Protein 7MCD (pdb70)

B-factor: mean 52.54, std 17.72, range [23.88, 144.92]

Nearest PDB structures (foldseek):
  7mcd-assembly2_B  TM=1.006E+00  e=4.956E-33  synthetic construct
  7mcc-assembly1_A  TM=9.204E-01  e=1.767E-21  synthetic construct
  7ot7-assembly1_A  TM=9.124E-01  e=1.207E-14  synthetic construct
  5bvl-assembly1_A  TM=9.319E-01  e=3.638E-13  synthetic construct
  6yqx-assembly1_A  TM=9.215E-01  e=3.638E-13  synthetic construct

Secondary structure (DSSP, 8-state):
-EEEE--SSHHHHHHHHHHHHHHT-SSEEEEES-HHHHHHHHHHT-SEEEE--SSHHHHHHHHHHHHHHT-SEEEEEES-HHHHHHHHHTT-SEEEE--SSHHHHHHHHHHHHHHT-SEEEEEES-HHHHHHHHHHT-SEEEE--SSHHHHHHHHHHHHHH--SEEEEEES-HHHHHHHHHH-/-EEEEE--SSHHHHHHHHHHHHTSTT-EEEEEES-HHHHHHHHHHT-SEEEE--SSHHHHHHHHHHHHHHT-SEEEEEES-HHHHHHHHHHT-SEEEE------HHHHHHHHHHT-SEEEEEES-HHHHHHHHHHT-SEEEE--SSHHHHHHHHHHHHHHT-SEEEEEES-HHHHHHHHT-/-EEEEE-PPTTS-HHHHHHHHHHSS--EEEEEES-HHHHHHHHHTT-SEEEE--SSHHHHHHHHHHHHHHT-SSEEEEES-HHHHHHHHHHT-SEEEE--SSHHHHHHHHHHHHHHT-SEEEEEES-HHHHHHHHHHT-SEEEE--SSHHHHHHHHHHHHHHT-SEEEEEES-HHHHHHHHH-/-EEEE--SSHHHHHHHHHHHHHSS--EEEEEES-HHHHHHHHHTT-SEEEE--SSHHHHHHHHHHHHHHT-SEEEEEES-HHHHHHHHHHT-SEEEE--SSHHHHHHHHHHHHHHT-SEEEEEES-HHHHHHHHHHT-SEEEE--SSHHHHHHHHHHHHHHT-SEEEEEES-HHHHHHHHHT-

Sequence (730 aa):
DILIVNPDDFEKGVEEVKELKRHGAKIIAYISKSAEELKKAEKAGADILIVNPDDFEKGVEEVKELKRHGAKIIAYISKSAEELKKAEKAGADILIVNPDDFEKGVEEVKELKRHGAKIIAYISKSAEELKKAEKAGADILIVNPDDFEKGVEEVKELKRHGAKIIAYISKSAEELKKAEKAGMDILIVNPDDFEKGVEEVKELKRHGAKIIAYISKSAEELKKAEKAGADILIVNPDDFEKGVEEVKELKRHGAKIIAYISKSAEELKKAEKAGADILIVNPDDFGVEEVKELKRHGAKIIAYISKSAEELKKAEKAGADILIVNPDDFEKGVEEVKELKRHGAKIIAYISKSAEELKKAEKAMDILIVNPDDFEKGVEEVKELKRHGAKIIAYISKSAEELKKAEKAGADILIVNPDDFEKGVEEVKELKRHGAKIIAYISKSAEELKKAEKAGADILIVNPDDFEKGVEEVKELKRHGAKIIAYISKSAEELKKAEKAGADILIVNPDDFEKGVEEVKELKRHGAKIIAYISKSAEELKKAEKADILIVNPDDFEKGVEEVKELKRHGAKIIAYISKSAEELKKAEKAGADILIVNPDDFEKGVEEVKELKRHGAKIIAYISKSAEELKKAEKAGADILIVNPDDFEKGVEEVKELKRHGAKIIAYISKSAEELKKAEKAGADILIVNPDDFEKGVEEVKELKRHGAKIIAYISKSAEELKKAEKAG

Foldseek 3Di:
DEEEAEAPDLVLSLVLLLVCVVVVPDAYEYEDCALVSQVSSVVSPHLEYEHEHPDLVSSLVSLLVCVVVVRNAYEYEDCALVSQVSSVVSPHQEYEHEHPDLVSSLVSLLVCVVVVRRAYEYEDCALVSQLSSVVSPHQEYEHEHPDQVSSLVSLLSNVVVDGNHYYYYDNHSVSSVSSVVSD/DEEEEAEAPDLVLSLVQLLVLPVDDQHAYEYEDCALVSLVSSVVSPHLEYEHEHPDLVSRLVSLLSVVVVVRNAYEYEDCALVSQVSSVVSPHQEYEHEHDVVGLVSLLVCVVVPRNAYEYEDCALVVQVSSVVSPHLEYEHEHPDQVSSLVSVVVCVVVVRDYYYYYDNHSVSSVVSVVD/DEEEEAEADPPDPLLVLLLVLPPDDDHAYEYEDCALVVQVSNVVSPHLEYEHEHPDLVSRLVSLLVCVVVPRRAYEYEDCALVSQVSSVVSPHLEYEHEHPDLVSSLVSLLVCVVVVRRAYEYEDCALVSQVSSVVSPHLEYEHEHPDLVSSLVSVVVCVVVVRRYYYYYDNHSVSSVVSVVD/DEEEAEAPDLVLRLVLLLVLPVDDQHAYEYEDLALVSQVSSVVSPHLEYEHEHPDLVSSLVSLLVCVVVPRNAYEYEDCALVSQVSSVVSPHQEYEHEHPDLVSSLVSLLVCVVVVHRAYEYEDCALVSQVSSVVSPHLEYEHDHPDLVSRLVSLLVCVVVVRRHYYYYDNHSVSSVSSVVSD

Solvent-accessible surface area: 33957 Å² total; per-residue (Å²): 36,12,2,4,0,16,4,32,30,73,128,88,0,35,83,10,0,103,9,0,129,52,35,56,14,114,48,2,0,1,2,3,112,32,0,118,19,0,34,100,0,46,148,20,19,5,35,8,0,3,0,22,26,78,82,56,134,127,0,24,93,30,0,89,48,0,123,164,86,58,15,128,44,2,0,0,7,8,115,31,1,92,56,0,40,107,0,41,184,12,16,3,29,11,0,4,0,25,33,96,76,55,132,105,1,18,91,31,0,86,50,0,123,161,91,57,11,125,55,3,0,0,6,9,93,24,2,98,56,0,36,116,0,37,194,16,12,4,30,6,0,2,0,39,27,53,41,55,131,80,0,5,84,29,1,99,45,0,116,154,87,51,19,151,55,2,1,4,8,8,64,27,1,85,50,0,46,100,1,47,169,10,15,45,42,6,4,3,0,65,31,120,75,46,127,111,0,20,79,21,0,90,33,0,117,69,18,24,26,42,12,1,0,0,11,9,120,28,2,103,48,0,34,114,0,30,171,12,13,4,13,8,0,2,0,62,30,118,63,58,117,146,0,8,93,37,0,83,42,0,119,172,73,37,12,35,31,1,0,1,12,12,128,29,2,115,52,0,33,117,0,40,184,13,12,4,21,9,0,3,0,53,39,95,114,228,39,27,110,52,0,90,54,0,113,171,91,53,9,45,31,0,0,5,8,20,123,27,0,105,70,0,32,111,0,47,170,14,13,6,20,9,3,3,0,66,32,116,83,49,133,122,1,19,90,22,15,83,48,0,110,166,74,54,13,39,15,7,1,10,12,9,124,28,0,106,58,0,35,122,4,63,138,37,140,50,10,3,3,0,53,34,83,74,19,49,48,4,24,50,39,0,80,39,0,118,151,113,77,108,38,60,0,0,9,8,17,91,30,2,106,40,0,29,73,0,46,174,13,15,4,29,9,0,2,0,59,29,101,64,44,123,109,0,17,92,41,0,86,50,0,97,168,82,59,9,134,58,0,0,0,11,10,117,27,3,112,52,0,54,92,0,45,189,17,11,4,23,10,0,4,0,58,26,119,74,50,119,138,0,20,96,32,0,113,56,0,120,194,89,59,15,130,54,4,0,0,10,11,110,30,1,116,53,0,41,101,0,50,172,14,23,6,39,10,2,4,0,60,28,106,82,48,134,94,0,22,96,32,21,139,58,0,117,185,80,56,12,131,30,12,1,6,12,10,78,26,1,103,64,0,23,117,6,65,156,75,43,14,2,4,0,62,30,87,60,50,120,121,0,20,83,47,0,84,40,0,112,146,91,70,30,26,31,1,0,0,19,12,120,30,1,96,53,0,38,114,0,22,133,13,10,3,11,7,0,3,0,70,28,110,74,43,120,129,1,18,89,36,0,78,47,0,122,145,23,28,15,32,24,2,0,0,15,6,125,28,0,96,46,0,40,105,0,38,185,13,11,2,14,12,0,4,0,64,29,115,69,51,117,137,0,20,98,44,0,101,56,0,119,204,91,56,9,34,15,0,0,0,11,10,121,30,2,122,62,0,40,116,0,50,163,19,13,6,25,9,1,3,0,66,30,94,65,57,121,132,0,6,96,51,0,118,48,0,121,177,80,56,10,56,22,3,1,4,10,11,113,26,0,110,60,0,48,96,1,62,174,19,14

Radius of gyration: 30.71 Å; Cα contacts (8 Å, |Δi|>4): 1596; chains: 4; bounding box: 64×56×83 Å

Structure (mmCIF, N/CA/C/O backbone):
data_7MCD
#
_entry.id   7MCD
#
_cell.length_a   44.230
_cell.length_b   103.570
_cell.length_c   80.940
_cell.angle_alpha   90.000
_cell.angle_beta   90.390
_cell.angle_gamma   90.000
#
_symmetry.space_group_name_H-M   'P 1 21 1'
#
loop_
_entity.id
_entity.type
_entity.pdbx_description
1 polymer 'AI-designed TIM-barrel F15C'
2 water water
#
loop_
_atom_site.group_PDB
_atom_site.id
_atom_site.type_symbol
_atom_site.label_atom_id
_atom_site.label_alt_id
_atom_site.label_comp_id
_atom_site.label_asym_id
_atom_site.label_entity_id
_atom_site.label_seq_id
_atom_site.pdbx_PDB_ins_code
_atom_site.Cartn_x
_atom_site.Cartn_y
_atom_site.Cartn_z
_atom_site.occupancy
_atom_site.B_iso_or_equiv
_atom_site.auth_seq_id
_atom_site.auth_comp_id
_atom_site.auth_asym_id
_atom_site.auth_atom_id
_atom_site.pdbx_PDB_model_num
ATOM 1 N N . ASP A 1 2 ? 23.020 -0.230 29.910 1.00 41.53 1 ASP A N 1
ATOM 2 C CA . ASP A 1 2 ? 21.855 -1.169 30.230 1.00 38.57 1 ASP A CA 1
ATOM 3 C C . ASP A 1 2 ? 20.692 -0.408 30.893 1.00 37.84 1 ASP A C 1
ATOM 4 O O . ASP A 1 2 ? 19.550 -0.714 30.557 1.00 40.07 1 ASP A O 1
ATOM 9 N N . ILE A 1 3 ? 20.964 0.462 31.870 1.00 35.79 2 ILE A N 1
ATOM 10 C CA . ILE A 1 3 ? 19.936 1.255 32.612 1.00 30.77 2 ILE A CA 1
ATOM 11 C C . ILE A 1 3 ? 20.188 2.731 32.334 1.00 32.62 2 ILE A C 1
ATOM 12 O O . ILE A 1 3 ? 21.295 3.247 32.672 1.00 29.36 2 ILE A O 1
ATOM 17 N N . LEU A 1 4 ? 19.189 3.396 31.765 1.00 31.55 3 LEU A N 1
ATOM 18 C CA . LEU A 1 4 ? 19.288 4.819 31.373 1.00 30.38 3 LEU A CA 1
ATOM 19 C C . LEU A 1 4 ? 18.599 5.674 32.440 1.00 30.62 3 LEU A C 1
ATOM 20 O O . LEU A 1 4 ? 17.385 5.534 32.605 1.00 28.74 3 LEU A O 1
ATOM 25 N N . ILE A 1 5 ? 19.353 6.506 33.178 1.00 25.82 4 ILE A N 1
ATOM 26 C CA . ILE A 1 5 ? 18.800 7.216 34.368 1.00 27.90 4 ILE A CA 1
ATOM 27 C C . ILE A 1 5 ? 18.574 8.686 34.021 1.00 29.90 4 ILE A C 1
ATOM 28 O O . ILE A 1 5 ? 19.552 9.388 33.749 1.00 27.45 4 ILE A O 1
ATOM 33 N N . VAL A 1 6 ? 17.303 9.117 33.995 1.00 28.46 5 VAL A N 1
ATOM 34 C CA . VAL A 1 6 ? 16.934 10.533 33.732 1.00 28.26 5 VAL A CA 1
ATOM 35 C C . VAL A 1 6 ? 17.114 11.328 35.024 1.00 30.00 5 VAL A C 1
ATOM 36 O O . VAL A 1 6 ? 16.526 10.945 36.061 1.00 30.26 5 VAL A O 1
ATOM 40 N N . ASN A 1 7 ? 17.973 12.350 34.963 1.00 32.50 6 ASN A N 1
ATOM 41 C CA . ASN A 1 7 ? 18.168 13.370 36.023 1.00 31.51 6 ASN A CA 1
ATOM 42 C C . ASN A 1 7 ? 17.420 14.624 35.585 1.00 35.90 6 A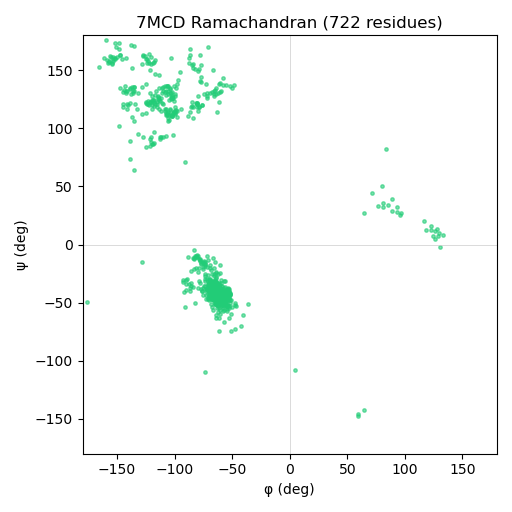SN A C 1
ATOM 43 O O . ASN A 1 7 ? 17.959 15.432 34.831 1.00 33.05 6 ASN A O 1
ATOM 48 N N . PRO A 1 8 ? 16.149 14.809 36.017 1.00 33.96 7 PRO A N 1
ATOM 49 C CA . PRO A 1 8 ? 15.281 15.842 35.444 1.00 34.90 7 PRO A CA 1
ATOM 50 C C . PRO A 1 8 ? 15.563 17.269 35.939 1.00 34.54 7 PRO A C 1
ATOM 51 O O . PRO A 1 8 ? 15.832 17.447 37.113 1.00 42.80 7 PRO A O 1
ATOM 55 N N . ASP A 1 9 ? 15.484 18.248 35.032 1.00 42.09 8 ASP A N 1
ATOM 56 C CA . ASP A 1 9 ? 15.473 19.704 35.359 1.00 47.58 8 ASP A CA 1
ATOM 57 C C . ASP A 1 9 ? 14.169 20.067 36.082 1.00 45.20 8 ASP A C 1
ATOM 58 O O . ASP A 1 9 ? 14.208 20.799 37.098 1.00 47.60 8 ASP A O 1
ATOM 63 N N . ASP A 1 10 ? 13.044 19.602 35.551 1.00 44.01 9 ASP A N 1
ATOM 64 C CA . ASP A 1 10 ? 11.719 19.762 36.199 1.00 44.74 9 ASP A CA 1
ATOM 65 C C . ASP A 1 10 ? 10.837 18.592 35.780 1.00 42.79 9 ASP A C 1
ATOM 66 O O . ASP A 1 10 ? 11.229 17.853 34.873 1.00 42.48 9 ASP A O 1
ATOM 71 N N . PHE A 1 11 ? 9.683 18.460 36.432 1.00 52.08 10 PHE A N 1
ATOM 72 C CA . PHE A 1 11 ? 8.610 17.488 36.101 1.00 46.42 10 PHE A CA 1
ATOM 73 C C . PHE A 1 11 ? 8.446 17.396 34.579 1.00 44.47 10 PHE A C 1
ATOM 74 O O . PHE A 1 11 ? 8.651 16.302 34.023 1.00 49.73 10 PHE A O 1
ATOM 82 N N . GLU A 1 12 ? 8.097 18.516 33.933 1.00 47.70 11 GLU A N 1
ATOM 83 C CA . GLU A 1 12 ? 7.668 18.572 32.502 1.00 49.39 11 GLU A CA 1
ATOM 84 C C . GLU A 1 12 ? 8.810 18.067 31.606 1.00 46.56 11 GLU A C 1
ATOM 85 O O . GLU A 1 12 ? 8.573 17.171 30.769 1.00 44.55 11 GLU A O 1
ATOM 91 N N . LYS A 1 13 ? 10.011 18.614 31.788 1.00 44.82 12 LYS A N 1
ATOM 92 C CA . LYS A 1 13 ? 11.212 18.252 30.988 1.00 45.58 12 LYS A CA 1
ATOM 93 C C . LYS A 1 13 ? 11.609 16.794 31.249 1.00 40.57 12 LYS A C 1
ATOM 94 O O . LYS A 1 13 ? 11.935 16.100 30.263 1.00 45.75 12 LYS A O 1
ATOM 100 N N . GLY A 1 14 ? 11.592 16.340 32.507 1.00 36.56 13 GLY A N 1
ATOM 101 C CA . GLY A 1 14 ? 11.891 14.934 32.859 1.00 38.15 13 GLY A CA 1
ATOM 102 C C . GLY A 1 14 ? 11.008 13.968 32.085 1.00 39.12 13 GLY A C 1
ATOM 103 O O . GLY A 1 14 ? 11.525 13.032 31.436 1.00 37.44 13 GLY A O 1
ATOM 104 N N . VAL A 1 15 ? 9.703 14.205 32.146 1.00 44.87 14 VAL A N 1
ATOM 105 C CA . VAL A 1 15 ? 8.661 13.383 31.462 1.00 45.58 14 VAL A CA 1
ATOM 106 C C . VAL A 1 15 ? 8.927 13.388 29.953 1.00 38.33 14 VAL A C 1
ATOM 107 O O . VAL A 1 15 ? 8.768 12.321 29.333 1.00 39.21 14 VAL A O 1
ATOM 111 N N . GLU A 1 16 ? 9.351 14.523 29.385 1.00 40.95 15 GLU A N 1
ATOM 112 C CA . GLU A 1 16 ? 9.629 14.600 27.927 1.00 38.80 15 GLU A CA 1
ATOM 113 C C . GLU A 1 16 ? 10.816 13.683 27.607 1.00 35.38 15 GLU A C 1
ATOM 114 O O . GLU A 1 16 ? 10.726 12.971 26.590 1.00 40.02 15 GLU A O 1
ATOM 120 N N . GLU A 1 17 ? 11.855 13.640 28.447 1.00 37.15 16 GLU A N 1
ATOM 121 C CA . GLU A 1 17 ? 13.020 12.737 28.209 1.00 38.37 16 GLU A CA 1
ATOM 122 C C . GLU A 1 17 ? 12.578 11.265 28.324 1.00 36.17 16 GLU A C 1
ATOM 123 O O . GLU A 1 17 ? 12.953 10.452 27.439 1.00 33.34 16 GLU A O 1
ATOM 129 N N . VAL A 1 18 ? 11.816 10.920 29.367 1.00 35.63 17 VAL A N 1
ATOM 130 C CA . VAL A 1 18 ? 11.326 9.527 29.594 1.00 38.98 17 VAL A CA 1
ATOM 131 C C . VAL A 1 18 ? 10.534 9.087 28.352 1.00 37.61 17 VAL A C 1
ATOM 132 O O . VAL A 1 18 ? 10.846 7.996 27.796 1.00 40.84 17 VAL A O 1
ATOM 136 N N . LYS A 1 19 ? 9.570 9.908 27.914 1.00 40.31 18 LYS A N 1
ATOM 137 C CA . LYS A 1 19 ? 8.720 9.634 26.725 1.00 40.06 18 LYS A CA 1
ATOM 138 C C . LYS A 1 19 ? 9.605 9.392 25.498 1.00 40.42 18 LYS A C 1
ATOM 139 O O . LYS A 1 19 ? 9.305 8.454 24.751 1.00 41.68 18 LYS A O 1
ATOM 145 N N . GLU A 1 20 ? 10.643 10.207 25.288 1.00 40.21 19 GLU A N 1
ATOM 146 C CA . GLU A 1 20 ? 11.550 10.080 24.113 1.00 38.23 19 GLU A CA 1
ATOM 147 C C . GLU A 1 20 ? 12.346 8.773 24.192 1.00 34.97 19 GLU A C 1
ATOM 148 O O . GLU A 1 20 ? 12.583 8.185 23.117 1.00 40.31 19 GLU A O 1
ATOM 154 N N . LEU A 1 21 ? 12.762 8.344 25.389 1.00 34.58 20 LEU A N 1
ATOM 155 C CA . LEU A 1 21 ? 13.474 7.045 25.577 1.00 36.79 20 LEU A CA 1
ATOM 156 C C . LEU A 1 21 ? 12.504 5.881 25.323 1.00 39.48 20 LEU A C 1
ATOM 157 O O . LEU A 1 21 ? 12.887 4.895 24.644 1.00 39.49 20 LEU A O 1
ATOM 162 N N . LYS A 1 22 ? 11.277 5.994 25.821 1.00 38.64 21 LYS A N 1
ATOM 163 C CA . LYS A 1 22 ? 10.204 4.999 25.541 1.00 47.60 21 LYS A CA 1
ATOM 164 C C . LYS A 1 22 ? 9.994 4.896 24.021 1.00 44.15 21 LYS A C 1
ATOM 165 O O . LYS A 1 22 ? 9.893 3.767 23.515 1.00 44.59 21 LYS A O 1
ATOM 171 N N . ARG A 1 23 ? 9.937 6.040 23.326 1.00 41.59 22 ARG A N 1
ATOM 172 C CA . ARG A 1 23 ? 9.756 6.140 21.848 1.00 47.28 22 ARG A CA 1
ATOM 173 C C . ARG A 1 23 ? 10.935 5.456 21.141 1.00 46.41 22 ARG A C 1
ATOM 174 O O . ARG A 1 23 ? 10.710 4.697 20.180 1.00 44.29 22 ARG A O 1
ATOM 182 N N . HIS A 1 24 ? 12.155 5.708 21.623 1.00 47.10 23 HIS A N 1
ATOM 183 C CA . HIS A 1 24 ? 13.426 5.169 21.064 1.00 45.30 23 HIS A CA 1
ATOM 184 C C . HIS A 1 24 ? 13.464 3.639 21.206 1.00 44.51 23 HIS A C 1
ATOM 185 O O . HIS A 1 24 ? 14.166 2.997 20.425 1.00 46.18 23 HIS A O 1
ATOM 192 N N . GLY A 1 25 ? 12.719 3.087 22.167 1.00 47.32 24 GLY A N 1
ATOM 193 C CA . GLY A 1 25 ? 12.655 1.644 22.459 1.00 46.78 24 GLY A CA 1
ATOM 194 C C . GLY A 1 25 ? 13.611 1.277 23.574 1.00 48.99 24 GLY A C 1
ATOM 195 O O . GLY A 1 25 ? 14.029 0.107 23.623 1.00 52.11 24 GLY A O 1
ATOM 196 N N . ALA A 1 26 ? 13.942 2.241 24.439 1.00 46.51 25 ALA A N 1
ATOM 197 C CA . ALA A 1 26 ? 14.869 2.054 25.579 1.00 53.31 25 ALA A CA 1
ATOM 198 C C . ALA A 1 26 ? 14.328 0.931 26.464 1.00 55.96 25 ALA A C 1
ATOM 199 O O . ALA A 1 26 ? 13.108 0.886 26.720 1.00 64.96 25 ALA A O 1
ATOM 201 N N . LYS A 1 27 ? 15.234 0.063 26.902 1.00 64.99 26 LYS A N 1
ATOM 202 C CA . LYS A 1 27 ? 14.925 -1.249 27.515 1.00 69.37 26 LYS A CA 1
ATOM 203 C C . LYS A 1 27 ? 14.598 -1.026 29.005 1.00 59.15 26 LYS A C 1
ATOM 204 O O . LYS A 1 27 ? 13.519 -1.490 29.449 1.00 61.06 26 LYS A O 1
ATOM 210 N N . ILE A 1 28 ? 15.449 -0.300 29.739 1.00 43.36 27 ILE A N 1
ATOM 211 C CA . ILE A 1 28 ? 15.297 -0.074 31.209 1.00 37.05 27 ILE A CA 1
ATOM 212 C C . ILE A 1 28 ? 15.546 1.405 31.498 1.00 36.92 27 ILE A C 1
ATOM 213 O O . ILE A 1 28 ? 16.711 1.826 31.449 1.00 35.65 27 ILE A O 1
ATOM 218 N N . ILE A 1 29 ? 14.474 2.149 31.796 1.00 33.22 28 ILE A N 1
ATOM 219 C CA . ILE A 1 29 ? 14.517 3.612 32.060 1.00 32.59 28 ILE A CA 1
ATOM 220 C C . ILE A 1 29 ? 14.335 3.815 33.562 1.00 32.09 28 ILE A C 1
ATOM 221 O O . ILE A 1 29 ? 13.451 3.158 34.148 1.00 36.09 28 ILE A O 1
ATOM 226 N N . ALA A 1 30 ? 15.140 4.701 34.144 1.00 30.87 29 ALA A N 1
ATOM 227 C CA . ALA A 1 30 ? 15.073 5.100 35.560 1.00 30.11 29 ALA A CA 1
ATOM 228 C C . ALA A 1 30 ? 14.917 6.617 35.621 1.00 30.21 29 ALA A C 1
ATOM 229 O O . ALA A 1 30 ? 15.273 7.319 34.630 1.00 29.26 29 ALA A O 1
ATOM 231 N N . TYR A 1 31 ? 14.423 7.090 36.763 1.00 33.09 30 TYR A N 1
ATOM 232 C CA . TYR A 1 31 ? 14.050 8.501 37.022 1.00 33.74 30 TYR A CA 1
ATOM 233 C C . TYR A 1 31 ? 14.383 8.810 38.480 1.00 30.35 30 TYR A C 1
ATOM 234 O O . TYR A 1 31 ? 14.007 8.012 39.360 1.00 31.41 30 TYR A O 1
ATOM 243 N N . ILE A 1 32 ? 15.081 9.930 38.709 1.00 33.30 31 ILE A N 1
ATOM 244 C CA . ILE A 1 32 ? 15.493 10.404 40.060 1.00 32.68 31 ILE A CA 1
ATOM 245 C C . ILE A 1 32 ? 14.581 11.557 40.487 1.00 30.08 31 ILE A C 1
ATOM 246 O O . ILE A 1 32 ? 14.452 12.546 39.738 1.00 33.36 31 ILE A O 1
ATOM 251 N N . SER A 1 33 ? 14.051 11.460 41.699 1.00 33.99 32 SER A N 1
ATOM 252 C CA . SER A 1 33 ? 13.253 12.529 42.333 1.00 33.66 32 SER A CA 1
ATOM 253 C C . SER A 1 33 ? 13.292 12.340 43.844 1.00 32.85 32 SER A C 1
ATOM 254 O O . SER A 1 33 ? 13.542 11.210 44.290 1.00 36.39 32 SER A O 1
ATOM 257 N N . LYS A 1 34 ? 13.045 13.414 44.588 1.00 34.26 33 LYS A N 1
ATOM 258 C CA . LYS A 1 34 ? 12.901 13.386 46.068 1.00 38.59 33 LYS A CA 1
ATOM 259 C C . LYS A 1 34 ? 11.489 12.928 46.476 1.00 38.82 33 LYS A C 1
ATOM 260 O O . LYS A 1 34 ? 11.316 12.618 47.661 1.00 46.14 33 LYS A O 1
ATOM 266 N N . SER A 1 35 ? 10.550 12.847 45.523 1.00 43.55 34 SER A N 1
ATOM 267 C CA . SER A 1 35 ? 9.066 12.805 45.729 1.00 44.95 34 SER A CA 1
ATOM 268 C C . SER A 1 35 ? 8.462 11.528 45.136 1.00 45.36 34 SER A C 1
ATOM 269 O O . SER A 1 35 ? 8.630 11.318 43.933 1.00 41.12 34 SER A O 1
ATOM 272 N N . ALA A 1 36 ? 7.762 10.725 45.945 1.00 45.34 35 ALA A N 1
ATOM 273 C CA . ALA A 1 36 ? 6.911 9.595 45.486 1.00 45.93 35 ALA A CA 1
ATOM 274 C C . ALA A 1 36 ? 5.874 10.082 44.459 1.00 45.85 35 ALA A C 1
ATOM 275 O O . ALA A 1 36 ? 5.647 9.368 43.439 1.00 51.73 35 ALA A O 1
ATOM 277 N N . GLU A 1 37 ? 5.244 11.235 44.702 1.00 47.22 36 GLU A N 1
ATOM 278 C CA . GLU A 1 37 ? 4.137 11.702 43.822 1.00 54.53 36 GLU A CA 1
ATOM 279 C C . GLU A 1 37 ? 4.722 11.908 42.419 1.00 54.87 36 GLU A C 1
ATOM 280 O O . GLU A 1 37 ? 4.093 11.416 41.451 1.00 50.69 36 GLU A O 1
ATOM 286 N N . GLU A 1 38 ? 5.903 12.539 42.318 1.00 49.77 37 GLU A N 1
ATOM 287 C CA . GLU A 1 38 ? 6.550 12.830 41.010 1.00 45.86 37 GLU A CA 1
ATOM 288 C C . GLU A 1 38 ? 6.937 11.509 40.341 1.00 46.40 37 GLU A C 1
ATOM 289 O O . GLU A 1 38 ? 6.752 11.389 39.114 1.00 50.83 37 GLU A O 1
ATOM 295 N N . LEU A 1 39 ? 7.473 10.563 41.119 1.00 40.10 38 LEU A N 1
ATOM 296 C CA . LEU A 1 39 ? 7.954 9.259 40.591 1.00 39.22 38 LEU A CA 1
ATOM 297 C C . LEU A 1 39 ? 6.788 8.487 39.950 1.00 43.70 38 LEU A C 1
ATOM 298 O O . LEU A 1 39 ? 6.980 7.818 38.905 1.00 44.45 38 LEU A O 1
ATOM 303 N N . LYS A 1 40 ? 5.603 8.610 40.525 1.00 46.94 39 LYS A N 1
ATOM 304 C CA . LYS A 1 40 ? 4.381 7.926 40.007 1.00 48.66 39 LYS A CA 1
ATOM 305 C C . LYS A 1 40 ? 4.060 8.407 38.578 1.00 57.16 39 LYS A C 1
ATOM 306 O O . LYS A 1 40 ? 3.668 7.552 37.728 1.00 59.05 39 LYS A O 1
ATOM 312 N N . LYS A 1 41 ? 4.275 9.695 38.289 1.00 63.21 40 LYS A N 1
ATOM 313 C CA . LYS A 1 41 ? 4.090 10.277 36.930 1.00 68.97 40 LYS A CA 1
ATOM 314 C C . LYS A 1 41 ? 5.252 9.883 35.996 1.00 64.53 40 LYS A C 1
ATOM 315 O O . LYS A 1 41 ? 5.075 9.932 34.760 1.00 56.25 40 LYS A O 1
ATOM 321 N N . ALA A 1 42 ? 6.405 9.497 36.533 1.00 60.24 41 ALA A N 1
ATOM 322 C CA . ALA A 1 42 ? 7.527 8.955 35.724 1.00 60.71 41 ALA A CA 1
ATOM 323 C C . ALA A 1 42 ? 7.204 7.517 35.295 1.00 55.64 41 ALA A C 1
ATOM 324 O O . ALA A 1 42 ? 7.466 7.187 34.119 1.00 52.09 41 ALA A O 1
ATOM 326 N N . GLU A 1 43 ? 6.668 6.698 36.212 1.00 54.68 42 GLU A N 1
ATOM 327 C CA . GLU A 1 43 ? 6.365 5.262 35.961 1.00 58.49 42 GLU A CA 1
ATOM 328 C C . GLU A 1 43 ? 5.358 5.188 34.805 1.00 57.94 42 GLU A C 1
ATOM 329 O O . GLU A 1 43 ? 5.514 4.294 33.945 1.00 55.88 42 GLU A O 1
ATOM 335 N N . LYS A 1 44 ? 4.402 6.127 34.777 1.00 62.74 43 LYS A N 1
ATOM 336 C CA . LYS A 1 44 ? 3.341 6.250 33.738 1.00 63.10 43 LYS A CA 1
ATOM 337 C C . LYS A 1 44 ? 3.979 6.496 32.365 1.00 59.19 43 LYS A C 1
ATOM 338 O O . LYS A 1 44 ? 3.537 5.862 31.388 1.00 62.56 43 LYS A O 1
ATOM 344 N N . ALA A 1 45 ? 4.978 7.381 32.293 1.00 66.65 44 ALA A N 1
ATOM 345 C CA . ALA A 1 45 ? 5.625 7.805 31.027 1.00 59.74 44 ALA A CA 1
ATOM 346 C C . ALA A 1 45 ? 6.563 6.706 30.495 1.00 58.04 44 ALA A C 1
ATOM 347 O O . ALA A 1 45 ? 6.961 6.816 29.316 1.00 68.03 44 ALA A O 1
ATOM 349 N N . GLY A 1 46 ? 6.924 5.704 31.315 1.00 54.25 45 GLY A N 1
ATOM 350 C CA . GLY A 1 46 ? 7.673 4.510 30.862 1.00 56.66 45 GLY A CA 1
ATOM 351 C C . GLY A 1 46 ? 8.929 4.210 31.676 1.00 57.73 45 GLY A C 1
ATOM 352 O O . GLY A 1 46 ? 9.743 3.377 31.202 1.00 63.48 45 GLY A O 1
ATOM 353 N N . ALA A 1 47 ? 9.108 4.831 32.849 1.00 51.48 46 ALA A N 1
ATOM 354 C CA . ALA A 1 47 ? 10.218 4.515 33.780 1.00 47.76 46 ALA A CA 1
ATOM 355 C C . ALA A 1 47 ? 9.960 3.144 34.427 1.00 54.68 46 ALA A C 1
ATOM 356 O O . ALA A 1 47 ? 8.833 2.907 34.893 1.00 58.94 46 ALA A O 1
ATOM 358 N N . ASP A 1 48 ? 10.963 2.258 34.417 1.00 51.14 47 ASP A N 1
ATOM 359 C CA . ASP A 1 48 ? 10.904 0.918 35.060 1.00 44.31 47 ASP A CA 1
ATOM 360 C C . ASP A 1 48 ? 11.454 1.035 36.487 1.00 39.01 47 ASP A C 1
ATOM 361 O O . ASP A 1 48 ? 11.006 0.293 37.357 1.00 39.05 47 ASP A O 1
ATOM 366 N N . ILE A 1 49 ? 12.415 1.925 36.729 1.00 31.72 48 ILE A N 1
ATOM 367 C CA . ILE A 1 49 ? 13.060 2.048 38.066 1.00 29.92 48 ILE A CA 1
ATOM 368 C C . ILE A 1 49 ? 12.772 3.440 38.621 1.00 27.56 48 ILE A C 1
ATOM 369 O O . ILE A 1 49 ? 13.031 4.412 37.926 1.00 32.72 48 ILE A O 1
ATOM 374 N N . LEU A 1 50 ? 12.268 3.510 39.844 1.00 27.53 49 LEU A N 1
ATOM 375 C CA . LEU A 1 50 ? 11.941 4.784 40.525 1.00 30.87 49 LEU A CA 1
ATOM 376 C C . LEU A 1 50 ? 12.990 5.015 41.609 1.00 31.77 49 LEU A C 1
ATOM 377 O O . LEU A 1 50 ? 13.022 4.250 42.592 1.00 31.98 49 LEU A O 1
ATOM 382 N N . ILE A 1 51 ? 13.826 6.030 41.409 1.00 30.87 50 ILE A N 1
ATOM 383 C CA . ILE A 1 51 ? 14.949 6.341 42.329 1.00 31.38 50 ILE A CA 1
ATOM 384 C C . ILE A 1 51 ? 14.563 7.509 43.233 1.00 30.93 50 ILE A C 1
ATOM 385 O O . ILE A 1 51 ? 14.469 8.632 42.735 1.00 31.54 50 ILE A O 1
ATOM 390 N N . VAL A 1 52 ? 14.433 7.227 44.526 1.00 30.65 51 VAL A N 1
ATOM 391 C CA . VAL A 1 52 ? 14.268 8.235 45.610 1.00 33.20 51 VAL A CA 1
ATOM 392 C C . VAL A 1 52 ? 15.644 8.833 45.926 1.00 33.78 51 VAL A C 1
ATOM 393 O O . VAL A 1 52 ? 16.547 8.074 46.319 1.00 36.36 51 VAL A O 1
ATOM 397 N N . ASN A 1 53 ? 15.771 10.139 45.721 1.00 36.23 52 ASN A N 1
ATOM 398 C CA . ASN A 1 53 ? 16.926 10.964 46.156 1.00 39.65 52 ASN A CA 1
ATOM 399 C C . ASN A 1 53 ? 16.452 11.903 47.261 1.00 40.30 52 ASN A C 1
ATOM 400 O O . ASN A 1 53 ? 15.992 13.007 46.991 1.00 45.95 52 ASN A O 1
ATOM 405 N N . PRO A 1 54 ? 16.580 11.503 48.542 1.00 42.22 53 PRO A N 1
ATOM 406 C CA . PRO A 1 54 ? 15.896 12.188 49.638 1.00 45.55 53 PRO A CA 1
ATOM 407 C C . PRO A 1 54 ? 16.564 13.484 50.113 1.00 53.16 53 PRO A C 1
ATOM 408 O O . PRO A 1 54 ? 17.759 13.556 50.034 1.00 55.69 53 PRO A O 1
ATOM 412 N N . ASP A 1 55 ? 15.776 14.450 50.600 1.00 60.15 54 ASP A N 1
ATOM 413 C CA . ASP A 1 55 ? 16.266 15.667 51.306 1.00 63.97 54 ASP A CA 1
ATOM 414 C C . ASP A 1 55 ? 16.991 15.225 52.580 1.00 67.17 54 ASP A C 1
ATOM 415 O O . ASP A 1 55 ? 18.178 15.564 52.729 1.00 76.30 54 ASP A O 1
ATOM 420 N N . ASP A 1 56 ? 16.287 14.493 53.452 1.00 70.03 55 ASP A N 1
ATOM 421 C CA . ASP A 1 56 ? 16.838 13.837 54.671 1.00 72.04 55 ASP A CA 1
ATOM 422 C C . ASP A 1 56 ? 16.283 12.410 54.752 1.00 65.95 55 ASP A C 1
ATOM 423 O O . ASP A 1 56 ? 15.354 12.084 53.978 1.00 65.04 55 ASP A O 1
ATOM 428 N N . PHE A 1 57 ? 16.820 11.605 55.671 1.00 53.71 56 PHE A N 1
ATOM 429 C CA . PHE A 1 57 ? 16.590 10.136 55.752 1.00 62.39 56 PHE A CA 1
ATOM 430 C C . PHE A 1 57 ? 15.163 9.839 56.249 1.00 59.64 56 PHE A C 1
ATOM 431 O O . PHE A 1 57 ? 14.526 8.883 55.735 1.00 59.11 56 PHE A O 1
ATOM 439 N N . GLU A 1 58 ? 14.658 10.626 57.205 1.00 64.66 57 GLU A N 1
ATOM 440 C CA . GLU A 1 58 ? 13.269 10.496 57.737 1.00 71.55 57 GLU A CA 1
ATOM 441 C C . GLU A 1 58 ? 12.275 10.644 56.581 1.00 71.87 57 GLU A C 1
ATOM 442 O O . GLU A 1 58 ? 11.376 9.775 56.437 1.00 69.93 57 GLU A O 1
ATOM 448 N N . LYS A 1 59 ? 12.453 11.711 55.797 1.00 66.12 58 LYS A N 1
ATOM 449 C CA . LYS A 1 59 ? 11.593 12.080 54.643 1.00 65.32 58 LYS A CA 1
ATOM 450 C C . LYS A 1 59 ? 11.749 11.022 53.543 1.00 60.78 58 LYS A C 1
ATOM 451 O O . LYS A 1 59 ? 10.715 10.595 52.988 1.00 65.73 58 LYS A O 1
ATOM 457 N N . GLY A 1 60 ? 12.988 10.604 53.259 1.00 52.92 59 GLY A N 1
ATOM 458 C CA . GLY A 1 60 ? 13.305 9.596 52.227 1.00 51.92 59 GLY A CA 1
ATOM 459 C C . GLY A 1 60 ? 12.560 8.288 52.434 1.00 49.76 59 GLY A C 1
ATOM 460 O O . GLY A 1 60 ? 12.007 7.767 51.444 1.00 51.89 59 GLY A O 1
ATOM 461 N N . VAL A 1 61 ? 12.549 7.758 53.662 1.00 55.40 60 VAL A N 1
ATOM 462 C CA . VAL A 1 61 ? 11.945 6.426 53.988 1.00 63.64 60 VAL A CA 1
ATOM 463 C C . VAL A 1 61 ? 10.421 6.483 53.801 1.00 57.40 60 VAL A C 1
ATOM 464 O O . VAL A 1 61 ? 9.854 5.440 53.416 1.00 58.67 60 VAL A O 1
ATOM 468 N N . GLU A 1 62 ? 9.779 7.636 54.035 1.00 60.38 61 GLU A N 1
ATOM 469 C CA . GLU A 1 62 ? 8.305 7.793 53.846 1.00 61.42 61 GLU A CA 1
ATOM 470 C C . GLU A 1 62 ? 7.956 7.703 52.353 1.00 55.62 61 GLU A C 1
ATOM 471 O O . GLU A 1 62 ? 6.899 7.112 52.031 1.00 54.17 61 GLU A O 1
ATOM 477 N N . GLU A 1 63 ? 8.800 8.268 51.484 1.00 51.11 62 GLU A N 1
ATOM 478 C CA . GLU A 1 63 ? 8.631 8.230 50.004 1.00 48.70 62 GLU A CA 1
ATOM 479 C C . GLU A 1 63 ? 8.741 6.774 49.525 1.00 47.97 62 GLU A C 1
ATOM 480 O O . GLU A 1 63 ? 8.002 6.403 48.601 1.00 45.87 62 GLU A O 1
ATOM 486 N N . VAL A 1 64 ? 9.616 5.973 50.136 1.00 44.85 63 VAL A N 1
ATOM 487 C CA . VAL A 1 64 ? 9.804 4.534 49.778 1.00 46.19 63 VAL A CA 1
ATOM 488 C C . 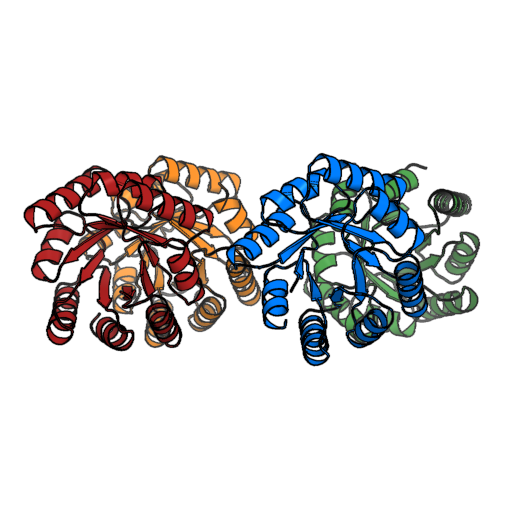VAL A 1 64 ? 8.558 3.745 50.206 1.00 42.20 63 VAL A C 1
ATOM 489 O O . VAL A 1 64 ? 8.133 2.876 49.423 1.00 47.46 63 VAL A O 1
ATOM 493 N N . LYS A 1 65 ? 8.006 4.016 51.395 1.00 47.59 64 LYS A N 1
ATOM 494 C CA . LYS A 1 65 ? 6.789 3.321 51.914 1.00 54.20 64 LYS A CA 1
ATOM 495 C C . LYS A 1 65 ? 5.572 3.712 51.064 1.00 52.56 64 LYS A C 1
ATOM 496 O O . LYS A 1 65 ? 4.696 2.845 50.850 1.00 50.17 64 LYS A O 1
ATOM 502 N N . GLU A 1 66 ? 5.528 4.955 50.580 1.00 46.44 65 GLU A N 1
ATOM 503 C CA . GLU A 1 66 ? 4.446 5.455 49.691 1.00 51.32 65 GLU A CA 1
ATOM 504 C C . GLU A 1 66 ? 4.546 4.755 48.328 1.00 49.29 65 GLU A C 1
ATOM 505 O O . GLU A 1 66 ? 3.492 4.427 47.764 1.00 45.17 65 GLU A O 1
ATOM 511 N N . LEU A 1 67 ? 5.753 4.537 47.799 1.00 45.19 66 LEU A N 1
ATOM 512 C CA . LEU A 1 67 ? 5.908 3.837 46.499 1.00 39.83 66 LEU A CA 1
ATOM 513 C C . LEU A 1 67 ? 5.627 2.346 46.700 1.00 40.72 66 LEU A C 1
ATOM 514 O O . LEU A 1 67 ? 5.124 1.717 45.753 1.00 46.90 66 LEU A O 1
ATOM 519 N N . LYS A 1 68 ? 5.928 1.809 47.886 1.00 40.56 67 LYS A N 1
ATOM 520 C CA . LYS A 1 68 ? 5.676 0.383 48.228 1.00 47.48 67 LYS A CA 1
ATOM 521 C C . LYS A 1 68 ? 4.159 0.138 48.258 1.00 51.04 67 LYS A C 1
ATOM 522 O O . LYS A 1 68 ? 3.696 -0.893 47.702 1.00 56.89 67 LYS A O 1
ATOM 528 N N . ARG A 1 69 ? 3.410 1.049 48.886 1.00 51.16 68 ARG A N 1
ATOM 529 C CA . ARG A 1 69 ? 1.923 0.986 48.953 1.00 50.81 68 ARG A CA 1
ATOM 530 C C . ARG A 1 69 ? 1.354 1.097 47.537 1.00 53.16 68 ARG A C 1
ATOM 531 O O . ARG A 1 69 ? 0.386 0.355 47.232 1.00 59.09 68 ARG A O 1
ATOM 539 N N . HIS A 1 70 ? 1.939 1.972 46.712 1.00 48.85 69 HIS A N 1
ATOM 540 C CA . HIS A 1 70 ? 1.500 2.253 45.317 1.00 48.52 69 HIS A CA 1
ATOM 541 C C . HIS A 1 70 ? 1.702 1.010 44.443 1.00 46.99 69 HIS A C 1
ATOM 542 O O . HIS A 1 70 ? 0.974 0.877 43.438 1.00 49.61 69 HIS A O 1
ATOM 549 N N . GLY A 1 71 ? 2.664 0.149 44.798 1.00 44.88 70 GLY A N 1
ATOM 550 C CA . GLY A 1 71 ? 2.967 -1.086 44.049 1.00 48.81 70 GLY A CA 1
ATOM 551 C C . GLY A 1 71 ? 3.984 -0.845 42.944 1.00 47.11 70 GLY A C 1
ATOM 552 O O . GLY A 1 71 ? 3.947 -1.571 41.933 1.00 46.46 70 GLY A O 1
ATOM 553 N N . ALA A 1 72 ? 4.871 0.140 43.122 1.00 43.89 71 ALA A N 1
ATOM 554 C CA . ALA A 1 72 ? 6.015 0.399 42.218 1.00 51.50 71 ALA A CA 1
ATOM 555 C C . ALA A 1 72 ? 6.790 -0.909 41.975 1.00 47.80 71 ALA A C 1
ATOM 556 O O . ALA A 1 72 ? 7.043 -1.678 42.938 1.00 45.43 71 ALA A O 1
ATOM 558 N N . LYS A 1 73 ? 7.123 -1.148 40.706 1.00 46.95 72 LYS A N 1
ATOM 559 C CA . LYS A 1 73 ? 7.810 -2.360 40.182 1.00 46.62 72 LYS A CA 1
ATOM 560 C C . LYS A 1 73 ? 9.184 -2.467 40.866 1.00 42.49 72 LYS A C 1
ATOM 561 O O . LYS A 1 73 ? 9.468 -3.496 41.532 1.00 42.39 72 LYS A O 1
ATOM 567 N N . ILE A 1 74 ? 9.997 -1.420 40.743 1.00 40.90 73 ILE A N 1
ATOM 568 C CA . ILE A 1 74 ? 11.414 -1.438 41.226 1.00 35.18 73 ILE 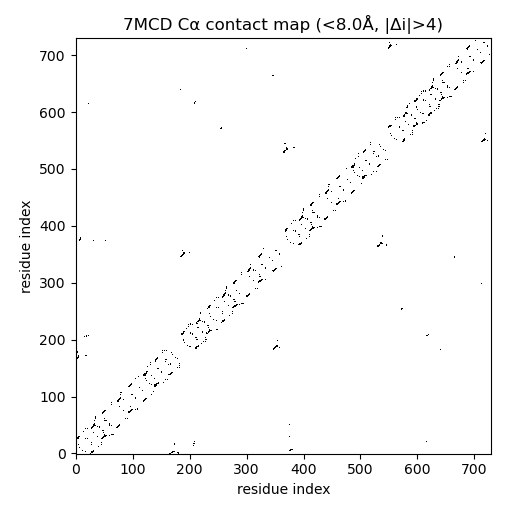A CA 1
ATOM 569 C C . ILE A 1 74 ? 11.720 -0.070 41.819 1.00 30.10 73 ILE A C 1
ATOM 570 O O . ILE A 1 74 ? 11.649 0.914 41.068 1.00 36.62 73 ILE A O 1
ATOM 575 N N . ILE A 1 75 ? 12.006 -0.034 43.120 1.00 31.20 74 ILE A N 1
ATOM 576 C CA . ILE A 1 75 ? 12.339 1.200 43.891 1.00 35.53 74 ILE A CA 1
ATOM 577 C C . ILE A 1 75 ? 13.839 1.175 44.216 1.00 33.86 74 ILE A C 1
ATOM 578 O O . ILE A 1 75 ? 14.321 0.146 44.704 1.00 32.92 74 ILE A O 1
ATOM 583 N N . ALA A 1 76 ? 14.520 2.285 43.965 1.00 33.34 75 ALA A N 1
ATOM 584 C CA . ALA A 1 76 ? 15.932 2.503 44.351 1.00 34.46 75 ALA A CA 1
ATOM 585 C C . ALA A 1 76 ? 16.012 3.698 45.304 1.00 37.07 75 ALA A C 1
ATOM 586 O O . ALA A 1 76 ? 15.078 4.546 45.271 1.00 34.48 75 ALA A O 1
ATOM 588 N N . TYR A 1 77 ? 17.073 3.753 46.122 1.00 31.95 76 TYR A N 1
ATOM 589 C CA . TYR A 1 77 ? 17.312 4.795 47.153 1.00 33.55 76 TYR A CA 1
ATOM 590 C C . TYR A 1 77 ? 18.780 5.219 47.061 1.00 35.28 76 TYR A C 1
ATOM 591 O O . TYR A 1 77 ? 19.649 4.323 46.985 1.00 38.30 76 TYR A O 1
ATOM 600 N N . ILE A 1 78 ? 19.040 6.526 47.004 1.00 35.76 77 ILE A N 1
ATOM 601 C CA . ILE A 1 78 ? 20.429 7.083 46.935 1.00 37.58 77 ILE A CA 1
ATOM 602 C C . ILE A 1 78 ? 20.833 7.542 48.336 1.00 38.68 77 ILE A C 1
ATOM 603 O O . ILE A 1 78 ? 20.082 8.309 48.947 1.00 42.01 77 ILE A O 1
ATOM 608 N N . SER A 1 79 ? 22.000 7.128 48.826 1.00 40.25 78 SER A N 1
ATOM 609 C CA . SER A 1 79 ? 22.541 7.625 50.117 1.00 43.36 78 SER A CA 1
ATOM 610 C C . SER A 1 79 ? 24.071 7.542 50.128 1.00 42.47 78 SER A C 1
ATOM 611 O O . SER A 1 79 ? 24.628 6.768 49.332 1.00 41.15 78 SER A O 1
ATOM 614 N N . LYS A 1 80 ? 24.701 8.348 50.987 1.00 52.45 79 LYS A N 1
ATOM 615 C CA . LYS A 1 80 ? 26.159 8.325 51.284 1.00 56.74 79 LYS A CA 1
ATOM 616 C C . LYS A 1 80 ? 26.463 7.220 52.297 1.00 51.95 79 LYS A C 1
ATOM 617 O O . LYS A 1 80 ? 27.636 6.858 52.426 1.00 54.14 79 LYS A O 1
ATOM 623 N N . SER A 1 81 ? 25.452 6.764 53.037 1.00 51.42 80 SER A N 1
ATOM 624 C CA . SER A 1 81 ? 25.610 5.915 54.248 1.00 59.80 80 SER A CA 1
ATOM 625 C C . SER A 1 81 ? 25.028 4.516 54.008 1.00 57.55 80 SER A C 1
ATOM 626 O O . SER A 1 81 ? 23.907 4.419 53.451 1.00 59.10 80 SER A O 1
ATOM 629 N N . ALA A 1 82 ? 25.777 3.480 54.412 1.00 56.78 81 ALA A N 1
ATOM 630 C CA . ALA A 1 82 ? 25.334 2.067 54.425 1.00 56.30 81 ALA A CA 1
ATOM 631 C C . ALA A 1 82 ? 24.140 1.944 55.373 1.00 56.66 81 ALA A C 1
ATOM 632 O O . ALA A 1 82 ? 23.161 1.260 54.997 1.00 62.24 81 ALA A O 1
ATOM 634 N N . GLU A 1 83 ? 24.217 2.610 56.532 1.00 56.13 82 GLU A N 1
ATOM 635 C CA . GLU A 1 83 ? 23.222 2.493 57.639 1.00 65.73 82 GLU A CA 1
ATOM 636 C C . GLU A 1 83 ? 21.834 2.951 57.158 1.00 62.99 82 GLU A C 1
ATOM 637 O O . GLU A 1 83 ? 20.846 2.238 57.449 1.00 62.89 82 GLU A O 1
ATOM 643 N N . GLU A 1 84 ? 21.764 4.091 56.459 1.00 57.77 83 GLU A N 1
ATOM 644 C CA . GLU A 1 84 ? 20.520 4.635 55.842 1.00 60.65 83 GLU A CA 1
ATOM 645 C C . GLU A 1 84 ? 19.972 3.641 54.810 1.00 54.06 83 GLU A C 1
ATOM 646 O O . GLU A 1 84 ? 18.739 3.452 54.766 1.00 57.99 83 GLU A O 1
ATOM 652 N N . LEU A 1 85 ? 20.851 3.039 54.005 1.00 55.79 84 LEU A N 1
ATOM 653 C CA . LEU A 1 85 ? 20.462 2.140 52.883 1.00 53.58 84 LEU A CA 1
ATOM 654 C C . LEU A 1 85 ? 19.905 0.821 53.439 1.00 55.45 84 LEU A C 1
ATOM 655 O O . LEU A 1 85 ? 18.980 0.264 52.805 1.00 58.17 84 LEU A O 1
ATOM 660 N N . LYS A 1 86 ? 20.443 0.335 54.563 1.00 57.76 85 LYS A N 1
ATOM 661 C CA . LYS A 1 86 ? 19.920 -0.868 55.271 1.00 65.72 85 LYS A CA 1
ATOM 662 C C . LYS A 1 86 ? 18.441 -0.649 55.621 1.00 68.50 85 LYS A C 1
ATOM 663 O O . LYS A 1 86 ? 17.637 -1.584 55.399 1.00 68.42 85 LYS A O 1
ATOM 669 N N . LYS A 1 87 ? 18.108 0.543 56.131 1.00 70.74 86 LYS A N 1
ATOM 670 C CA . LYS A 1 87 ? 16.743 0.932 56.587 1.00 75.17 86 LYS A CA 1
ATOM 671 C C . LYS A 1 87 ? 15.861 1.263 55.372 1.00 67.20 86 LYS A C 1
ATOM 672 O O . LYS A 1 87 ? 14.648 1.004 55.435 1.00 62.90 86 LYS A O 1
ATOM 678 N N . ALA A 1 88 ? 16.449 1.809 54.306 1.00 63.99 87 ALA A N 1
ATOM 679 C CA . ALA A 1 88 ? 15.782 2.023 52.999 1.00 68.03 87 ALA A CA 1
ATOM 680 C C . ALA A 1 88 ? 15.307 0.672 52.445 1.00 69.67 87 ALA A C 1
ATOM 681 O O . ALA A 1 88 ? 14.155 0.605 51.959 1.00 65.13 87 ALA A O 1
ATOM 683 N N . GLU A 1 89 ? 16.160 -0.360 52.525 1.00 62.22 88 GLU A N 1
ATOM 684 C CA . GLU A 1 89 ? 15.852 -1.745 52.067 1.00 67.20 88 GLU A CA 1
ATOM 685 C C . GLU A 1 89 ? 14.626 -2.253 52.831 1.00 68.94 88 GLU A C 1
ATOM 686 O O . GLU A 1 89 ? 13.702 -2.774 52.179 1.00 71.29 88 GLU A O 1
ATOM 692 N N . LYS A 1 90 ? 14.626 -2.083 54.157 1.00 72.48 89 LYS A N 1
ATOM 693 C CA . LYS A 1 90 ? 13.525 -2.503 55.066 1.00 77.09 89 LYS A CA 1
ATOM 694 C C . LYS A 1 90 ? 12.175 -2.057 54.491 1.00 80.56 89 LYS A C 1
ATOM 695 O O . LYS A 1 90 ? 11.291 -2.934 54.336 1.00 80.37 89 LYS A O 1
ATOM 701 N N . ALA A 1 91 ? 12.034 -0.762 54.168 1.00 76.70 90 ALA A N 1
ATOM 702 C CA . ALA A 1 91 ? 10.775 -0.137 53.683 1.00 73.97 90 ALA A CA 1
ATOM 703 C C . ALA A 1 91 ? 10.469 -0.599 52.250 1.00 68.37 90 ALA A C 1
ATOM 704 O O . ALA A 1 91 ? 9.361 -0.301 51.760 1.00 69.65 90 ALA A O 1
ATOM 706 N N . GLY A 1 92 ? 11.414 -1.285 51.597 1.00 63.58 91 GLY A N 1
ATOM 707 C CA . GLY A 1 92 ? 11.174 -2.051 50.355 1.00 66.02 91 GLY A CA 1
ATOM 708 C C . GLY A 1 92 ? 11.949 -1.532 49.152 1.00 51.77 91 GLY A C 1
ATOM 709 O O . GLY A 1 92 ? 11.529 -1.841 48.021 1.00 65.62 91 GLY A O 1
ATOM 710 N N . ALA A 1 93 ? 13.031 -0.771 49.359 1.00 50.18 92 ALA A N 1
ATOM 711 C CA . ALA A 1 93 ? 13.987 -0.399 48.286 1.00 46.71 92 ALA A CA 1
ATOM 712 C C . ALA A 1 93 ? 14.614 -1.681 47.722 1.00 46.78 92 ALA A C 1
ATOM 713 O O . ALA A 1 93 ? 15.219 -2.435 48.503 1.00 56.48 92 ALA A O 1
ATOM 715 N N . ASP A 1 94 ? 14.481 -1.913 46.417 1.00 39.49 93 ASP A N 1
ATOM 716 C CA . ASP A 1 94 ? 15.057 -3.097 45.731 1.00 41.33 93 ASP A CA 1
ATOM 717 C C . ASP A 1 94 ? 16.553 -2.835 45.482 1.00 37.95 93 ASP A C 1
ATOM 718 O O . ASP A 1 94 ? 17.317 -3.773 45.604 1.00 42.24 93 ASP A O 1
ATOM 723 N N . ILE A 1 95 ? 16.938 -1.604 45.146 1.00 37.56 94 ILE A N 1
ATOM 724 C CA . ILE A 1 95 ? 18.329 -1.240 44.751 1.00 34.03 94 ILE A CA 1
ATOM 725 C C . ILE A 1 95 ? 18.845 -0.193 45.743 1.00 37.43 94 ILE A C 1
ATOM 726 O O . ILE A 1 95 ? 18.177 0.848 45.914 1.00 34.02 94 ILE A O 1
ATOM 731 N N . LEU A 1 96 ? 19.972 -0.490 46.400 1.00 34.14 95 LEU A N 1
ATOM 732 C CA . LEU A 1 96 ? 20.658 0.432 47.348 1.00 35.12 95 LEU A CA 1
ATOM 733 C C . LEU A 1 96 ? 21.848 1.098 46.635 1.00 34.68 95 LEU A C 1
ATOM 734 O O . LEU A 1 96 ? 22.789 0.363 46.242 1.00 34.74 95 LEU A O 1
ATOM 739 N N . ILE A 1 97 ? 21.784 2.425 46.455 1.00 33.18 96 ILE A N 1
ATOM 740 C CA . ILE A 1 97 ? 22.747 3.219 45.633 1.00 33.19 96 ILE A CA 1
ATOM 741 C C . ILE A 1 97 ? 23.652 4.039 46.560 1.00 38.35 96 ILE A C 1
ATOM 742 O O . ILE A 1 97 ? 23.171 4.963 47.267 1.00 35.33 96 ILE A O 1
ATOM 747 N N . VAL A 1 98 ? 24.947 3.729 46.518 1.00 37.22 97 VAL A N 1
ATOM 748 C CA . VAL A 1 98 ? 25.987 4.474 47.273 1.00 37.29 97 VAL A CA 1
ATOM 749 C C . VAL A 1 98 ? 26.403 5.666 46.404 1.00 34.84 97 VAL A C 1
ATOM 750 O O . VAL A 1 98 ? 26.822 5.465 45.253 1.00 35.33 97 VAL A O 1
ATOM 754 N N . ASN A 1 99 ? 26.184 6.871 46.918 1.00 36.68 98 ASN A N 1
ATOM 755 C CA . ASN A 1 99 ? 26.622 8.138 46.287 1.00 39.21 98 ASN A CA 1
ATOM 756 C C . ASN A 1 99 ? 27.602 8.783 47.256 1.00 40.96 98 ASN A C 1
ATOM 757 O O . ASN A 1 99 ? 27.213 9.576 48.110 1.00 44.91 98 ASN A O 1
ATOM 762 N N . PRO A 1 100 ? 28.900 8.423 47.161 1.00 46.21 99 PRO A N 1
ATOM 763 C CA . PRO A 1 100 ? 29.882 8.777 48.189 1.00 45.89 99 PRO A CA 1
ATOM 764 C C . PRO A 1 100 ? 30.455 10.194 48.069 1.00 53.61 99 PRO A C 1
ATOM 765 O O . PRO A 1 100 ? 30.540 10.690 46.959 1.00 50.17 99 PRO A O 1
ATOM 769 N N . ASP A 1 101 ? 30.841 10.776 49.210 1.00 60.06 100 ASP A N 1
ATOM 770 C CA . ASP A 1 101 ? 31.603 12.053 49.308 1.00 65.83 100 ASP A CA 1
ATOM 771 C C . ASP A 1 101 ? 33.039 11.806 48.836 1.00 68.30 100 ASP A C 1
ATOM 772 O O . ASP A 1 101 ? 33.593 12.688 48.164 1.00 60.08 100 ASP A O 1
ATOM 777 N N . ASP A 1 102 ? 33.573 10.620 49.154 1.00 70.36 101 ASP A N 1
ATOM 778 C CA . ASP A 1 102 ? 35.009 10.234 49.087 1.00 72.88 101 ASP A CA 1
ATOM 779 C C . ASP A 1 102 ? 35.084 8.810 48.523 1.00 65.76 101 ASP A C 1
ATOM 780 O O . ASP A 1 102 ? 34.296 7.967 48.992 1.00 55.86 101 ASP A O 1
ATOM 785 N N . PHE A 1 103 ? 35.989 8.538 47.575 1.00 57.64 102 PHE A N 1
ATOM 786 C CA . PHE A 1 103 ? 36.189 7.187 46.985 1.00 56.40 102 PHE A CA 1
ATOM 787 C C . PHE A 1 103 ? 36.458 6.160 48.093 1.00 63.29 102 PHE A C 1
ATOM 788 O O . PHE A 1 103 ? 35.758 5.133 48.156 1.00 58.31 102 PHE A O 1
ATOM 796 N N . GLU A 1 104 ? 37.454 6.436 48.935 1.00 66.78 103 GLU A N 1
ATOM 797 C CA . GLU A 1 104 ? 37.926 5.518 50.011 1.00 72.87 103 GLU A CA 1
ATOM 798 C C . GLU A 1 104 ? 36.730 5.153 50.899 1.00 61.90 103 GLU A C 1
ATOM 799 O O . GLU A 1 104 ? 36.544 3.955 51.185 1.00 67.01 103 GLU A O 1
ATOM 805 N N . LYS A 1 105 ? 35.933 6.156 51.275 1.00 66.19 104 LYS A N 1
ATOM 806 C CA . LYS A 1 105 ? 34.724 6.016 52.134 1.00 66.63 104 LYS A CA 1
ATOM 807 C C . LYS A 1 105 ? 33.643 5.227 51.377 1.00 59.33 104 LYS A C 1
ATOM 808 O O . LYS A 1 105 ? 33.061 4.285 51.963 1.00 52.06 104 LYS A O 1
ATOM 814 N N . GLY A 1 106 ? 33.394 5.588 50.116 1.00 50.66 105 GLY A N 1
ATOM 815 C CA . GLY A 1 106 ? 32.413 4.907 49.250 1.00 54.20 105 GLY A CA 1
ATOM 816 C C . GLY A 1 106 ? 32.620 3.403 49.261 1.00 57.90 105 GLY A C 1
ATOM 817 O O . GLY A 1 106 ? 31.672 2.678 49.579 1.00 54.73 105 GLY A O 1
ATOM 818 N N . VAL A 1 107 ? 33.837 2.949 48.966 1.00 58.74 106 VAL A N 1
ATOM 819 C CA . VAL A 1 107 ? 34.177 1.500 48.844 1.00 51.67 106 VAL A CA 1
ATOM 820 C C . VAL A 1 107 ? 33.894 0.791 50.177 1.00 52.07 106 VAL A C 1
ATOM 821 O O . VAL A 1 107 ? 33.442 -0.375 50.135 1.00 64.67 106 VAL A O 1
ATOM 825 N N . GLU A 1 108 ? 34.129 1.458 51.313 1.00 60.69 107 GLU A N 1
ATOM 826 C CA . GLU A 1 108 ? 33.870 0.885 52.666 1.00 64.40 107 GLU A CA 1
ATOM 827 C C . GLU A 1 108 ? 32.359 0.759 52.895 1.00 59.18 107 GLU A C 1
ATOM 828 O O . GLU A 1 108 ? 31.934 -0.218 53.540 1.00 55.37 107 GLU A O 1
ATOM 834 N N . GLU A 1 109 ? 31.583 1.719 52.394 1.00 57.08 108 GLU A N 1
ATOM 835 C CA . GLU A 1 109 ? 30.100 1.662 52.421 1.00 56.80 108 GLU A CA 1
ATOM 836 C C . GLU A 1 109 ? 29.655 0.403 51.664 1.00 52.98 108 GLU A C 1
ATOM 837 O O . GLU A 1 109 ? 28.809 -0.342 52.205 1.00 52.02 108 GLU A O 1
ATOM 843 N N . VAL A 1 110 ? 30.243 0.161 50.486 1.00 50.96 109 VAL A N 1
ATOM 844 C CA . VAL A 1 110 ? 29.965 -1.024 49.616 1.00 46.56 109 VAL A CA 1
ATOM 845 C C . VAL A 1 110 ? 30.298 -2.309 50.384 1.00 51.54 109 VAL A C 1
ATOM 846 O O . VAL A 1 110 ? 29.467 -3.216 50.384 1.00 56.88 109 VAL A O 1
ATOM 850 N N . LYS A 1 111 ? 31.486 -2.404 50.975 1.00 58.02 110 LYS A N 1
ATOM 851 C CA . LYS A 1 111 ? 31.919 -3.601 51.755 1.00 58.88 110 LYS A CA 1
ATOM 852 C C . LYS A 1 111 ? 30.920 -3.862 52.896 1.00 58.63 110 LYS A C 1
ATOM 853 O O . LYS A 1 111 ? 30.547 -5.039 53.121 1.00 56.07 110 LYS A O 1
ATOM 859 N N . GLU A 1 112 ? 30.471 -2.803 53.573 1.00 56.93 111 GLU A N 1
ATOM 860 C CA . GLU A 1 112 ? 29.570 -2.889 54.754 1.00 63.73 111 GLU A CA 1
ATOM 861 C C . GLU A 1 112 ? 28.217 -3.475 54.318 1.00 59.79 111 GLU A C 1
ATOM 862 O O . GLU A 1 112 ? 27.723 -4.383 55.013 1.00 68.50 111 GLU A O 1
ATOM 868 N N . LEU A 1 113 ? 27.646 -2.965 53.218 1.00 52.70 112 LEU A N 1
ATOM 869 C CA . LEU A 1 113 ? 26.394 -3.476 52.592 1.00 53.18 112 LEU A CA 1
ATOM 870 C C . LEU A 1 113 ? 26.573 -4.940 52.168 1.00 59.73 112 LEU A C 1
ATOM 871 O O . LEU A 1 113 ? 25.625 -5.726 52.371 1.00 66.94 112 LEU A O 1
ATOM 876 N N . LYS A 1 114 ? 27.741 -5.288 51.615 1.00 57.09 113 LYS A N 1
ATOM 877 C CA . LYS A 1 114 ? 28.068 -6.659 51.135 1.00 64.18 113 LYS A CA 1
ATOM 878 C C . LYS A 1 114 ? 28.075 -7.637 52.320 1.00 68.19 113 LYS A C 1
ATOM 879 O O . LYS A 1 114 ? 27.554 -8.762 52.154 1.00 72.18 113 LYS A O 1
ATOM 885 N N . ARG A 1 115 ? 28.647 -7.228 53.462 1.00 73.92 114 ARG A N 1
ATOM 886 C CA . ARG A 1 115 ? 28.631 -7.997 54.742 1.00 78.70 114 ARG A CA 1
ATOM 887 C C . ARG A 1 115 ? 27.181 -8.268 55.162 1.00 75.65 114 ARG A C 1
ATOM 888 O O . ARG A 1 115 ? 26.848 -9.437 55.407 1.00 75.52 114 ARG A O 1
ATOM 896 N N . HIS A 1 116 ? 26.362 -7.213 55.235 1.00 78.68 115 HIS A N 1
ATOM 897 C CA . HIS A 1 116 ? 24.936 -7.238 55.672 1.00 88.31 115 HIS A CA 1
ATOM 898 C C . HIS A 1 116 ? 24.077 -8.058 54.692 1.00 83.51 115 HIS A C 1
ATOM 899 O O . HIS A 1 116 ? 22.949 -8.427 55.077 1.00 87.22 115 HIS A O 1
ATOM 906 N N . GLY A 1 117 ? 24.581 -8.352 53.488 1.00 76.39 116 GLY A N 1
ATOM 907 C CA . GLY A 1 117 ? 23.865 -9.136 52.461 1.00 77.68 116 GLY A CA 1
ATOM 908 C C . GLY A 1 117 ? 22.715 -8.349 51.852 1.00 79.82 116 GLY A C 1
ATOM 909 O O . GLY A 1 117 ? 21.616 -8.930 51.690 1.00 82.72 116 GLY A O 1
ATOM 910 N N . ALA A 1 118 ? 22.956 -7.073 51.529 1.00 75.04 117 ALA A N 1
ATOM 911 C CA . ALA A 1 118 ? 21.986 -6.153 50.887 1.00 68.18 117 ALA A CA 1
ATOM 912 C C . ALA A 1 118 ? 21.581 -6.699 49.511 1.00 69.85 117 ALA A C 1
ATOM 913 O O . ALA A 1 118 ? 22.472 -7.181 48.773 1.00 72.06 117 ALA A O 1
ATOM 915 N N . LYS A 1 119 ? 20.285 -6.602 49.188 1.00 72.42 118 LYS A N 1
ATOM 916 C CA . LYS A 1 119 ? 19.646 -7.171 47.965 1.00 72.07 118 LYS A CA 1
ATOM 917 C C . LYS A 1 119 ? 20.477 -6.816 46.724 1.00 59.81 118 LYS A C 1
ATOM 918 O O . LYS A 1 119 ? 21.111 -7.721 46.166 1.00 70.21 118 LYS A O 1
ATOM 924 N N . ILE A 1 120 ? 20.454 -5.553 46.291 1.00 49.30 119 ILE A N 1
ATOM 925 C CA . ILE A 1 120 ? 21.155 -5.107 45.052 1.00 39.75 119 ILE A CA 1
ATOM 926 C C . ILE A 1 120 ? 21.904 -3.813 45.380 1.00 39.00 119 ILE A C 1
ATOM 927 O O . ILE A 1 120 ? 21.271 -2.845 45.841 1.00 39.53 119 ILE A O 1
ATOM 932 N N . ILE A 1 121 ? 23.220 -3.828 45.192 1.00 35.05 120 ILE A N 1
ATOM 933 C CA . ILE A 1 121 ? 24.114 -2.683 45.525 1.00 35.03 120 ILE A CA 1
ATOM 934 C C . ILE A 1 121 ? 24.504 -1.966 44.234 1.00 30.19 120 ILE A C 1
ATOM 935 O O . ILE A 1 121 ? 24.909 -2.637 43.261 1.00 31.39 120 ILE A O 1
ATOM 940 N N . ALA A 1 122 ? 24.431 -0.643 44.242 1.00 28.34 121 ALA A N 1
ATOM 941 C CA . ALA A 1 122 ? 24.840 0.194 43.099 1.00 28.89 121 ALA A CA 1
ATOM 942 C C . ALA A 1 122 ? 25.808 1.250 43.619 1.00 30.14 121 ALA A C 1
ATOM 943 O O . ALA A 1 122 ? 25.754 1.574 44.819 1.00 30.38 121 ALA A O 1
ATOM 945 N N . TYR A 1 123 ? 26.661 1.748 42.735 1.00 29.91 122 TYR A N 1
ATOM 946 C CA . TYR A 1 123 ? 27.722 2.738 43.064 1.00 31.21 122 TYR A CA 1
ATOM 947 C C . TYR A 1 123 ? 27.759 3.776 41.941 1.00 28.05 122 TYR A C 1
ATOM 948 O O . TYR A 1 123 ? 27.773 3.403 40.759 1.00 30.16 122 TYR A O 1
ATOM 957 N N . ILE A 1 124 ? 27.725 5.052 42.310 1.00 29.90 123 ILE A N 1
ATOM 958 C CA . ILE A 1 124 ? 27.800 6.203 41.371 1.00 29.82 123 ILE A CA 1
ATOM 959 C C . ILE A 1 124 ? 29.232 6.727 41.383 1.00 30.50 123 ILE A C 1
ATOM 960 O O . ILE A 1 124 ? 29.716 7.012 42.488 1.00 37.55 123 ILE A O 1
ATOM 965 N N . SER A 1 125 ? 29.849 6.872 40.209 1.00 32.56 124 SER A N 1
ATOM 966 C CA . SER A 1 125 ? 31.151 7.572 40.033 1.00 34.40 124 SER A CA 1
ATOM 967 C C . SER A 1 125 ? 31.282 8.121 38.613 1.00 31.93 124 SER A C 1
ATOM 968 O O . SER A 1 125 ? 30.684 7.544 37.699 1.00 34.19 124 SER A O 1
ATOM 971 N N . LYS A 1 126 ? 32.122 9.148 38.437 1.00 35.80 125 LYS A N 1
ATOM 972 C CA . LYS A 1 126 ? 32.518 9.671 37.103 1.00 35.11 125 LYS A CA 1
ATOM 973 C C . LYS A 1 126 ? 33.535 8.704 36.459 1.00 36.68 125 LYS A C 1
ATOM 974 O O . LYS A 1 126 ? 33.671 8.735 35.210 1.00 39.26 125 LYS A O 1
ATOM 980 N N . SER A 1 127 ? 34.195 7.849 37.249 1.00 39.93 126 SER A N 1
ATOM 981 C CA . SER A 1 127 ? 35.415 7.096 36.822 1.00 39.11 126 SER A CA 1
ATOM 982 C C . SER A 1 127 ? 35.157 5.590 36.670 1.00 33.68 126 SER A C 1
ATOM 983 O O . SER A 1 127 ? 34.807 4.937 37.672 1.00 38.65 126 SER A O 1
ATOM 986 N N . ALA A 1 128 ? 35.401 5.043 35.475 1.00 37.41 127 ALA A N 1
ATOM 987 C CA . ALA A 1 128 ? 35.403 3.584 35.211 1.00 38.23 127 ALA A CA 1
ATOM 988 C C . ALA A 1 128 ? 36.352 2.883 36.193 1.00 39.92 127 ALA A C 1
ATOM 989 O O . ALA A 1 128 ? 36.005 1.781 36.643 1.00 40.37 127 ALA A O 1
ATOM 991 N N . GLU A 1 129 ? 37.493 3.501 36.532 1.00 38.04 128 GLU A N 1
ATOM 992 C CA . GLU A 1 129 ? 38.526 2.868 37.406 1.00 42.02 128 GLU A CA 1
ATOM 993 C C . GLU A 1 129 ? 37.975 2.711 38.829 1.00 39.26 128 GLU A C 1
ATOM 994 O O . GLU A 1 129 ? 38.154 1.626 39.432 1.00 46.19 128 GLU A O 1
ATOM 1000 N N . GLU A 1 130 ? 37.328 3.759 39.346 1.00 37.88 129 GLU A N 1
ATOM 1001 C CA . GLU A 1 130 ? 36.649 3.727 40.668 1.00 42.94 129 GLU A CA 1
ATOM 1002 C C . GLU A 1 130 ? 35.539 2.671 40.646 1.00 38.93 129 GLU A C 1
ATOM 1003 O O . GLU A 1 130 ? 35.395 1.937 41.647 1.00 35.23 129 GLU A O 1
ATOM 1009 N N . LEU A 1 131 ? 34.788 2.580 39.549 1.00 35.53 130 LEU A N 1
ATOM 1010 C CA . LEU A 1 131 ? 33.626 1.654 39.469 1.00 38.91 130 LEU A CA 1
ATOM 1011 C C . LEU A 1 131 ? 34.141 0.208 39.420 1.00 38.68 130 LEU A C 1
ATOM 1012 O O . LEU A 1 131 ? 33.509 -0.649 40.052 1.00 38.10 130 LEU A O 1
ATOM 1017 N N . LYS A 1 132 ? 35.302 -0.040 38.793 1.00 42.11 131 LYS A N 1
ATOM 1018 C CA . LYS A 1 132 ? 35.942 -1.389 38.776 1.00 37.98 131 LYS A CA 1
ATOM 1019 C C . LYS A 1 132 ? 36.183 -1.853 40.216 1.00 40.21 131 LYS A C 1
ATOM 1020 O O . LYS A 1 132 ? 35.864 -3.031 40.520 1.00 43.38 131 LYS A O 1
ATOM 1026 N N . LYS A 1 133 ? 36.691 -0.951 41.065 1.00 40.34 132 LYS A N 1
ATOM 1027 C CA . LYS A 1 133 ? 37.033 -1.221 42.488 1.00 45.99 132 LYS A CA 1
ATOM 1028 C C . LYS A 1 133 ? 35.741 -1.372 43.313 1.00 42.67 132 LYS A C 1
ATOM 1029 O O . LYS A 1 133 ? 35.707 -2.262 44.175 1.00 40.80 132 LYS A O 1
ATOM 1035 N N . ALA A 1 134 ? 34.702 -0.565 43.061 1.00 44.65 133 ALA A N 1
ATOM 1036 C CA . ALA A 1 134 ? 33.378 -0.715 43.717 1.00 46.75 133 ALA A CA 1
ATOM 1037 C C . ALA A 1 134 ? 32.837 -2.121 43.413 1.00 41.55 133 ALA A C 1
ATOM 1038 O O . ALA A 1 134 ? 32.325 -2.793 44.347 1.00 40.93 133 ALA A O 1
ATOM 1040 N N . GLU A 1 135 ? 32.965 -2.553 42.154 1.00 40.24 134 GLU A N 1
ATOM 1041 C CA . GLU A 1 135 ? 32.493 -3.878 41.674 1.00 42.01 134 GLU A CA 1
ATOM 1042 C C . GLU A 1 135 ? 33.233 -4.969 42.455 1.00 45.32 134 GLU A C 1
ATOM 1043 O O . GLU A 1 135 ? 32.574 -5.863 43.024 1.00 40.54 134 GLU A O 1
ATOM 1049 N N . LYS A 1 136 ? 34.553 -4.868 42.542 1.00 48.24 135 LYS A N 1
ATOM 1050 C CA . LYS A 1 136 ? 35.377 -5.835 43.307 1.00 50.87 135 LYS A CA 1
ATOM 1051 C C . LYS A 1 136 ? 34.797 -5.963 44.725 1.00 48.60 135 LYS A C 1
ATOM 1052 O O . LYS A 1 136 ? 34.669 -7.105 45.212 1.00 46.43 135 LYS A O 1
ATOM 1058 N N . ALA A 1 137 ? 34.412 -4.842 45.343 1.00 47.09 136 ALA A N 1
ATOM 1059 C CA . ALA A 1 137 ? 33.975 -4.770 46.758 1.00 50.92 136 ALA A CA 1
ATOM 1060 C C . ALA A 1 137 ? 32.529 -5.267 46.907 1.00 47.05 136 ALA A C 1
ATOM 1061 O O . ALA A 1 137 ? 32.109 -5.473 48.065 1.00 52.06 136 ALA A O 1
ATOM 1063 N N . GLY A 1 138 ? 31.798 -5.437 45.795 1.00 39.30 137 GLY A N 1
ATOM 1064 C CA . GLY A 1 138 ? 30.495 -6.129 45.775 1.00 41.37 137 GLY A CA 1
ATOM 1065 C C . GLY A 1 138 ? 29.362 -5.318 45.158 1.00 38.34 137 GLY A C 1
ATOM 1066 O O . GLY A 1 138 ? 28.206 -5.771 45.295 1.00 41.60 137 GLY A O 1
ATOM 1067 N N . ALA A 1 139 ? 29.628 -4.196 44.482 1.00 36.22 138 ALA A N 1
ATOM 1068 C CA . ALA A 1 139 ? 28.577 -3.460 43.724 1.00 39.36 138 ALA A CA 1
ATOM 1069 C C . ALA A 1 139 ? 28.140 -4.292 42.503 1.00 40.50 138 ALA A C 1
ATOM 1070 O O . ALA A 1 139 ? 29.023 -4.756 41.765 1.00 42.40 138 ALA A O 1
ATOM 1072 N N . ASP A 1 140 ? 26.824 -4.482 42.296 1.00 37.95 139 ASP A N 1
ATOM 1073 C CA . ASP A 1 140 ? 26.259 -5.195 41.119 1.00 39.90 139 ASP A CA 1
ATOM 1074 C C . ASP A 1 140 ? 26.068 -4.208 39.958 1.00 33.31 139 ASP A C 1
ATOM 1075 O O . ASP A 1 140 ? 26.290 -4.591 38.790 1.00 31.34 139 ASP A O 1
ATOM 1080 N N . ILE A 1 141 ? 25.605 -2.994 40.260 1.00 31.15 140 ILE A N 1
ATOM 1081 C CA . ILE A 1 141 ? 25.248 -1.965 39.251 1.00 27.19 140 ILE A CA 1
ATOM 1082 C C . ILE A 1 141 ? 26.279 -0.833 39.312 1.00 25.65 140 ILE A C 1
ATOM 1083 O O . ILE A 1 141 ? 26.442 -0.198 40.377 1.00 28.17 140 ILE A O 1
ATOM 1088 N N . LEU A 1 142 ? 26.946 -0.593 38.192 1.00 27.76 141 LEU A N 1
ATOM 1089 C CA . LEU A 1 142 ? 27.971 0.472 38.075 1.00 28.32 141 LEU A CA 1
ATOM 1090 C C . LEU A 1 142 ? 27.354 1.660 37.347 1.00 23.88 141 LEU A C 1
ATOM 1091 O O . LEU A 1 142 ? 27.076 1.552 36.116 1.00 27.18 141 LEU A O 1
ATOM 1096 N N . ILE A 1 143 ? 27.149 2.746 38.080 1.00 25.55 142 ILE A N 1
ATOM 1097 C CA . ILE A 1 143 ? 26.468 3.953 37.534 1.00 26.91 142 ILE A CA 1
ATOM 1098 C C . ILE A 1 143 ? 27.505 5.022 37.172 1.00 25.75 142 ILE A C 1
ATOM 1099 O O . ILE A 1 143 ? 28.084 5.607 38.088 1.00 29.89 142 ILE A O 1
ATOM 1104 N N . VAL A 1 144 ? 27.643 5.304 35.881 1.00 25.95 143 VAL A N 1
ATOM 1105 C CA . VAL A 1 144 ? 28.491 6.390 35.319 1.00 31.50 143 VAL A CA 1
ATOM 1106 C C . VAL A 1 144 ? 27.745 7.713 35.476 1.00 32.82 143 VAL A C 1
ATOM 1107 O O . VAL A 1 144 ? 26.650 7.857 34.894 1.00 33.83 143 VAL A O 1
ATOM 1111 N N . ASN A 1 145 ? 28.328 8.639 36.236 1.00 35.36 144 ASN A N 1
ATOM 1112 C CA . ASN A 1 145 ? 27.801 10.013 36.411 1.00 36.28 144 ASN A CA 1
ATOM 1113 C C . ASN A 1 145 ? 28.872 10.986 35.934 1.00 40.68 144 ASN A C 1
ATOM 1114 O O . ASN A 1 145 ? 29.693 11.428 36.739 1.00 37.61 144 ASN A O 1
ATOM 1119 N N . PRO A 1 146 ? 28.894 11.343 34.626 1.00 39.04 145 PRO A N 1
ATOM 1120 C CA . PRO A 1 146 ? 30.026 12.053 34.036 1.00 45.39 145 PRO A CA 1
ATOM 1121 C C . PRO A 1 146 ? 30.087 13.552 34.351 1.00 53.25 145 PRO A C 1
ATOM 1122 O O . PRO A 1 146 ? 29.081 14.111 34.746 1.00 54.70 145 PRO A O 1
ATOM 1126 N N . ASP A 1 147 ? 31.263 14.154 34.139 1.00 64.05 146 ASP A N 1
ATOM 1127 C CA . ASP A 1 147 ? 31.461 15.628 34.133 1.00 71.29 146 ASP A CA 1
ATOM 1128 C C . ASP A 1 147 ? 31.156 16.187 32.734 1.00 65.64 146 ASP A C 1
ATOM 1129 O O . ASP A 1 147 ? 30.855 17.392 32.651 1.00 79.62 146 ASP A O 1
ATOM 1134 N N . ASP A 1 148 ? 31.239 15.353 31.684 1.00 62.96 147 ASP A N 1
ATOM 1135 C CA . ASP A 1 148 ? 30.896 15.736 30.282 1.00 78.63 147 ASP A CA 1
ATOM 1136 C C . ASP A 1 148 ? 30.596 14.474 29.455 1.00 73.41 147 ASP A C 1
ATOM 1137 O O . ASP A 1 148 ? 31.061 13.386 29.837 1.00 72.57 147 ASP A O 1
ATOM 1142 N N . PHE A 1 149 ? 29.872 14.644 28.345 1.00 73.31 148 PHE A N 1
ATOM 1143 C CA . PHE A 1 149 ? 29.243 13.581 27.509 1.00 64.13 148 PHE A CA 1
ATOM 1144 C C . PHE A 1 149 ? 30.316 12.673 26.874 1.00 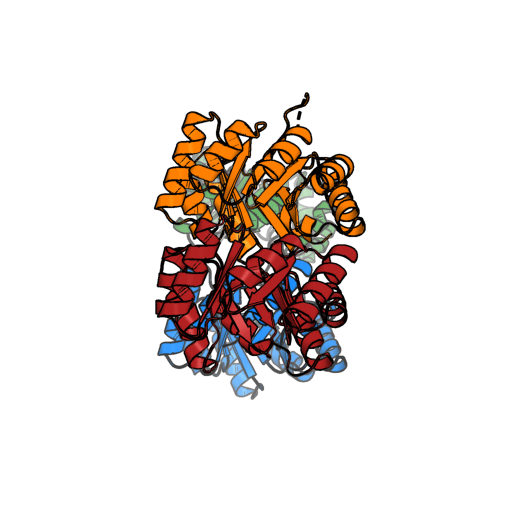63.19 148 PHE A C 1
ATOM 1145 O O . PHE A 1 149 ? 30.360 11.453 27.156 1.00 52.69 148 PHE A O 1
ATOM 1153 N N . GLU A 1 150 ? 31.166 13.239 26.015 1.00 66.48 149 GLU A N 1
ATOM 1154 C CA . GLU A 1 150 ? 32.189 12.460 25.259 1.00 68.71 149 GLU A CA 1
ATOM 1155 C C . GLU A 1 150 ? 33.001 11.621 26.262 1.00 75.22 149 GLU A C 1
ATOM 1156 O O . GLU A 1 150 ? 33.242 10.429 25.963 1.00 72.69 149 GLU A O 1
ATOM 1162 N N . LYS A 1 151 ? 33.343 12.191 27.428 1.00 66.17 150 LYS A N 1
ATOM 1163 C CA . LYS A 1 151 ? 34.101 11.513 28.519 1.00 61.40 150 LYS A CA 1
ATOM 1164 C C . LYS A 1 151 ? 33.229 10.426 29.171 1.00 56.24 150 LYS A C 1
ATOM 1165 O O . LYS A 1 151 ? 33.727 9.308 29.430 1.00 51.67 150 LYS A O 1
ATOM 1171 N N . GLY A 1 152 ? 31.967 10.738 29.462 1.00 44.71 151 GLY A N 1
ATOM 1172 C CA . GLY A 1 152 ? 31.039 9.754 30.046 1.00 41.00 151 GLY A CA 1
ATOM 1173 C C . GLY A 1 152 ? 30.977 8.496 29.201 1.00 40.80 151 GLY A C 1
ATOM 1174 O O . GLY A 1 152 ? 31.105 7.407 29.774 1.00 43.80 151 GLY A O 1
ATOM 1175 N N . VAL A 1 153 ? 30.827 8.634 27.879 1.00 42.86 152 VAL A N 1
ATOM 1176 C CA . VAL A 1 153 ? 30.538 7.484 26.972 1.00 46.07 152 VAL A CA 1
ATOM 1177 C C . VAL A 1 153 ? 31.769 6.576 26.881 1.00 47.98 152 VAL A C 1
ATOM 1178 O O . VAL A 1 153 ? 31.572 5.349 26.761 1.00 46.45 152 VAL A O 1
ATOM 1182 N N . GLU A 1 154 ? 32.986 7.127 26.972 1.00 52.99 153 GLU A N 1
ATOM 1183 C CA . GLU A 1 154 ? 34.234 6.312 26.956 1.00 52.21 153 GLU A CA 1
ATOM 1184 C C . GLU A 1 154 ? 34.282 5.453 28.231 1.00 46.71 153 GLU A C 1
ATOM 1185 O O . GLU A 1 154 ? 34.669 4.263 28.128 1.00 49.37 153 GLU A O 1
ATOM 1191 N N . GLU A 1 155 ? 33.884 6.012 29.384 1.00 43.55 154 GLU A N 1
ATOM 1192 C CA . GLU A 1 155 ? 33.864 5.286 30.687 1.00 43.31 154 GLU A CA 1
ATOM 1193 C C . GLU A 1 155 ? 32.921 4.086 30.583 1.00 42.18 154 GLU A C 1
ATOM 1194 O O . GLU A 1 155 ? 33.246 3.024 31.158 1.00 36.18 154 GLU A O 1
ATOM 1200 N N . VAL A 1 156 ? 31.801 4.245 29.873 1.00 40.00 155 VAL A N 1
ATOM 1201 C CA . VAL A 1 156 ? 30.831 3.136 29.617 1.00 41.51 155 VAL A CA 1
ATOM 1202 C C . VAL A 1 156 ? 31.514 2.047 28.777 1.00 43.82 155 VAL A C 1
ATOM 1203 O O . VAL A 1 156 ? 31.423 0.857 29.164 1.00 42.39 155 VAL A O 1
ATOM 1207 N N . LYS A 1 157 ? 32.160 2.440 27.674 1.00 47.21 156 LYS A N 1
ATOM 1208 C CA . LYS A 1 157 ? 32.894 1.527 26.751 1.00 52.51 156 LYS A CA 1
ATOM 1209 C C . LYS A 1 157 ? 33.969 0.753 27.522 1.00 47.97 156 LYS A C 1
ATOM 1210 O O . LYS A 1 157 ? 34.140 -0.460 27.235 1.00 55.27 156 LYS A O 1
ATOM 1216 N N . GLU A 1 158 ? 34.652 1.408 28.467 1.00 44.18 157 GLU A N 1
ATOM 1217 C CA . GLU A 1 158 ? 35.690 0.756 29.314 1.00 44.27 157 GLU A CA 1
ATOM 1218 C C . GLU A 1 158 ? 35.017 -0.246 30.264 1.00 41.66 157 GLU A C 1
ATOM 1219 O O . GLU A 1 158 ? 35.517 -1.360 30.365 1.00 44.24 157 GLU A O 1
ATOM 1225 N N . LEU A 1 159 ? 33.902 0.106 30.912 1.00 39.57 158 LEU A N 1
ATOM 1226 C CA . LEU A 1 159 ? 33.188 -0.852 31.807 1.00 38.46 158 LEU A CA 1
ATOM 1227 C C . LEU A 1 159 ? 32.650 -2.041 30.994 1.00 40.35 158 LEU A C 1
ATOM 1228 O O . LEU A 1 159 ? 32.666 -3.159 31.524 1.00 36.43 158 LEU A O 1
ATOM 1233 N N . LYS A 1 160 ? 32.239 -1.826 29.743 1.00 42.37 159 LYS A N 1
ATOM 1234 C CA . LYS A 1 160 ? 31.791 -2.915 28.829 1.00 51.38 159 LYS A CA 1
ATOM 1235 C C . LYS A 1 160 ? 32.973 -3.863 28.556 1.00 49.55 159 LYS A C 1
ATOM 1236 O O . LYS A 1 160 ? 32.812 -5.084 28.744 1.00 54.28 159 LYS A O 1
ATOM 1242 N N . ARG A 1 161 ? 34.125 -3.334 28.151 1.00 51.62 160 ARG A N 1
ATOM 1243 C CA . ARG A 1 161 ? 35.353 -4.151 27.893 1.00 49.21 160 ARG A CA 1
ATOM 1244 C C . ARG A 1 161 ? 35.682 -4.969 29.147 1.00 49.68 160 ARG A C 1
ATOM 1245 O O . ARG A 1 161 ? 35.888 -6.183 29.015 1.00 58.49 160 ARG A O 1
ATOM 1253 N N . HIS A 1 162 ? 35.697 -4.321 30.318 1.00 48.95 161 HIS A N 1
ATOM 1254 C CA . HIS A 1 162 ? 35.991 -4.915 31.654 1.00 44.88 161 HIS A CA 1
ATOM 1255 C C . HIS A 1 162 ? 35.044 -6.089 31.962 1.00 50.63 161 HIS A C 1
ATOM 1256 O O . HIS A 1 162 ? 35.457 -7.029 32.679 1.00 46.97 161 HIS A O 1
ATOM 1263 N N . GLY A 1 163 ? 33.813 -6.041 31.465 1.00 48.58 162 GLY A N 1
ATOM 1264 C CA . GLY A 1 163 ? 32.770 -7.025 31.814 1.00 53.54 162 GLY A CA 1
ATOM 1265 C C . GLY A 1 163 ? 32.086 -6.639 33.111 1.00 57.28 162 GLY A C 1
ATOM 1266 O O . GLY A 1 163 ? 32.496 -7.125 34.181 1.00 63.21 162 GLY A O 1
ATOM 1267 N N . ALA A 1 164 ? 31.127 -5.729 33.027 1.00 59.47 163 ALA A N 1
ATOM 1268 C CA . ALA A 1 164 ? 30.263 -5.343 34.166 1.00 59.56 163 ALA A CA 1
ATOM 1269 C C . ALA A 1 164 ? 28.949 -6.119 34.066 1.00 48.76 163 ALA A C 1
ATOM 1270 O O . ALA A 1 164 ? 28.474 -6.337 32.935 1.00 55.29 163 ALA A O 1
ATOM 1272 N N . LYS A 1 165 ? 28.419 -6.549 35.214 1.00 46.88 164 LYS A N 1
ATOM 1273 C CA . LYS A 1 165 ? 27.085 -7.187 35.344 1.00 48.95 164 LYS A CA 1
ATOM 1274 C C . LYS A 1 165 ? 26.040 -6.249 34.725 1.00 43.87 164 LYS A C 1
ATOM 1275 O O . LYS A 1 165 ? 25.332 -6.653 33.782 1.00 46.97 164 LYS A O 1
ATOM 1281 N N . ILE A 1 166 ? 25.967 -5.021 35.230 1.00 37.76 165 ILE A N 1
ATOM 1282 C CA . ILE A 1 166 ? 24.955 -4.005 34.821 1.00 33.34 165 ILE A CA 1
ATOM 1283 C C . ILE A 1 166 ? 25.608 -2.628 34.858 1.00 28.25 165 ILE A C 1
ATOM 1284 O O . ILE A 1 166 ? 26.046 -2.225 35.942 1.00 31.50 165 ILE A O 1
ATOM 1289 N N . ILE A 1 167 ? 25.622 -1.940 33.720 1.00 28.19 166 ILE A N 1
ATOM 1290 C CA . ILE A 1 167 ? 26.073 -0.526 33.590 1.00 33.28 166 ILE A CA 1
ATOM 1291 C C . ILE A 1 167 ? 24.832 0.380 33.498 1.00 31.97 166 ILE A C 1
ATOM 1292 O O . ILE A 1 167 ? 23.937 0.074 32.688 1.00 31.70 166 ILE A O 1
ATOM 1297 N N . ALA A 1 168 ? 24.806 1.452 34.295 1.00 27.49 167 ALA A N 1
ATOM 1298 C CA . ALA A 1 168 ? 23.838 2.568 34.229 1.00 28.37 167 ALA A CA 1
ATOM 1299 C C . ALA A 1 168 ? 24.570 3.873 33.899 1.00 30.56 167 ALA A C 1
ATOM 1300 O O . ALA A 1 168 ? 25.794 3.952 34.120 1.00 34.37 167 ALA A O 1
ATOM 1302 N N . TYR A 1 169 ? 23.833 4.856 33.378 1.00 30.09 168 TYR A N 1
ATOM 1303 C CA . TYR A 1 169 ? 24.325 6.210 33.030 1.00 27.93 168 TYR A CA 1
ATOM 1304 C C . TYR A 1 169 ? 23.280 7.239 33.460 1.00 29.48 168 TYR A C 1
ATOM 1305 O O . TYR A 1 169 ? 22.092 7.008 33.173 1.00 28.07 168 TYR A O 1
ATOM 1314 N N . ILE A 1 170 ? 23.714 8.319 34.109 1.00 32.80 169 ILE A N 1
ATOM 1315 C CA . ILE A 1 170 ? 22.853 9.465 34.522 1.00 31.59 169 ILE A CA 1
ATOM 1316 C C . ILE A 1 170 ? 23.046 10.611 33.527 1.00 32.00 169 ILE A C 1
ATOM 1317 O O . ILE A 1 170 ? 24.205 11.095 33.345 1.00 30.02 169 ILE A O 1
ATOM 1322 N N . SER A 1 171 ? 21.947 11.073 32.924 1.00 29.01 170 SER A N 1
ATOM 1323 C CA . SER A 1 171 ? 21.932 12.297 32.084 1.00 34.32 170 SER A CA 1
ATOM 1324 C C . SER A 1 171 ? 20.595 13.035 32.225 1.00 31.56 170 SER A C 1
ATOM 1325 O O . SER A 1 171 ? 19.610 12.425 32.671 1.00 29.94 170 SER A O 1
ATOM 1328 N N . LYS A 1 172 ? 20.608 14.316 31.879 1.00 31.87 171 LYS A N 1
ATOM 1329 C CA . LYS A 1 172 ? 19.420 15.197 31.770 1.00 34.44 171 LYS A CA 1
ATOM 1330 C C . LYS A 1 172 ? 18.773 14.997 30.405 1.00 34.65 171 LYS A C 1
ATOM 1331 O O . LYS A 1 172 ? 17.654 15.443 30.238 1.00 45.78 171 LYS A O 1
ATOM 1337 N N . SER A 1 173 ? 19.467 14.317 29.492 1.00 37.63 172 SER A N 1
ATOM 1338 C CA . SER A 1 173 ? 19.247 14.368 28.028 1.00 43.99 172 SER A CA 1
ATOM 1339 C C . SER A 1 173 ? 19.010 12.953 27.500 1.00 42.85 172 SER A C 1
ATOM 1340 O O . SER A 1 173 ? 19.889 12.102 27.699 1.00 41.44 172 SER A O 1
ATOM 1343 N N . ALA A 1 174 ? 17.867 12.698 26.861 1.00 39.84 173 ALA A N 1
ATOM 1344 C CA . ALA A 1 174 ? 17.580 11.400 26.203 1.00 39.97 173 ALA A CA 1
ATOM 1345 C C . ALA A 1 174 ? 18.617 11.167 25.095 1.00 34.79 173 ALA A C 1
ATOM 1346 O O . ALA A 1 174 ? 19.022 10.007 24.917 1.00 37.10 173 ALA A O 1
ATOM 1348 N N . GLU A 1 175 ? 19.029 12.228 24.387 1.00 40.33 174 GLU A N 1
ATOM 1349 C CA . GLU A 1 175 ? 20.044 12.169 23.296 1.00 42.50 174 GLU A CA 1
ATOM 1350 C C . GLU A 1 175 ? 21.324 11.529 23.846 1.00 39.70 174 GLU A C 1
ATOM 1351 O O . GLU A 1 175 ? 21.840 10.596 23.189 1.00 47.13 174 GLU A O 1
ATOM 1357 N N . GLU A 1 176 ? 21.803 11.996 25.005 1.00 38.29 175 GLU A N 1
ATOM 1358 C CA . GLU A 1 176 ? 23.042 11.463 25.651 1.00 39.60 175 GLU A CA 1
ATOM 1359 C C . GLU A 1 176 ? 22.801 10.000 26.046 1.00 37.34 175 GLU A C 1
ATOM 1360 O O . GLU A 1 176 ? 23.688 9.146 25.781 1.00 37.53 175 GLU A O 1
ATOM 1366 N N . LEU A 1 177 ? 21.649 9.713 26.652 1.00 31.61 176 LEU A N 1
ATOM 1367 C CA . LEU A 1 177 ? 21.316 8.351 27.137 1.00 35.27 176 LEU A CA 1
ATOM 1368 C C . LEU A 1 177 ? 21.230 7.369 25.963 1.00 33.79 176 LEU A C 1
ATOM 1369 O O . LEU A 1 177 ? 21.616 6.208 26.168 1.00 36.14 176 LEU A O 1
ATOM 1374 N N . LYS A 1 178 ? 20.772 7.801 24.784 1.00 34.42 177 LYS A N 1
ATOM 1375 C CA . LYS A 1 178 ? 20.682 6.917 23.590 1.00 40.11 177 LYS A CA 1
ATOM 1376 C C . LYS A 1 178 ? 22.083 6.433 23.210 1.00 44.93 177 LYS A C 1
ATOM 1377 O O . LYS A 1 178 ? 22.224 5.226 22.906 1.00 46.53 177 LYS A O 1
ATOM 1383 N N . LYS A 1 179 ? 23.072 7.333 23.228 1.00 42.49 178 LYS A N 1
ATOM 1384 C CA . LYS A 1 179 ? 24.480 7.009 22.859 1.00 47.50 178 LYS A CA 1
ATOM 1385 C C . LYS A 1 179 ? 25.105 6.117 23.941 1.00 43.26 178 LYS A C 1
ATOM 1386 O O . LYS A 1 179 ? 25.853 5.193 23.564 1.00 47.17 178 LYS A O 1
ATOM 1392 N N . ALA A 1 180 ? 24.813 6.364 25.224 1.00 41.17 179 ALA A N 1
ATOM 1393 C CA . ALA A 1 180 ? 25.296 5.539 26.361 1.00 38.36 179 ALA A CA 1
ATOM 1394 C C . ALA A 1 180 ? 24.779 4.099 26.212 1.00 42.90 179 ALA A C 1
ATOM 1395 O O . ALA A 1 180 ? 25.585 3.151 26.415 1.00 38.69 179 ALA A O 1
ATOM 1397 N N . GLU A 1 181 ? 23.500 3.927 25.843 1.00 39.80 180 GLU A N 1
ATOM 1398 C CA . GLU A 1 181 ? 22.920 2.591 25.533 1.00 40.45 180 GLU A CA 1
ATOM 1399 C C . GLU A 1 181 ? 23.707 1.948 24.383 1.00 45.69 180 GLU A C 1
ATOM 1400 O O . GLU A 1 181 ? 24.062 0.749 24.506 1.00 50.45 180 GLU A O 1
ATOM 1406 N N . LYS A 1 182 ? 23.949 2.696 23.298 1.00 44.60 181 LYS A N 1
ATOM 1407 C CA . LYS A 1 182 ? 24.770 2.234 22.147 1.00 48.32 181 LYS A CA 1
ATOM 1408 C C . LYS A 1 182 ? 26.116 1.729 22.674 1.00 44.21 181 LYS A C 1
ATOM 1409 O O . LYS A 1 182 ? 26.583 0.706 22.176 1.00 49.82 181 LYS A O 1
ATOM 1415 N N . ALA A 1 183 ? 26.706 2.416 23.655 1.00 46.54 182 ALA A N 1
ATOM 1416 C CA . ALA A 1 183 ? 28.048 2.103 24.210 1.00 49.13 182 ALA A CA 1
ATOM 1417 C C . ALA A 1 183 ? 28.001 0.898 25.160 1.00 46.49 182 ALA A C 1
ATOM 1418 O O . ALA A 1 183 ? 29.062 0.352 25.445 1.00 47.54 182 ALA A O 1
ATOM 1420 N N . GLY A 1 184 ? 26.829 0.499 25.657 1.00 45.93 183 GLY A N 1
ATOM 1421 C CA . GLY A 1 184 ? 26.682 -0.658 26.566 1.00 43.78 183 GLY A CA 1
ATOM 1422 C C . GLY A 1 184 ? 25.930 -0.321 27.848 1.00 46.01 183 GLY A C 1
ATOM 1423 O O . GLY A 1 184 ? 25.948 -1.220 28.706 1.00 38.87 183 GLY A O 1
ATOM 1425 N N . MET B 1 1 ? -1.616 17.772 9.843 1.00 54.81 0 MET B N 1
ATOM 1426 C CA . MET B 1 1 ? -0.137 17.921 9.667 1.00 59.23 0 MET B CA 1
ATOM 1427 C C . MET B 1 1 ? 0.292 19.297 10.181 1.00 54.63 0 MET B C 1
ATOM 1428 O O . MET B 1 1 ? -0.404 20.293 9.844 1.00 60.51 0 MET B O 1
ATOM 1433 N N . ASP B 1 2 ? 1.382 19.338 10.960 1.00 45.81 1 ASP B N 1
ATOM 1434 C CA . ASP B 1 2 ? 1.959 20.588 11.523 1.00 42.74 1 ASP B CA 1
ATOM 1435 C C . ASP B 1 2 ? 3.405 20.728 11.039 1.00 38.52 1 ASP B C 1
ATOM 1436 O O . ASP B 1 2 ? 4.179 19.764 11.184 1.00 38.81 1 ASP B O 1
ATOM 1441 N N . ILE B 1 3 ? 3.751 21.897 10.509 1.00 36.10 2 ILE B N 1
ATOM 1442 C CA . ILE B 1 3 ? 5.135 22.247 10.074 1.00 33.19 2 ILE B CA 1
ATOM 1443 C C . ILE B 1 3 ? 5.660 23.347 11.002 1.00 36.71 2 ILE B C 1
ATOM 1444 O O . ILE B 1 3 ? 4.991 24.387 11.129 1.00 32.17 2 ILE B O 1
ATOM 1449 N N . LEU B 1 4 ? 6.799 23.096 11.657 1.00 37.92 3 LEU B N 1
ATOM 1450 C CA . LEU B 1 4 ? 7.476 24.055 12.569 1.00 35.43 3 LEU B CA 1
ATOM 1451 C C . LEU B 1 4 ? 8.608 24.741 11.792 1.00 32.93 3 LEU B C 1
ATOM 1452 O O . LEU B 1 4 ? 9.515 24.045 11.321 1.00 32.84 3 LEU B O 1
ATOM 1457 N N . ILE B 1 5 ? 8.497 26.051 11.591 1.00 30.59 4 ILE B N 1
ATOM 1458 C CA . ILE B 1 5 ? 9.394 26.847 10.705 1.00 33.38 4 ILE B CA 1
ATOM 1459 C C . ILE B 1 5 ? 10.304 27.710 11.583 1.00 33.61 4 ILE B C 1
ATOM 1460 O O . ILE B 1 5 ? 9.806 28.618 12.280 1.00 34.51 4 ILE B O 1
ATOM 1465 N N . VAL B 1 6 ? 11.599 27.410 11.553 1.00 35.56 5 VAL B N 1
ATOM 1466 C CA . VAL B 1 6 ? 12.641 28.220 12.244 1.00 37.99 5 VAL B CA 1
ATOM 1467 C C . VAL B 1 6 ? 12.955 29.425 11.356 1.00 34.59 5 VAL B C 1
ATOM 1468 O O . VAL B 1 6 ? 13.325 29.226 10.177 1.00 36.46 5 VAL B O 1
ATOM 1472 N N . ASN B 1 7 ? 12.761 30.622 11.905 1.00 37.63 6 ASN B N 1
ATOM 1473 C CA . ASN B 1 7 ? 13.071 31.925 11.262 1.00 36.40 6 ASN B CA 1
ATOM 1474 C C . ASN B 1 7 ? 14.065 32.643 12.171 1.00 39.68 6 ASN B C 1
ATOM 1475 O O . ASN B 1 7 ? 13.685 33.457 13.010 1.00 44.98 6 ASN B O 1
ATOM 1480 N N . PRO B 1 8 ? 15.374 32.343 12.025 1.00 42.69 7 PRO B N 1
ATOM 1481 C CA . PRO B 1 8 ? 16.386 32.742 13.005 1.00 49.81 7 PRO B CA 1
ATOM 1482 C C . PRO B 1 8 ? 16.932 34.166 12.843 1.00 51.83 7 PRO B C 1
ATOM 1483 O O . PRO B 1 8 ? 16.930 34.664 11.743 1.00 48.33 7 PRO B O 1
ATOM 1487 N N . ASP B 1 9 ? 17.432 34.758 13.929 1.00 64.93 8 ASP B N 1
ATOM 1488 C CA . ASP B 1 9 ? 18.066 36.105 13.909 1.00 71.27 8 ASP B CA 1
ATOM 1489 C C . ASP B 1 9 ? 19.493 35.982 13.364 1.00 68.59 8 ASP B C 1
ATOM 1490 O O . ASP B 1 9 ? 19.961 36.943 12.727 1.00 74.97 8 ASP B O 1
ATOM 1495 N N . ASP B 1 10 ? 20.156 34.850 13.601 1.00 60.43 9 ASP B N 1
ATOM 1496 C CA . ASP B 1 10 ? 21.509 34.568 13.047 1.00 67.20 9 ASP B CA 1
ATOM 1497 C C . ASP B 1 10 ? 21.639 33.065 12.785 1.00 61.15 9 ASP B C 1
ATOM 1498 O O . ASP B 1 10 ? 20.847 32.290 13.352 1.00 56.81 9 ASP B O 1
ATOM 1503 N N . PHE B 1 11 ? 22.629 32.691 11.973 1.00 62.92 10 PHE B N 1
ATOM 1504 C CA . PHE B 1 11 ? 22.823 31.332 11.408 1.00 57.10 10 PHE B CA 1
ATOM 1505 C C . PHE B 1 11 ? 23.158 30.328 12.520 1.00 55.46 10 PHE B C 1
ATOM 1506 O O . PHE B 1 11 ? 22.437 29.306 12.617 1.00 58.53 10 PHE B O 1
ATOM 1514 N N . GLU B 1 12 ? 24.215 30.593 13.304 1.00 67.33 11 GLU B N 1
ATOM 1515 C CA . GLU B 1 12 ? 24.719 29.674 14.365 1.00 70.25 11 GLU B CA 1
ATOM 1516 C C . GLU B 1 12 ? 23.564 29.350 15.322 1.00 70.14 11 GLU B C 1
ATOM 1517 O O . GLU B 1 12 ? 23.383 28.151 15.642 1.00 72.87 11 GLU B O 1
ATOM 1523 N N . LYS B 1 13 ? 22.797 30.369 15.737 1.00 62.23 12 LYS B N 1
ATOM 1524 C CA . LYS B 1 13 ? 21.677 30.198 16.699 1.00 64.29 12 LYS B CA 1
ATOM 1525 C C . LYS B 1 13 ? 20.597 29.338 16.034 1.00 59.24 12 LYS B C 1
ATOM 1526 O O . LYS B 1 13 ? 20.068 28.438 16.706 1.00 62.36 12 LYS B O 1
ATOM 1532 N N . GLY 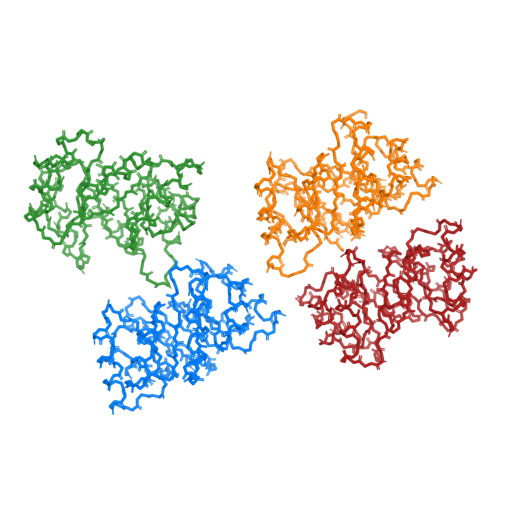B 1 14 ? 20.308 29.599 14.755 1.00 48.45 13 GLY B N 1
ATOM 1533 C CA . GLY B 1 14 ? 19.231 28.938 13.985 1.00 50.22 13 GLY B CA 1
ATOM 1534 C C . GLY B 1 14 ? 19.430 27.432 13.895 1.00 54.10 13 GLY B C 1
ATOM 1535 O O . GLY B 1 14 ? 18.452 26.690 14.130 1.00 54.65 13 GLY B O 1
ATOM 1536 N N . VAL B 1 15 ? 20.657 26.992 13.587 1.00 51.80 14 VAL B N 1
ATOM 1537 C CA . VAL B 1 15 ? 21.025 25.553 13.435 1.00 48.75 14 VAL B CA 1
ATOM 1538 C C . VAL B 1 15 ? 20.857 24.833 14.779 1.00 51.64 14 VAL B C 1
ATOM 1539 O O . VAL B 1 15 ? 20.519 23.638 14.743 1.00 57.71 14 VAL B O 1
ATOM 1543 N N . GLU B 1 16 ? 21.066 25.516 15.913 1.00 53.86 15 GLU B N 1
ATOM 1544 C CA . GLU B 1 16 ? 20.847 24.940 17.275 1.00 60.82 15 GLU B CA 1
ATOM 1545 C C . GLU B 1 16 ? 19.344 24.740 17.528 1.00 52.53 15 GLU B C 1
ATOM 1546 O O . GLU B 1 16 ? 18.966 23.757 18.203 1.00 54.24 15 GLU B O 1
ATOM 1552 N N . GLU B 1 17 ? 18.509 25.630 17.009 1.00 47.12 16 GLU B N 1
ATOM 1553 C CA . GLU B 1 17 ? 17.036 25.511 17.150 1.00 46.75 16 GLU B CA 1
ATOM 1554 C C . GLU B 1 17 ? 16.573 24.276 16.365 1.00 42.65 16 GLU B C 1
ATOM 1555 O O . GLU B 1 17 ? 15.760 23.506 16.902 1.00 45.74 16 GLU B O 1
ATOM 1561 N N . VAL B 1 18 ? 17.106 24.064 15.162 1.00 40.91 17 VAL B N 1
ATOM 1562 C CA . VAL B 1 18 ? 16.810 22.858 14.334 1.00 41.44 17 VAL B CA 1
ATOM 1563 C C . VAL B 1 18 ? 17.228 21.604 15.112 1.00 44.15 17 VAL B C 1
ATOM 1564 O O . VAL B 1 18 ? 16.394 20.685 15.239 1.00 48.59 17 VAL B O 1
ATOM 1568 N N . LYS B 1 19 ? 18.462 21.572 15.631 1.00 44.42 18 LYS B N 1
ATOM 1569 C CA . LYS B 1 19 ? 18.988 20.426 16.419 1.00 42.68 18 LYS B CA 1
ATOM 1570 C C . LYS B 1 19 ? 18.065 20.186 17.620 1.00 45.54 18 LYS B C 1
ATOM 1571 O O . LYS B 1 19 ? 17.745 19.007 17.884 1.00 45.52 18 LYS B O 1
ATOM 1577 N N . GLU B 1 20 ? 17.619 21.251 18.297 1.00 43.51 19 GLU B N 1
ATOM 1578 C CA . GLU B 1 20 ? 16.742 21.126 19.496 1.00 47.14 19 GLU B CA 1
ATOM 1579 C C . GLU B 1 20 ? 15.431 20.439 19.085 1.00 45.22 19 GLU B C 1
ATOM 1580 O O . GLU B 1 20 ? 15.036 19.475 19.770 1.00 48.02 19 GLU B O 1
ATOM 1586 N N . LEU B 1 21 ? 14.787 20.896 18.004 1.00 47.89 20 LEU B N 1
ATOM 1587 C CA . LEU B 1 21 ? 13.500 20.318 17.513 1.00 41.91 20 LEU B CA 1
ATOM 1588 C C . LEU B 1 21 ? 13.698 18.838 17.152 1.00 39.43 20 LEU B C 1
ATOM 1589 O O . LEU B 1 21 ? 12.803 18.033 17.441 1.00 39.96 20 LEU B O 1
ATOM 1594 N N . LYS B 1 22 ? 14.845 18.493 16.566 1.00 39.94 21 LYS B N 1
ATOM 1595 C CA . LYS B 1 22 ? 15.167 17.129 16.058 1.00 43.28 21 LYS B CA 1
ATOM 1596 C C . LYS B 1 22 ? 15.253 16.107 17.212 1.00 42.64 21 LYS B C 1
ATOM 1597 O O . LYS B 1 22 ? 15.006 14.910 16.953 1.00 43.68 21 LYS B O 1
ATOM 1603 N N . ARG B 1 23 ? 15.549 16.541 18.442 1.00 41.53 22 ARG B N 1
ATOM 1604 C CA . ARG B 1 23 ? 15.827 15.637 19.599 1.00 48.25 22 ARG B CA 1
ATOM 1605 C C . ARG B 1 23 ? 14.563 14.918 20.091 1.00 49.58 22 ARG B C 1
ATOM 1606 O O . ARG B 1 23 ? 14.692 13.857 20.724 1.00 45.77 22 ARG B O 1
ATOM 1614 N N . HIS B 1 24 ? 13.387 15.496 19.878 1.00 47.42 23 HIS B N 1
ATOM 1615 C CA . HIS B 1 24 ? 12.125 14.983 20.461 1.00 43.06 23 HIS B CA 1
ATOM 1616 C C . HIS B 1 24 ? 11.166 14.615 19.331 1.00 42.94 23 HIS B C 1
ATOM 1617 O O . HIS B 1 24 ? 10.963 15.455 18.441 1.00 50.34 23 HIS B O 1
ATOM 1624 N N . GLY B 1 25 ? 10.641 13.387 19.361 1.00 41.61 24 GLY B N 1
ATOM 1625 C CA . GLY B 1 25 ? 9.625 12.903 18.408 1.00 39.88 24 GLY B CA 1
ATOM 1626 C C . GLY B 1 25 ? 10.127 12.964 16.975 1.00 39.81 24 GLY B C 1
ATOM 1627 O O . GLY B 1 25 ? 11.349 12.767 16.758 1.00 41.26 24 GLY B O 1
ATOM 1628 N N . ALA B 1 26 ? 9.214 13.209 16.033 1.00 36.53 25 ALA B N 1
ATOM 1629 C CA . ALA B 1 26 ? 9.479 13.287 14.580 1.00 36.33 25 ALA B CA 1
ATOM 1630 C C . ALA B 1 26 ? 8.683 14.451 13.977 1.00 42.32 25 ALA B C 1
ATOM 1631 O O . ALA B 1 26 ? 7.687 14.211 13.298 1.00 46.13 25 ALA B O 1
ATOM 1633 N N . LYS B 1 27 ? 9.122 15.680 14.247 1.00 41.05 26 LYS B N 1
ATOM 1634 C CA . LYS B 1 27 ? 8.491 16.938 13.777 1.00 44.10 26 LYS B CA 1
ATOM 1635 C C . LYS B 1 27 ? 8.892 17.165 12.316 1.00 37.70 26 LYS B C 1
ATOM 1636 O O . LYS B 1 27 ? 9.952 16.667 11.907 1.00 38.11 26 LYS B O 1
ATOM 1642 N N . ILE B 1 28 ? 8.033 17.832 11.550 1.00 36.73 27 ILE B N 1
ATOM 1643 C CA . ILE B 1 28 ? 8.354 18.348 10.193 1.00 33.82 27 ILE B CA 1
ATOM 1644 C C . ILE B 1 28 ? 8.938 19.738 10.415 1.00 33.83 27 ILE B C 1
ATOM 1645 O O . ILE B 1 28 ? 8.202 20.651 10.872 1.00 34.64 27 ILE B O 1
ATOM 1650 N N . ILE B 1 29 ? 10.236 19.866 10.166 1.00 30.12 28 ILE B N 1
ATOM 1651 C CA . ILE B 1 29 ? 11.010 21.088 10.509 1.00 34.10 28 ILE B CA 1
ATOM 1652 C C . ILE B 1 29 ? 11.379 21.779 9.208 1.00 29.20 28 ILE B C 1
ATOM 1653 O O . ILE B 1 29 ? 11.881 21.106 8.287 1.00 30.46 28 ILE B O 1
ATOM 1658 N N . ALA B 1 30 ? 11.140 23.080 9.159 1.00 28.84 29 ALA B N 1
ATOM 1659 C CA . ALA B 1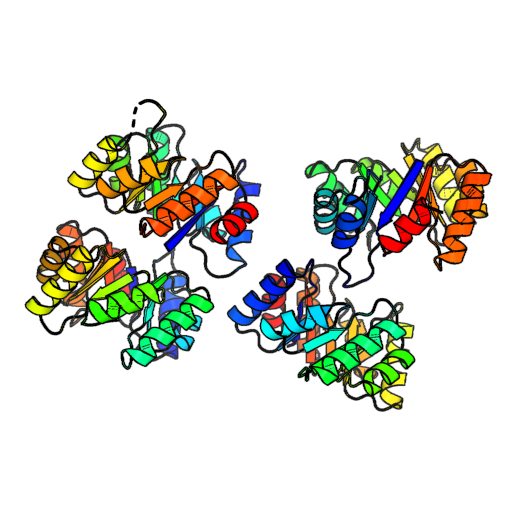 30 ? 11.549 23.925 8.030 1.00 30.65 29 ALA B CA 1
ATOM 1660 C C . ALA B 1 30 ? 12.484 24.995 8.583 1.00 28.43 29 ALA B C 1
ATOM 1661 O O . ALA B 1 30 ? 12.493 25.198 9.804 1.00 32.07 29 ALA B O 1
ATOM 1663 N N . TYR B 1 31 ? 13.254 25.610 7.692 1.00 33.07 30 TYR B N 1
ATOM 1664 C CA . TYR B 1 31 ? 14.299 26.619 8.003 1.00 34.29 30 TYR B CA 1
ATOM 1665 C C . TYR B 1 31 ? 14.264 27.679 6.899 1.00 32.29 30 TYR B C 1
ATOM 1666 O O . TYR B 1 31 ? 14.257 27.298 5.721 1.00 31.33 30 TYR B O 1
ATOM 1675 N N . ILE B 1 32 ? 14.227 28.955 7.279 1.00 32.29 31 ILE B N 1
ATOM 1676 C CA . ILE B 1 32 ? 14.196 30.110 6.344 1.00 31.21 31 ILE B CA 1
ATOM 1677 C C . ILE B 1 32 ? 15.577 30.757 6.326 1.00 30.72 31 ILE B C 1
ATOM 1678 O O . ILE B 1 32 ? 16.023 31.210 7.389 1.00 35.10 31 ILE B O 1
ATOM 1683 N N . SER B 1 33 ? 16.168 30.873 5.146 1.00 32.05 32 SER B N 1
ATOM 1684 C CA . SER B 1 33 ? 17.436 31.613 4.940 1.00 37.35 32 SER B CA 1
ATOM 1685 C C . SER B 1 33 ? 17.495 32.165 3.522 1.00 39.92 32 SER B C 1
ATOM 1686 O O . SER B 1 33 ? 16.816 31.630 2.631 1.00 34.89 32 SER B O 1
ATOM 1689 N N . LYS B 1 34 ? 18.342 33.171 3.324 1.00 41.82 33 LYS B N 1
ATOM 1690 C CA . LYS B 1 34 ? 18.653 33.709 1.979 1.00 40.94 33 LYS B CA 1
ATOM 1691 C C . LYS B 1 34 ? 19.728 32.829 1.321 1.00 41.38 33 LYS B C 1
ATOM 1692 O O . LYS B 1 34 ? 19.907 32.968 0.101 1.00 45.28 33 LYS B O 1
ATOM 1698 N N . SER B 1 35 ? 20.343 31.907 2.077 1.00 42.78 34 SER B N 1
ATOM 1699 C CA . SER B 1 35 ? 21.617 31.217 1.725 1.00 45.76 34 SER B CA 1
ATOM 1700 C C . SER B 1 35 ? 21.429 29.713 1.490 1.00 43.68 34 SER B C 1
ATOM 1701 O O . SER B 1 35 ? 20.997 29.018 2.418 1.00 43.45 34 SER B O 1
ATOM 1704 N N . ALA B 1 36 ? 21.853 29.221 0.322 1.00 42.39 35 ALA B N 1
ATOM 1705 C CA . ALA B 1 36 ? 21.892 27.782 -0.021 1.00 44.44 35 ALA B CA 1
ATOM 1706 C C . ALA B 1 36 ? 22.833 27.056 0.943 1.00 45.43 35 ALA B C 1
ATOM 1707 O O . ALA B 1 36 ? 22.439 25.987 1.420 1.00 46.00 35 ALA B O 1
ATOM 1709 N N . GLU B 1 37 ? 24.029 27.621 1.203 1.00 41.85 36 GLU B N 1
ATOM 1710 C CA . GLU B 1 37 ? 25.061 26.996 2.076 1.00 49.33 36 GLU B CA 1
ATOM 1711 C C . GLU B 1 37 ? 24.489 26.817 3.492 1.00 47.45 36 GLU B C 1
ATOM 1712 O O . GLU B 1 37 ? 24.695 25.703 4.083 1.00 61.34 36 GLU B O 1
ATOM 1718 N N . GLU B 1 38 ? 23.766 27.831 4.008 1.00 45.03 37 GLU B N 1
ATOM 1719 C CA . GLU B 1 38 ? 23.137 27.776 5.360 1.00 47.22 37 GLU B CA 1
ATOM 1720 C C . GLU B 1 38 ? 22.023 26.724 5.388 1.00 48.58 37 GLU B C 1
ATOM 1721 O O . GLU B 1 38 ? 21.874 26.029 6.407 1.00 53.75 37 GLU B O 1
ATOM 1727 N N . LEU B 1 39 ? 21.239 26.646 4.321 1.00 44.65 38 LEU B N 1
ATOM 1728 C CA . LEU B 1 39 ? 20.113 25.677 4.242 1.00 40.42 38 LEU B CA 1
ATOM 1729 C C . LEU B 1 39 ? 20.684 24.254 4.117 1.00 43.49 38 LEU B C 1
ATOM 1730 O O . LEU B 1 39 ? 20.080 23.330 4.710 1.00 39.16 38 LEU B O 1
ATOM 1735 N N . LYS B 1 40 ? 21.840 24.084 3.447 1.00 45.03 39 LYS B N 1
ATOM 1736 C CA . LYS B 1 40 ? 22.542 22.770 3.384 1.00 43.45 39 LYS B CA 1
ATOM 1737 C C . LYS B 1 40 ? 22.837 22.297 4.811 1.00 47.91 39 LYS B C 1
ATOM 1738 O O . LYS B 1 40 ? 22.633 21.086 5.094 1.00 46.69 39 LYS B O 1
ATOM 1744 N N . LYS B 1 41 ? 23.268 23.230 5.671 1.00 47.51 40 LYS B N 1
ATOM 1745 C CA . LYS B 1 41 ? 23.663 22.941 7.074 1.00 52.13 40 LYS B CA 1
ATOM 1746 C C . LYS B 1 41 ? 22.402 22.754 7.946 1.00 41.31 40 LYS B C 1
ATOM 1747 O O . LYS B 1 41 ? 22.402 21.867 8.823 1.00 47.70 40 LYS B O 1
ATOM 1753 N N . ALA B 1 42 ? 21.339 23.524 7.722 1.00 40.01 41 ALA B N 1
ATOM 1754 C CA . ALA B 1 42 ? 20.041 23.276 8.394 1.00 40.77 41 ALA B CA 1
ATOM 1755 C C . ALA B 1 42 ? 19.559 21.859 8.048 1.00 36.63 41 ALA B C 1
ATOM 1756 O O . ALA B 1 42 ? 19.076 21.159 8.970 1.00 41.44 41 ALA B O 1
ATOM 1758 N N . GLU B 1 43 ? 19.692 21.443 6.780 1.00 38.64 42 GLU B N 1
ATOM 1759 C CA . GLU B 1 43 ? 19.321 20.073 6.327 1.00 40.88 42 GLU B CA 1
ATOM 1760 C C . GLU B 1 43 ? 20.083 19.032 7.161 1.00 44.10 42 GLU B C 1
ATOM 1761 O O . GLU B 1 43 ? 19.435 18.119 7.709 1.00 40.80 42 GLU B O 1
ATOM 1767 N N . LYS B 1 44 ? 21.409 19.170 7.285 1.00 45.03 43 LYS B N 1
ATOM 1768 C CA . LYS B 1 44 ? 22.252 18.190 8.034 1.00 50.83 43 LYS B CA 1
ATOM 1769 C C . LYS B 1 44 ? 21.704 18.108 9.466 1.00 51.90 43 LYS B C 1
ATOM 1770 O O . LYS B 1 44 ? 21.689 16.967 10.015 1.00 66.57 43 LYS B O 1
ATOM 1776 N N . ALA B 1 45 ? 21.326 19.277 10.029 1.00 51.30 44 ALA B N 1
ATOM 1777 C CA . ALA B 1 45 ? 20.889 19.416 11.437 1.00 45.77 44 ALA B CA 1
ATOM 1778 C C . ALA B 1 45 ? 19.492 18.825 11.628 1.00 42.62 44 ALA B C 1
ATOM 1779 O O . ALA B 1 45 ? 19.104 18.664 12.801 1.00 43.64 44 ALA B O 1
ATOM 1781 N N . GLY B 1 46 ? 18.757 18.567 10.542 1.00 43.87 45 GLY B N 1
ATOM 1782 C CA . GLY B 1 46 ? 17.470 17.842 10.607 1.00 44.33 45 GLY B CA 1
ATOM 1783 C C . GLY B 1 46 ? 16.293 18.564 9.967 1.00 40.39 45 GLY B C 1
ATOM 1784 O O . GLY B 1 46 ? 15.176 18.017 10.083 1.00 36.20 45 GLY B O 1
ATOM 1785 N N . ALA B 1 47 ? 16.493 19.715 9.315 1.00 35.45 46 ALA B N 1
ATOM 1786 C CA . ALA B 1 47 ? 15.416 20.437 8.588 1.00 35.87 46 ALA B CA 1
ATOM 1787 C C . ALA B 1 47 ? 14.939 19.589 7.400 1.00 37.16 46 ALA B C 1
ATOM 1788 O O . ALA B 1 47 ? 15.788 19.162 6.610 1.00 37.91 46 ALA B O 1
ATOM 1790 N N . ASP B 1 48 ? 13.627 19.350 7.283 1.00 32.72 47 ASP B N 1
ATOM 1791 C CA . ASP B 1 48 ? 13.006 18.595 6.161 1.00 35.09 47 ASP B CA 1
ATOM 1792 C C . ASP B 1 48 ? 12.732 19.544 4.984 1.00 32.32 47 ASP B C 1
ATOM 1793 O O . ASP B 1 48 ? 12.803 19.117 3.815 1.00 31.91 47 ASP B O 1
ATOM 1798 N N . ILE B 1 49 ? 12.364 20.782 5.288 1.00 29.23 48 ILE B N 1
ATOM 1799 C CA . ILE B 1 49 ? 11.967 21.801 4.279 1.00 26.36 48 ILE B CA 1
ATOM 1800 C C . ILE B 1 49 ? 12.955 22.977 4.339 1.00 26.31 48 ILE B C 1
ATOM 1801 O O . ILE B 1 49 ? 13.136 23.578 5.420 1.00 27.55 48 ILE B O 1
ATOM 1806 N N . LEU B 1 50 ? 13.562 23.280 3.195 1.00 27.96 49 LEU B N 1
ATOM 1807 C CA . LEU B 1 50 ? 14.553 24.372 3.041 1.00 32.64 49 LEU B CA 1
ATOM 1808 C C . LEU B 1 50 ? 13.905 25.541 2.293 1.00 28.46 49 LEU B C 1
ATOM 1809 O O . LEU B 1 50 ? 13.706 25.439 1.069 1.00 30.08 49 LEU B O 1
ATOM 1814 N N . ILE B 1 51 ? 13.597 26.615 3.017 1.00 27.46 50 ILE B N 1
ATOM 1815 C CA . ILE B 1 51 ? 12.825 27.782 2.486 1.00 32.81 50 ILE B CA 1
ATOM 1816 C C . ILE B 1 51 ? 13.806 28.904 2.130 1.00 32.49 50 ILE B C 1
ATOM 1817 O O . ILE B 1 51 ? 14.401 29.484 3.053 1.00 34.95 50 ILE B O 1
ATOM 1822 N N . VAL B 1 52 ? 13.926 29.209 0.839 1.00 29.33 51 VAL B N 1
ATOM 1823 C CA . VAL B 1 52 ? 14.726 30.345 0.308 1.00 36.06 51 VAL B CA 1
ATOM 1824 C C . VAL B 1 52 ? 13.905 31.625 0.453 1.00 37.76 51 VAL B C 1
ATOM 1825 O O . VAL B 1 52 ? 12.822 31.705 -0.165 1.00 35.10 51 VAL B O 1
ATOM 1829 N N . ASN B 1 53 ? 14.417 32.576 1.240 1.00 34.73 52 ASN B N 1
ATOM 1830 C CA . ASN B 1 53 ? 13.826 33.924 1.420 1.00 40.32 52 ASN B CA 1
ATOM 1831 C C . ASN B 1 53 ? 14.867 34.942 0.978 1.00 40.15 52 ASN B C 1
ATOM 1832 O O . ASN B 1 53 ? 15.726 35.335 1.766 1.00 45.15 52 ASN B O 1
ATOM 1837 N N . PRO B 1 54 ? 14.843 35.377 -0.298 1.00 43.03 53 PRO B N 1
ATOM 1838 C CA . PRO B 1 54 ? 15.923 36.194 -0.845 1.00 48.00 53 PRO B CA 1
ATOM 1839 C C . PRO B 1 54 ? 15.740 37.702 -0.618 1.00 53.88 53 PRO B C 1
ATOM 1840 O O . PRO B 1 54 ? 14.618 38.137 -0.437 1.00 50.20 53 PRO B O 1
ATOM 1844 N N . ASP B 1 55 ? 16.849 38.450 -0.627 1.00 62.69 54 ASP B N 1
ATOM 1845 C CA . ASP B 1 55 ? 16.864 39.939 -0.678 1.00 56.66 54 ASP B CA 1
ATOM 1846 C C . ASP B 1 55 ? 16.484 40.390 -2.092 1.00 66.53 54 ASP B C 1
ATOM 1847 O O . ASP B 1 55 ? 15.936 41.505 -2.234 1.00 79.03 54 ASP B O 1
ATOM 1852 N N . ASP B 1 56 ? 16.765 39.545 -3.088 1.00 64.43 55 ASP B N 1
ATOM 1853 C CA . ASP B 1 56 ? 16.685 39.883 -4.532 1.00 71.79 55 ASP B CA 1
ATOM 1854 C C . ASP B 1 56 ? 16.265 38.633 -5.316 1.00 68.75 55 ASP B C 1
ATOM 1855 O O . ASP B 1 56 ? 16.832 37.554 -5.059 1.00 77.98 55 ASP B O 1
ATOM 1860 N N . PHE B 1 57 ? 15.317 38.792 -6.242 1.00 66.58 56 PHE B N 1
ATOM 1861 C CA . PHE B 1 57 ? 14.770 37.732 -7.131 1.00 68.82 56 PHE B CA 1
ATOM 1862 C C . PHE B 1 57 ? 15.919 36.939 -7.759 1.00 69.81 56 PHE B C 1
ATOM 1863 O O . PHE B 1 57 ? 15.929 35.694 -7.678 1.00 63.08 56 PHE B O 1
ATOM 1871 N N . GLU B 1 58 ? 16.878 37.663 -8.341 1.00 73.40 57 GLU B N 1
ATOM 1872 C CA . GLU B 1 58 ? 17.952 37.095 -9.201 1.00 71.66 57 GLU B CA 1
ATOM 1873 C C . GLU B 1 58 ? 18.857 36.223 -8.321 1.00 60.50 57 GLU B C 1
ATOM 1874 O O . GLU B 1 58 ? 19.130 35.071 -8.713 1.00 64.74 57 GLU B O 1
ATOM 1880 N N . LYS B 1 59 ? 19.259 36.749 -7.161 1.00 57.73 58 LYS B N 1
ATOM 1881 C CA . LYS B 1 59 ? 20.004 36.007 -6.109 1.00 60.11 58 LYS B CA 1
ATOM 1882 C C . LYS B 1 59 ? 19.210 34.757 -5.716 1.00 62.61 58 LYS B C 1
ATOM 1883 O O . LYS B 1 59 ? 19.806 33.663 -5.668 1.00 63.21 58 LYS B O 1
ATOM 1889 N N . GLY B 1 60 ? 17.908 34.930 -5.462 1.00 57.83 59 GLY B N 1
ATOM 1890 C CA . GLY B 1 60 ? 16.994 33.894 -4.941 1.00 51.51 59 GLY B CA 1
ATOM 1891 C C . GLY B 1 60 ? 16.951 32.646 -5.804 1.00 48.71 59 GLY B C 1
ATOM 1892 O O . GLY B 1 60 ? 17.116 31.550 -5.246 1.00 47.31 59 GLY B O 1
ATOM 1893 N N . VAL B 1 61 ? 16.717 32.799 -7.110 1.00 55.74 60 VAL B N 1
ATOM 1894 C CA . VAL B 1 61 ? 16.508 31.667 -8.063 1.00 61.93 60 VAL B CA 1
ATOM 1895 C C . VAL B 1 61 ? 17.802 30.855 -8.181 1.00 60.03 60 VAL B C 1
ATOM 1896 O O . VAL B 1 61 ? 17.705 29.636 -8.403 1.00 63.29 60 VAL B O 1
ATOM 1900 N N . GLU B 1 62 ? 18.965 31.496 -8.043 1.00 61.45 61 GLU B N 1
ATOM 1901 C CA . GLU B 1 62 ? 20.285 30.804 -8.070 1.00 65.47 61 GLU B CA 1
ATOM 1902 C C . GLU B 1 62 ? 20.431 29.916 -6.825 1.00 63.63 61 GLU B C 1
ATOM 1903 O O . GLU B 1 62 ? 21.035 28.825 -6.945 1.00 62.52 61 GLU B O 1
ATOM 1909 N N . GLU B 1 63 ? 19.905 30.358 -5.677 1.00 53.60 62 GLU B N 1
ATOM 1910 C CA . GLU B 1 63 ? 20.011 29.620 -4.389 1.00 51.28 62 GLU B CA 1
ATOM 1911 C C . GLU B 1 63 ? 19.156 28.354 -4.475 1.00 52.08 62 GLU B C 1
ATOM 1912 O O . GLU B 1 63 ? 19.561 27.320 -3.898 1.00 48.22 62 GLU B O 1
ATOM 1918 N N . VAL B 1 64 ? 18.026 28.449 -5.181 1.00 53.12 63 VAL B N 1
ATOM 1919 C CA . VAL B 1 64 ? 17.116 27.311 -5.496 1.00 49.62 63 VAL B CA 1
ATOM 1920 C C . VAL B 1 64 ? 17.853 26.321 -6.406 1.00 48.73 63 VAL B C 1
ATOM 1921 O O . VAL B 1 64 ? 17.848 25.111 -6.090 1.00 50.48 63 VAL B O 1
ATOM 1925 N N . LYS B 1 65 ? 18.441 26.819 -7.498 1.00 53.57 64 LYS B N 1
ATOM 1926 C CA . LYS B 1 65 ? 19.158 25.991 -8.506 1.00 56.17 64 LYS B CA 1
ATOM 1927 C C . LYS B 1 65 ? 20.241 25.183 -7.782 1.00 50.29 64 LYS B C 1
ATOM 1928 O O . LYS B 1 65 ? 20.388 23.985 -8.091 1.00 54.81 64 LYS B O 1
ATOM 1934 N N . GLU B 1 66 ? 20.924 25.808 -6.819 1.00 55.46 65 GLU B N 1
ATOM 1935 C CA . GLU B 1 66 ? 21.983 25.176 -5.986 1.00 54.17 65 GLU B CA 1
ATOM 1936 C C . GLU B 1 66 ? 21.373 24.024 -5.175 1.00 50.90 65 GLU B C 1
ATOM 1937 O O . GLU B 1 66 ? 21.884 22.898 -5.259 1.00 50.99 65 GLU B O 1
ATOM 1943 N N . LEU B 1 67 ? 20.296 24.282 -4.433 1.00 51.73 66 LEU B N 1
ATOM 1944 C CA . LEU B 1 67 ? 19.676 23.263 -3.546 1.00 48.22 66 LEU B CA 1
ATOM 1945 C C . LEU B 1 67 ? 19.141 22.102 -4.397 1.00 42.81 66 LEU B C 1
ATOM 1946 O O . LEU B 1 67 ? 19.112 20.965 -3.889 1.00 46.08 66 LEU B O 1
ATOM 1951 N N . LYS B 1 68 ? 18.767 22.364 -5.653 1.00 46.18 67 LYS B N 1
ATOM 1952 C CA . LYS B 1 68 ? 18.267 21.328 -6.598 1.00 55.77 67 LYS B CA 1
ATOM 1953 C C . LYS B 1 68 ? 19.430 20.422 -7.021 1.00 56.45 67 LYS B C 1
ATOM 1954 O O . LYS B 1 68 ? 19.251 19.191 -7.021 1.00 65.84 67 LYS B O 1
ATOM 1960 N N . ARG B 1 69 ? 20.573 21.014 -7.382 1.00 59.03 68 ARG B N 1
ATOM 1961 C CA . ARG B 1 69 ? 21.829 20.274 -7.681 1.00 53.27 68 ARG B CA 1
ATOM 1962 C C . ARG B 1 69 ? 22.192 19.417 -6.457 1.00 53.83 68 ARG B C 1
ATOM 1963 O O . ARG B 1 69 ? 22.525 18.220 -6.645 1.00 58.50 68 ARG B O 1
ATOM 1971 N N . HIS B 1 70 ? 22.076 19.994 -5.252 1.00 51.34 69 HIS B N 1
ATOM 1972 C CA . HIS B 1 70 ? 22.370 19.340 -3.943 1.00 52.50 69 HIS B CA 1
ATOM 1973 C C . HIS B 1 70 ? 21.406 18.170 -3.694 1.00 51.98 69 HIS B C 1
ATOM 1974 O O . HIS B 1 70 ? 21.757 17.264 -2.913 1.00 52.28 69 HIS B O 1
ATOM 1981 N N . GLY B 1 71 ? 20.235 18.189 -4.335 1.00 51.34 70 GLY B N 1
ATOM 1982 C CA . GLY B 1 71 ? 19.174 17.173 -4.182 1.00 50.92 70 GLY B CA 1
ATOM 1983 C C . GLY B 1 71 ? 18.391 17.336 -2.886 1.00 46.50 70 GLY B C 1
ATOM 1984 O O . GLY B 1 71 ? 17.983 16.309 -2.324 1.00 55.42 70 GLY B O 1
ATOM 1985 N N . ALA B 1 72 ? 18.213 18.573 -2.412 1.00 43.33 71 ALA B N 1
ATOM 1986 C CA . ALA B 1 72 ? 17.452 18.912 -1.182 1.00 46.66 71 ALA B CA 1
ATOM 1987 C C . ALA B 1 72 ? 16.105 18.181 -1.216 1.00 45.67 71 ALA B C 1
ATOM 1988 O O . ALA B 1 72 ? 15.502 18.133 -2.297 1.00 45.82 71 ALA B O 1
ATOM 1990 N N . LYS B 1 73 ? 15.698 17.607 -0.080 1.00 48.22 72 LYS B N 1
ATOM 1991 C CA . LYS B 1 73 ? 14.448 16.817 0.113 1.00 47.33 72 LYS B CA 1
ATOM 1992 C C . LYS B 1 73 ? 13.253 17.624 -0.428 1.00 40.13 72 LYS B C 1
ATOM 1993 O O . LYS B 1 73 ? 12.602 17.169 -1.388 1.00 43.55 72 LYS B O 1
ATOM 1999 N N . ILE B 1 74 ? 13.026 18.815 0.129 1.00 38.79 73 ILE B N 1
ATOM 2000 C CA . ILE B 1 74 ? 11.884 19.715 -0.214 1.00 35.25 73 ILE B CA 1
ATOM 2001 C C . ILE B 1 74 ? 12.381 21.159 -0.206 1.00 35.36 73 ILE B C 1
ATOM 2002 O O . ILE B 1 74 ? 12.843 21.619 0.865 1.00 37.51 73 ILE B O 1
ATOM 2007 N N . ILE B 1 75 ? 12.258 21.841 -1.346 1.00 34.48 74 ILE B N 1
ATOM 2008 C CA . ILE B 1 75 ? 12.683 23.261 -1.527 1.00 37.32 74 ILE B CA 1
ATOM 2009 C C . ILE B 1 75 ? 11.429 24.130 -1.571 1.00 36.20 74 ILE B C 1
ATOM 2010 O O . ILE B 1 75 ? 10.503 23.776 -2.316 1.00 35.45 74 ILE B O 1
ATOM 2015 N N . ALA B 1 76 ? 11.431 25.223 -0.808 1.00 32.95 75 ALA B N 1
ATOM 2016 C CA . ALA B 1 76 ? 10.371 26.254 -0.800 1.00 32.51 75 ALA B CA 1
ATOM 2017 C C . ALA B 1 76 ? 11.006 27.604 -1.145 1.00 35.84 75 ALA B C 1
ATOM 2018 O O . ALA B 1 76 ? 12.219 27.736 -0.997 1.00 35.55 75 ALA B O 1
ATOM 2020 N N . TYR B 1 77 ? 10.207 28.538 -1.658 1.00 35.72 76 TYR B N 1
ATOM 2021 C CA . TYR B 1 77 ? 10.586 29.917 -2.034 1.00 35.00 76 TYR B CA 1
ATOM 2022 C C . TYR B 1 77 ? 9.517 30.890 -1.521 1.00 36.79 76 TYR B C 1
ATOM 2023 O O . TYR B 1 77 ? 8.320 30.594 -1.670 1.00 34.83 76 TYR B O 1
ATOM 2032 N N . ILE B 1 78 ? 9.926 32.008 -0.920 1.00 35.66 77 ILE B N 1
ATOM 2033 C CA . ILE B 1 78 ? 8.990 33.063 -0.435 1.00 38.05 77 ILE B CA 1
ATOM 2034 C C . ILE B 1 78 ? 9.010 34.221 -1.424 1.00 40.20 77 ILE B C 1
ATOM 2035 O O . ILE B 1 78 ? 10.093 34.764 -1.669 1.00 37.80 77 ILE B O 1
ATOM 2040 N N . SER B 1 79 ? 7.843 34.638 -1.914 1.00 36.94 78 SER B N 1
ATOM 2041 C CA . SER B 1 79 ? 7.708 35.900 -2.677 1.00 38.59 78 SER B CA 1
ATOM 2042 C C . SER B 1 79 ? 6.281 36.449 -2.591 1.00 40.61 78 SER B C 1
ATOM 2043 O O . SER B 1 79 ? 5.369 35.695 -2.244 1.00 39.03 78 SER B O 1
ATOM 2046 N N . LYS B 1 80 ? 6.153 37.735 -2.908 1.00 38.87 79 LYS B N 1
ATOM 2047 C CA . LYS B 1 80 ? 4.898 38.505 -3.117 1.00 47.40 79 LYS B CA 1
ATOM 2048 C C . LYS B 1 80 ? 4.265 38.168 -4.475 1.00 46.80 79 LYS B C 1
ATOM 2049 O O . LYS B 1 80 ? 3.088 38.526 -4.673 1.00 51.58 79 LYS B O 1
ATOM 2055 N N . SER B 1 81 ? 5.022 37.543 -5.381 1.00 43.36 80 SER B N 1
ATOM 2056 C CA . SER B 1 81 ? 4.749 37.522 -6.842 1.00 49.74 80 SER B CA 1
ATOM 2057 C C . SER B 1 81 ? 4.577 36.090 -7.355 1.00 57.85 80 SER B C 1
ATOM 2058 O O . SER B 1 81 ? 5.526 35.291 -7.215 1.00 51.94 80 SER B O 1
ATOM 2061 N N . ALA B 1 82 ? 3.418 35.803 -7.962 1.00 54.15 81 ALA B N 1
ATOM 2062 C CA . ALA B 1 82 ? 3.162 34.586 -8.759 1.00 55.08 81 ALA B CA 1
ATOM 2063 C C . ALA B 1 82 ? 4.253 34.414 -9.826 1.00 57.66 81 ALA B C 1
ATOM 2064 O O . ALA B 1 82 ? 4.814 33.307 -9.901 1.00 66.24 81 ALA B O 1
ATOM 2066 N N . GLU B 1 83 ? 4.555 35.455 -10.615 1.00 62.78 82 GLU B N 1
ATOM 2067 C CA . GLU B 1 83 ? 5.491 35.356 -11.777 1.00 62.99 82 GLU B CA 1
ATOM 2068 C C . GLU B 1 83 ? 6.880 34.938 -11.274 1.00 60.11 82 GLU B C 1
ATOM 2069 O O . GLU B 1 83 ? 7.531 34.122 -11.957 1.00 71.25 82 GLU B O 1
ATOM 2075 N N . GLU B 1 84 ? 7.308 35.461 -10.122 1.00 55.64 83 GLU B N 1
ATOM 2076 C CA . GLU B 1 84 ? 8.573 35.052 -9.454 1.00 56.03 83 GLU B CA 1
ATOM 2077 C C . GLU B 1 84 ? 8.472 33.584 -9.021 1.00 51.40 83 GLU B C 1
ATOM 2078 O O . GLU B 1 84 ? 9.406 32.818 -9.304 1.00 51.37 83 GLU B O 1
ATOM 2084 N N . LEU B 1 85 ? 7.368 33.201 -8.379 1.00 47.73 84 LEU B N 1
ATOM 2085 C CA . LEU B 1 85 ? 7.191 31.841 -7.806 1.00 42.74 84 LEU B CA 1
ATOM 2086 C C . LEU B 1 85 ? 7.119 30.781 -8.918 1.00 51.88 84 LEU B C 1
ATOM 2087 O O . LEU B 1 85 ? 7.607 29.659 -8.664 1.00 57.46 84 LEU B O 1
ATOM 2092 N N . LYS B 1 86 ? 6.576 31.111 -10.097 1.00 52.05 85 LYS B N 1
ATOM 2093 C CA . LYS B 1 86 ? 6.572 30.220 -11.293 1.00 58.40 85 LYS B CA 1
ATOM 2094 C C . LYS B 1 86 ? 8.016 29.923 -11.716 1.00 62.01 85 LYS B C 1
ATOM 2095 O O . LYS B 1 86 ? 8.332 28.748 -11.979 1.00 65.28 85 LYS B O 1
ATOM 2101 N N . LYS B 1 87 ? 8.860 30.955 -11.785 1.00 60.99 86 LYS B N 1
ATOM 2102 C CA . LYS B 1 87 ? 10.277 30.815 -12.205 1.00 62.54 86 LYS B CA 1
ATOM 2103 C C . LYS B 1 87 ? 11.053 30.026 -11.135 1.00 50.99 86 LYS B C 1
ATOM 2104 O O . LYS B 1 87 ? 11.922 29.227 -11.527 1.00 57.94 86 LYS B O 1
ATOM 2110 N N . ALA B 1 88 ? 10.736 30.206 -9.848 1.00 52.58 87 ALA B N 1
ATOM 2111 C CA . ALA B 1 88 ? 11.323 29.435 -8.721 1.00 54.69 87 ALA B CA 1
ATOM 2112 C C . ALA B 1 88 ? 10.927 27.959 -8.839 1.00 58.73 87 ALA B C 1
ATOM 2113 O O . ALA B 1 88 ? 11.791 27.086 -8.576 1.00 53.16 87 ALA B O 1
ATOM 2115 N N . GLU B 1 89 ? 9.669 27.688 -9.207 1.00 56.60 88 GLU B N 1
ATOM 2116 C CA . GLU B 1 89 ? 9.170 26.310 -9.447 1.00 55.80 88 GLU B CA 1
ATOM 2117 C C . GLU B 1 89 ? 10.035 25.650 -10.532 1.00 57.55 88 GLU B C 1
ATOM 2118 O O . GLU B 1 89 ? 10.468 24.501 -10.316 1.00 49.74 88 GLU B O 1
ATOM 2124 N N . LYS B 1 90 ? 10.291 26.349 -11.642 1.00 58.59 89 LYS B N 1
ATOM 2125 C CA . LYS B 1 90 ? 11.062 25.800 -12.791 1.00 61.62 89 LYS B CA 1
ATOM 2126 C C . LYS B 1 90 ? 12.500 25.498 -12.341 1.00 63.58 89 LYS B C 1
ATOM 2127 O O . LYS B 1 90 ? 13.080 24.512 -12.846 1.00 68.15 89 LYS B O 1
ATOM 2133 N N . ALA B 1 91 ? 13.037 26.285 -11.403 1.00 58.31 90 ALA B N 1
ATOM 2134 C CA . ALA B 1 91 ? 14.408 26.122 -10.860 1.00 54.93 90 ALA B CA 1
ATOM 2135 C C . ALA B 1 91 ? 14.477 24.902 -9.930 1.00 59.09 90 ALA B C 1
ATOM 2136 O O . ALA B 1 91 ? 15.596 24.444 -9.654 1.00 60.51 90 ALA B O 1
ATOM 2138 N N . GLY B 1 92 ? 13.333 24.393 -9.463 1.00 54.85 91 GLY B N 1
ATOM 2139 C CA . GLY B 1 92 ? 13.250 23.153 -8.664 1.00 51.89 91 GLY B CA 1
ATOM 2140 C C . GLY B 1 92 ? 12.583 23.349 -7.311 1.00 49.03 91 GLY B C 1
ATOM 2141 O O . GLY B 1 92 ? 12.673 22.421 -6.480 1.00 47.62 91 GLY B O 1
ATOM 2142 N N . ALA B 1 93 ? 11.932 24.496 -7.077 1.00 46.49 92 ALA B N 1
ATOM 2143 C CA . ALA B 1 93 ? 11.128 24.743 -5.856 1.00 44.81 92 ALA B CA 1
ATOM 2144 C C . ALA B 1 93 ? 9.896 23.831 -5.880 1.00 43.13 92 ALA B C 1
ATOM 2145 O O . ALA B 1 93 ? 9.216 23.783 -6.919 1.00 47.71 92 ALA B O 1
ATOM 2147 N N . ASP B 1 94 ? 9.637 23.142 -4.768 1.00 43.08 93 ASP B N 1
ATOM 2148 C CA . ASP B 1 94 ? 8.504 22.196 -4.569 1.00 41.32 93 ASP B CA 1
ATOM 2149 C C . ASP B 1 94 ? 7.299 22.950 -3.977 1.00 41.37 93 ASP B C 1
ATOM 2150 O O . ASP B 1 94 ? 6.154 22.693 -4.434 1.00 38.94 93 ASP B O 1
ATOM 2155 N N . ILE B 1 95 ? 7.545 23.859 -3.022 1.00 36.29 94 ILE B N 1
ATOM 2156 C CA . ILE B 1 95 ? 6.504 24.661 -2.307 1.00 35.17 94 ILE B CA 1
ATOM 2157 C C . ILE B 1 95 ? 6.669 26.153 -2.631 1.00 36.79 94 ILE B C 1
ATOM 2158 O O . ILE B 1 95 ? 7.697 26.739 -2.278 1.00 34.70 94 ILE B O 1
ATOM 2163 N N . LEU B 1 96 ? 5.653 26.759 -3.250 1.00 38.54 95 LEU B N 1
ATOM 2164 C CA . LEU B 1 96 ? 5.654 28.184 -3.654 1.00 36.83 95 LEU B CA 1
ATOM 2165 C C . LEU B 1 96 ? 4.911 28.976 -2.580 1.00 40.52 95 LEU B C 1
ATOM 2166 O O . LEU B 1 96 ? 3.691 28.768 -2.462 1.00 39.39 95 LEU B O 1
ATOM 2171 N N . ILE B 1 97 ? 5.629 29.792 -1.794 1.00 37.37 96 ILE B N 1
ATOM 2172 C CA . ILE B 1 97 ? 5.063 30.473 -0.593 1.00 35.78 96 ILE B CA 1
ATOM 2173 C C . ILE B 1 97 ? 4.775 31.926 -0.946 1.00 39.76 96 ILE B C 1
ATOM 2174 O O . ILE B 1 97 ? 5.744 32.706 -1.142 1.00 35.37 96 ILE B O 1
ATOM 2179 N N . VAL B 1 98 ? 3.481 32.261 -1.020 1.00 38.50 97 VAL B N 1
ATOM 2180 C CA . VAL B 1 98 ? 3.024 33.658 -1.223 1.00 34.03 97 VAL B CA 1
ATOM 2181 C C . VAL B 1 98 ? 3.096 34.377 0.120 1.00 35.87 97 VAL B C 1
ATOM 2182 O O . VAL B 1 98 ? 2.511 33.872 1.103 1.00 36.42 97 VAL B O 1
ATOM 2186 N N . ASN B 1 99 ? 3.770 35.526 0.128 1.00 37.61 98 ASN B N 1
ATOM 2187 C CA . ASN B 1 99 ? 3.955 36.391 1.314 1.00 37.25 98 ASN B CA 1
ATOM 2188 C C . ASN B 1 99 ? 3.615 37.814 0.892 1.00 43.02 98 ASN B C 1
ATOM 2189 O O . ASN B 1 99 ? 4.438 38.509 0.303 1.00 47.33 98 ASN B O 1
ATOM 2194 N N . PRO B 1 100 ? 2.370 38.278 1.123 1.00 48.82 99 PRO B N 1
ATOM 2195 C CA . PRO B 1 100 ? 1.971 39.631 0.729 1.00 48.70 99 PRO B CA 1
ATOM 2196 C C . PRO B 1 100 ? 2.721 40.699 1.540 1.00 48.36 99 PRO B C 1
ATOM 2197 O O . PRO B 1 100 ? 3.093 40.421 2.662 1.00 48.55 99 PRO B O 1
ATOM 2201 N N . ASP B 1 101 ? 2.953 41.877 0.958 1.00 63.20 100 ASP B N 1
ATOM 2202 C CA . ASP B 1 101 ? 3.537 43.033 1.691 1.00 75.46 100 ASP B CA 1
ATOM 2203 C C . ASP B 1 101 ? 2.442 43.580 2.618 1.00 72.24 100 ASP B C 1
ATOM 2204 O O . ASP B 1 101 ? 2.101 42.880 3.590 1.00 78.39 100 ASP B O 1
ATOM 2209 N N . ASP B 1 102 ? 1.901 44.764 2.342 1.00 72.14 101 ASP B N 1
ATOM 2210 C CA . ASP B 1 102 ? 0.732 45.303 3.089 1.00 71.46 101 ASP B CA 1
ATOM 2211 C C . ASP B 1 102 ? -0.366 45.749 2.122 1.00 61.01 101 ASP B C 1
ATOM 2212 O O . ASP B 1 102 ? -1.485 45.976 2.606 1.00 61.65 101 ASP B O 1
ATOM 2217 N N . PHE B 1 103 ? -0.058 45.897 0.827 1.00 68.53 102 PHE B N 1
ATOM 2218 C CA . PHE B 1 103 ? -0.974 46.470 -0.196 1.00 66.60 102 PHE B CA 1
ATOM 2219 C C . PHE B 1 103 ? -0.933 45.611 -1.466 1.00 64.80 102 PHE B C 1
ATOM 2220 O O . PHE B 1 103 ? -0.937 44.372 -1.298 1.00 69.69 102 PHE B O 1
ATOM 2228 N N . GLY B 1 106 ? -2.652 39.614 -2.389 1.00 81.23 105 GLY B N 1
ATOM 2229 C CA . GLY B 1 106 ? -1.971 38.335 -2.091 1.00 54.71 105 GLY B CA 1
ATOM 2230 C C . GLY B 1 106 ? -2.751 37.128 -2.599 1.00 55.16 105 GLY B C 1
ATOM 2231 O O . GLY B 1 106 ? -2.136 36.271 -3.262 1.00 52.18 105 GLY B O 1
ATOM 2232 N N . VAL B 1 107 ? -4.051 37.056 -2.288 1.00 52.23 106 VAL B N 1
ATOM 2233 C CA . VAL B 1 107 ? -4.975 35.929 -2.642 1.00 53.01 106 VAL B CA 1
ATOM 2234 C C . VAL B 1 107 ? -5.087 35.787 -4.170 1.00 49.42 106 VAL B C 1
ATOM 2235 O O . VAL B 1 107 ? -5.245 34.634 -4.636 1.00 53.11 106 VAL B O 1
ATOM 2239 N N . GLU B 1 108 ? -5.018 36.894 -4.924 1.00 50.19 107 GLU B N 1
ATOM 2240 C CA . GLU B 1 108 ? -4.950 36.872 -6.417 1.00 51.53 107 GLU B CA 1
ATOM 2241 C C . GLU B 1 108 ? -3.706 36.087 -6.884 1.00 49.99 107 GLU B C 1
ATOM 2242 O O . GLU B 1 108 ? -3.816 35.341 -7.886 1.00 46.51 107 GLU B O 1
ATOM 2248 N N . GLU B 1 109 ? -2.559 36.241 -6.208 1.00 51.00 108 GLU B N 1
ATOM 2249 C CA . GLU B 1 109 ? -1.294 35.536 -6.579 1.00 47.36 108 GLU B CA 1
ATOM 2250 C C . GLU B 1 109 ? -1.501 34.014 -6.479 1.00 44.62 108 GLU B C 1
ATOM 2251 O O . GLU B 1 109 ? -1.017 33.287 -7.375 1.00 47.92 108 GLU B O 1
ATOM 2257 N N . VAL B 1 110 ? -2.198 33.555 -5.432 1.00 41.58 109 VAL B N 1
ATOM 2258 C CA . VAL B 1 110 ? -2.600 32.129 -5.219 1.00 47.76 109 VAL B CA 1
ATOM 2259 C C . VAL B 1 110 ? -3.510 31.670 -6.368 1.00 44.48 109 VAL B C 1
ATOM 2260 O O . VAL B 1 110 ? -3.339 30.545 -6.856 1.00 48.23 109 VAL B O 1
ATOM 2264 N N . LYS B 1 111 ? -4.478 32.486 -6.773 1.00 47.46 110 LYS B N 1
ATOM 2265 C CA . LYS B 1 111 ? -5.408 32.107 -7.872 1.00 50.19 110 LYS B CA 1
ATOM 2266 C C . LYS B 1 111 ? -4.591 31.918 -9.158 1.00 55.41 110 LYS B C 1
ATOM 2267 O O . LYS B 1 111 ? -4.878 30.967 -9.895 1.00 64.23 110 LYS B O 1
ATOM 2273 N N . GLU B 1 112 ? -3.597 32.778 -9.403 1.00 50.05 111 GLU B N 1
ATOM 2274 C CA . GLU B 1 112 ? -2.708 32.699 -10.595 1.00 53.21 111 GLU B CA 1
ATOM 2275 C C . GLU B 1 112 ? -1.909 31.389 -10.543 1.00 55.04 111 GLU B C 1
ATOM 2276 O O . GLU B 1 112 ? -1.798 30.727 -11.600 1.00 56.99 111 GLU B O 1
ATOM 2282 N N . LEU B 1 113 ? -1.370 31.033 -9.371 1.00 52.81 112 LEU B N 1
ATOM 2283 C CA . LEU B 1 113 ? -0.544 29.806 -9.191 1.00 56.71 112 LEU B CA 1
ATOM 2284 C C . LEU B 1 113 ? -1.420 28.567 -9.398 1.00 58.69 112 LEU B C 1
ATOM 2285 O O . LEU B 1 113 ? -0.913 27.576 -9.964 1.00 59.29 112 LEU B O 1
ATOM 2290 N N . LYS B 1 114 ? -2.685 28.622 -8.982 1.00 56.84 113 LYS B N 1
ATOM 2291 C CA . LYS B 1 114 ? -3.601 27.454 -9.084 1.00 54.25 113 LYS B CA 1
ATOM 2292 C C . LYS B 1 114 ? -3.855 27.134 -10.561 1.00 54.72 113 LYS B C 1
ATOM 2293 O O . LYS B 1 114 ? -3.766 25.952 -10.922 1.00 64.29 113 LYS B O 1
ATOM 2299 N N . ARG B 1 115 ? -4.127 28.151 -11.381 1.00 66.05 114 ARG B N 1
ATOM 2300 C CA . ARG B 1 115 ? -4.359 27.978 -12.839 1.00 70.15 114 ARG B CA 1
ATOM 2301 C C . ARG B 1 115 ? -3.106 27.391 -13.490 1.00 77.10 114 ARG B C 1
ATOM 2302 O O . ARG B 1 115 ? -3.246 26.479 -14.314 1.00 79.32 114 ARG B O 1
ATOM 2310 N N . HIS B 1 116 ? -1.934 27.929 -13.142 1.00 78.88 115 HIS B N 1
ATOM 2311 C CA . HIS B 1 116 ? -0.623 27.537 -13.725 1.00 77.45 115 HIS B CA 1
ATOM 2312 C C . HIS B 1 116 ? -0.336 26.064 -13.414 1.00 70.99 115 HIS B C 1
ATOM 2313 O O . HIS B 1 116 ? 0.419 25.443 -14.182 1.00 78.68 115 HIS B O 1
ATOM 2320 N N . GLY B 1 117 ? -0.921 25.527 -12.341 1.00 61.58 116 GLY B N 1
ATOM 2321 C CA . GLY B 1 117 ? -0.732 24.123 -11.937 1.00 59.94 116 GLY B CA 1
ATOM 2322 C C . GLY B 1 117 ? 0.465 23.976 -11.017 1.00 60.76 116 GLY B C 1
ATOM 2323 O O . GLY B 1 117 ? 1.204 22.989 -11.169 1.00 69.36 116 GLY B O 1
ATOM 2324 N N . ALA B 1 118 ? 0.657 24.929 -10.101 1.00 54.52 117 ALA B N 1
ATOM 2325 C CA . ALA B 1 118 ? 1.778 24.909 -9.136 1.00 54.96 117 ALA B CA 1
ATOM 2326 C C . ALA B 1 118 ? 1.667 23.649 -8.281 1.00 56.53 117 ALA B C 1
ATOM 2327 O O . ALA B 1 118 ? 0.560 23.385 -7.776 1.00 64.08 117 ALA B O 1
ATOM 2329 N N . LYS B 1 119 ? 2.769 22.910 -8.137 1.00 60.37 118 LYS B N 1
ATOM 2330 C CA . LYS B 1 119 ? 2.826 21.680 -7.306 1.00 64.21 118 LYS B CA 1
ATOM 2331 C C . LYS B 1 119 ? 2.069 21.939 -5.989 1.00 61.03 118 LYS B C 1
ATOM 2332 O O . LYS B 1 119 ? 0.954 21.390 -5.841 1.00 61.29 118 LYS B O 1
ATOM 2338 N N . ILE B 1 120 ? 2.631 22.778 -5.102 1.00 53.61 119 ILE B N 1
ATOM 2339 C CA . ILE B 1 120 ? 2.181 22.981 -3.687 1.00 44.38 119 ILE B CA 1
ATOM 2340 C C . ILE B 1 120 ? 2.282 24.472 -3.362 1.00 45.16 119 ILE B C 1
ATOM 2341 O O . ILE B 1 120 ? 3.406 25.008 -3.429 1.00 43.34 119 ILE B O 1
ATOM 2346 N N . ILE B 1 121 ? 1.153 25.098 -3.008 1.00 43.85 120 ILE B N 1
ATOM 2347 C CA . ILE B 1 121 ? 1.038 26.568 -2.756 1.00 39.11 120 ILE B CA 1
ATOM 2348 C C . ILE B 1 121 ? 0.907 26.778 -1.249 1.00 34.43 120 ILE B C 1
ATOM 2349 O O . ILE B 1 121 ? 0.200 26.008 -0.605 1.00 36.33 120 ILE B O 1
ATOM 2354 N N . ALA B 1 122 ? 1.617 27.767 -0.708 1.00 34.80 121 ALA B N 1
ATOM 2355 C CA . ALA B 1 122 ? 1.551 28.148 0.716 1.00 32.30 121 ALA B CA 1
ATOM 2356 C C . ALA B 1 122 ? 1.285 29.645 0.787 1.00 31.17 121 ALA B C 1
ATOM 2357 O O . ALA B 1 122 ? 1.478 30.336 -0.227 1.00 35.45 121 ALA B O 1
ATOM 2359 N N . TYR B 1 123 ? 0.840 30.105 1.948 1.00 33.11 122 TYR B N 1
ATOM 2360 C CA . TYR B 1 123 ? 0.450 31.509 2.205 1.00 35.64 122 TYR B CA 1
ATOM 2361 C C . TYR B 1 123 ? 0.893 31.845 3.620 1.00 33.13 122 TYR B C 1
ATOM 2362 O O . TYR B 1 123 ? 0.685 30.996 4.493 1.00 30.86 122 TYR B O 1
ATOM 2371 N N . ILE B 1 124 ? 1.478 33.027 3.802 1.00 33.97 123 ILE B N 1
ATOM 2372 C CA . ILE B 1 124 ? 1.920 33.568 5.119 1.00 36.22 123 ILE B CA 1
ATOM 2373 C C . ILE B 1 124 ? 1.009 34.745 5.481 1.00 34.25 123 ILE B C 1
ATOM 2374 O O . ILE B 1 124 ? 0.844 35.633 4.634 1.00 42.61 123 ILE B O 1
ATOM 2379 N N . SER B 1 125 ? 0.468 34.754 6.700 1.00 34.94 124 SER B N 1
ATOM 2380 C CA . SER B 1 125 ? -0.324 35.873 7.280 1.00 41.26 124 SER B CA 1
ATOM 2381 C C . SER B 1 125 ? -0.372 35.724 8.807 1.00 38.68 124 SER B C 1
ATOM 2382 O O . SER B 1 125 ? -0.102 34.611 9.313 1.00 43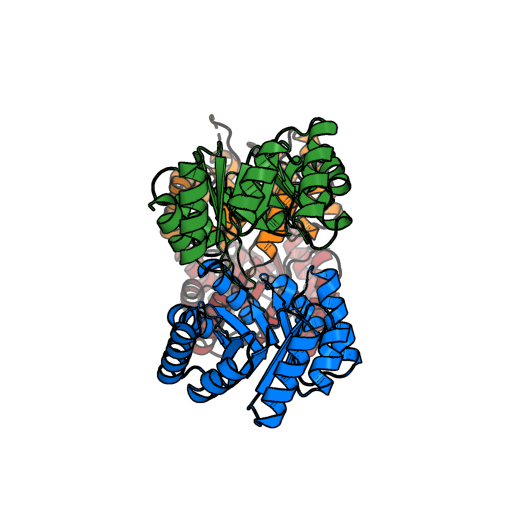.68 124 SER B O 1
ATOM 2385 N N . LYS B 1 126 ? -0.680 36.818 9.508 1.00 39.12 125 LYS B N 1
ATOM 2386 C CA . LYS B 1 126 ? -0.911 36.834 10.979 1.00 45.14 125 LYS B CA 1
ATOM 2387 C C . LYS B 1 126 ? -2.362 36.420 11.281 1.00 46.04 125 LYS B C 1
ATOM 2388 O O . LYS B 1 126 ? -2.643 36.108 12.452 1.00 49.22 125 LYS B O 1
ATOM 2394 N N . SER B 1 127 ? -3.225 36.350 10.260 1.00 47.97 126 SER B N 1
ATOM 2395 C CA . SER B 1 127 ? -4.707 36.253 10.398 1.00 50.19 126 SER B CA 1
ATOM 2396 C C . SER B 1 127 ? -5.235 34.901 9.897 1.00 48.11 126 SER B C 1
ATOM 2397 O O . SER B 1 127 ? -5.009 34.567 8.723 1.00 45.79 126 SER B O 1
ATOM 2400 N N . ALA B 1 128 ? -5.963 34.170 10.748 1.00 52.45 127 ALA B N 1
ATOM 2401 C CA . ALA B 1 128 ? -6.758 32.983 10.355 1.00 50.68 127 ALA B CA 1
ATOM 2402 C C . ALA B 1 128 ? -7.708 33.374 9.211 1.00 46.79 127 ALA B C 1
ATOM 2403 O O . ALA B 1 128 ? -7.847 32.575 8.254 1.00 47.45 127 ALA B O 1
ATOM 2405 N N . GLU B 1 129 ? -8.296 34.575 9.269 1.00 49.08 128 GLU B N 1
ATOM 2406 C CA . GLU B 1 129 ? -9.325 35.021 8.287 1.00 49.85 128 GLU B CA 1
ATOM 2407 C C . GLU B 1 129 ? -8.717 35.022 6.883 1.00 51.93 128 GLU B C 1
ATOM 2408 O O . GLU B 1 129 ? -9.360 34.454 5.971 1.00 53.74 128 GLU B O 1
ATOM 2414 N N . GLU B 1 130 ? -7.532 35.621 6.727 1.00 58.79 129 GLU B N 1
ATOM 2415 C CA . GLU B 1 130 ? -6.844 35.765 5.414 1.00 51.93 129 GLU B CA 1
ATOM 2416 C C . GLU B 1 130 ? -6.414 34.375 4.927 1.00 43.47 129 GLU B C 1
ATOM 2417 O O . GLU B 1 130 ? -6.525 34.108 3.708 1.00 47.37 129 GLU B O 1
ATOM 2423 N N . LEU B 1 131 ? -5.982 33.509 5.846 1.00 42.80 130 LEU B N 1
ATOM 2424 C CA . LEU B 1 131 ? -5.485 32.140 5.515 1.00 47.79 130 LEU B CA 1
ATOM 2425 C C . LEU B 1 131 ? -6.642 31.262 4.992 1.00 47.15 130 LEU B C 1
ATOM 2426 O O . LEU B 1 131 ? -6.419 30.464 4.060 1.00 44.36 130 LEU B O 1
ATOM 2431 N N . LYS B 1 132 ? -7.849 31.423 5.529 1.00 53.06 131 LYS B N 1
ATOM 2432 C CA . LYS B 1 132 ? -9.059 30.706 5.035 1.00 50.91 131 LYS B CA 1
ATOM 2433 C C . LYS B 1 132 ? -9.358 31.121 3.586 1.00 52.78 131 LYS B C 1
ATOM 2434 O O . LYS B 1 132 ? -9.766 30.231 2.792 1.00 54.04 131 LYS B O 1
ATOM 2440 N N . LYS B 1 133 ? -9.162 32.403 3.252 1.00 54.18 132 LYS B N 1
ATOM 2441 C CA . LYS B 1 133 ? -9.394 32.932 1.877 1.00 50.18 132 LYS B CA 1
ATOM 2442 C C . LYS B 1 133 ? -8.321 32.358 0.935 1.00 50.19 132 LYS B C 1
ATOM 2443 O O . LYS B 1 133 ? -8.658 31.957 -0.204 1.00 72.62 132 LYS B O 1
ATOM 2449 N N . ALA B 1 134 ? -7.069 32.269 1.399 1.00 45.00 133 ALA B N 1
ATOM 2450 C CA . ALA B 1 134 ? -5.948 31.679 0.633 1.00 43.63 133 ALA B CA 1
ATOM 2451 C C . ALA B 1 134 ? -6.264 30.206 0.341 1.00 40.52 133 ALA B C 1
ATOM 2452 O O . ALA B 1 134 ? -6.068 29.769 -0.817 1.00 39.83 133 ALA B O 1
ATOM 2454 N N . GLU B 1 135 ? -6.756 29.477 1.346 1.00 44.06 134 GLU B N 1
ATOM 2455 C CA . GLU B 1 135 ? -7.141 28.042 1.226 1.00 48.34 134 GLU B CA 1
ATOM 2456 C C . GLU B 1 135 ? -8.210 27.893 0.132 1.00 51.65 134 GLU B C 1
ATOM 2457 O O . GLU B 1 135 ? -7.984 27.116 -0.822 1.00 49.33 134 GLU B O 1
ATOM 2463 N N . LYS B 1 136 ? -9.311 28.640 0.235 1.00 55.20 135 LYS B N 1
ATOM 2464 C CA . LYS B 1 136 ? -10.407 28.611 -0.777 1.00 51.67 135 LYS B CA 1
ATOM 2465 C C . LYS B 1 136 ? -9.815 28.850 -2.172 1.00 53.26 135 LYS B C 1
ATOM 2466 O O . LYS B 1 136 ? -10.266 28.184 -3.107 1.00 55.33 135 LYS B O 1
ATOM 2472 N N . ALA B 1 137 ? -8.816 29.733 -2.297 1.00 53.79 136 ALA B N 1
ATOM 2473 C CA . ALA B 1 137 ? -8.210 30.144 -3.588 1.00 51.94 136 ALA B CA 1
ATOM 2474 C C . ALA B 1 137 ? -7.233 29.072 -4.098 1.00 53.49 136 ALA B C 1
ATOM 2475 O O . ALA B 1 137 ? -6.822 29.168 -5.281 1.00 51.39 136 ALA B O 1
ATOM 2477 N N . GLY B 1 138 ? -6.859 28.107 -3.247 1.00 49.28 137 GLY B N 1
ATOM 2478 C CA . GLY B 1 138 ? -6.097 26.908 -3.645 1.00 46.69 137 GLY B CA 1
ATOM 2479 C C . GLY B 1 138 ? -4.790 26.733 -2.888 1.00 47.56 137 GLY B C 1
ATOM 2480 O O . GLY B 1 138 ? -3.965 25.915 -3.349 1.00 53.23 137 GLY B O 1
ATOM 2481 N N . ALA B 1 139 ? -4.589 27.430 -1.766 1.00 46.75 138 ALA B N 1
ATOM 2482 C CA . ALA B 1 139 ? -3.391 27.254 -0.903 1.00 45.24 138 ALA B CA 1
ATOM 2483 C C . ALA B 1 139 ? -3.529 25.943 -0.131 1.00 47.78 138 ALA B C 1
ATOM 2484 O O . ALA B 1 139 ? -4.598 25.745 0.486 1.00 44.19 138 ALA B O 1
ATOM 2486 N N . ASP B 1 140 ? -2.482 25.105 -0.177 1.00 41.78 139 ASP B N 1
ATOM 2487 C CA . ASP B 1 140 ? -2.416 23.769 0.466 1.00 40.23 139 ASP B CA 1
ATOM 2488 C C . ASP B 1 140 ? -1.854 23.911 1.887 1.00 39.20 139 ASP B C 1
ATOM 2489 O O . ASP B 1 140 ? -2.259 23.129 2.758 1.00 39.59 139 ASP B O 1
ATOM 2494 N N . ILE B 1 141 ? -0.936 24.860 2.097 1.00 37.63 140 ILE B N 1
ATOM 2495 C CA . ILE B 1 141 ? -0.262 25.105 3.405 1.00 38.65 140 ILE B CA 1
ATOM 2496 C C . ILE B 1 141 ? -0.570 26.524 3.890 1.00 30.53 140 ILE B C 1
ATOM 2497 O O . ILE B 1 141 ? -0.295 27.502 3.154 1.00 34.37 140 ILE B O 1
ATOM 2502 N N . LEU B 1 142 ? -1.107 26.611 5.109 1.00 34.34 141 LEU B N 1
ATOM 2503 C CA . LEU B 1 142 ? -1.478 27.878 5.772 1.00 33.19 141 LEU B CA 1
ATOM 2504 C C . LEU B 1 142 ? -0.448 28.145 6.861 1.00 34.69 141 LEU B C 1
ATOM 2505 O O . LEU B 1 142 ? -0.422 27.376 7.846 1.00 32.76 141 LEU B O 1
ATOM 2510 N N . ILE B 1 143 ? 0.359 29.191 6.665 1.00 34.99 142 ILE B N 1
ATOM 2511 C CA . ILE B 1 143 ? 1.499 29.552 7.561 1.00 35.25 142 ILE B CA 1
ATOM 2512 C C . ILE B 1 143 ? 1.106 30.756 8.419 1.00 32.10 142 ILE B C 1
ATOM 2513 O O . ILE B 1 143 ? 0.912 31.839 7.863 1.00 38.11 142 ILE B O 1
ATOM 2518 N N . VAL B 1 144 ? 1.037 30.553 9.731 1.00 32.83 143 VAL B N 1
ATOM 2519 C CA . VAL B 1 144 ? 0.777 31.611 10.745 1.00 41.58 143 VAL B CA 1
ATOM 2520 C C . VAL B 1 144 ? 2.102 32.302 11.065 1.00 40.26 143 VAL B C 1
ATOM 2521 O O . VAL B 1 144 ? 3.037 31.634 11.548 1.00 40.05 143 VAL B O 1
ATOM 2525 N N . ASN B 1 145 ? 2.163 33.596 10.790 1.00 44.91 144 ASN B N 1
ATOM 2526 C CA . ASN B 1 145 ? 3.291 34.476 11.164 1.00 44.46 144 ASN B CA 1
ATOM 2527 C C . ASN B 1 145 ? 2.797 35.460 12.215 1.00 45.04 144 ASN B C 1
ATOM 2528 O O . ASN B 1 145 ? 2.320 36.544 11.890 1.00 50.53 144 ASN B O 1
ATOM 2533 N N . PRO B 1 146 ? 2.910 35.113 13.513 1.00 52.08 145 PRO B N 1
ATOM 2534 C CA . PRO B 1 146 ? 2.253 35.874 14.573 1.00 58.93 145 PRO B CA 1
ATOM 2535 C C . PRO B 1 146 ? 3.060 37.093 15.038 1.00 63.92 145 PRO B C 1
ATOM 2536 O O . PRO B 1 146 ? 4.265 37.056 14.952 1.00 64.04 145 PRO B O 1
ATOM 2540 N N . ASP B 1 147 ? 2.374 38.129 15.524 1.00 72.44 146 ASP B N 1
ATOM 2541 C CA . ASP B 1 147 ? 3.006 39.319 16.156 1.00 76.41 146 ASP B CA 1
ATOM 2542 C C . ASP B 1 147 ? 3.308 39.004 17.627 1.00 75.86 146 ASP B C 1
ATOM 2543 O O . ASP B 1 147 ? 4.164 39.697 18.206 1.00 93.66 146 ASP B O 1
ATOM 2548 N N . ASP B 1 148 ? 2.635 38.005 18.211 1.00 64.43 147 ASP B N 1
ATOM 2549 C CA . ASP B 1 148 ? 2.971 37.459 19.556 1.00 69.78 147 ASP B CA 1
ATOM 2550 C C . ASP B 1 148 ? 2.371 36.058 19.711 1.00 73.67 147 ASP B C 1
ATOM 2551 O O . ASP B 1 148 ? 1.631 35.621 18.812 1.00 76.79 147 ASP B O 1
ATOM 2556 N N . PHE B 1 149 ? 2.669 35.418 20.845 1.00 72.59 148 PHE B N 1
ATOM 2557 C CA . PHE B 1 149 ? 2.319 34.016 21.198 1.00 66.27 148 PHE B CA 1
ATOM 2558 C C . PHE B 1 149 ? 0.799 33.815 21.244 1.00 63.46 148 PHE B C 1
ATOM 2559 O O . PHE B 1 149 ? 0.273 32.992 20.464 1.00 60.04 148 PHE B O 1
ATOM 2567 N N . GLU B 1 150 ? 0.120 34.513 22.160 1.00 68.01 149 GLU B N 1
ATOM 2568 C CA . GLU B 1 150 ? -1.310 34.260 22.498 1.00 71.84 149 GLU B CA 1
ATOM 2569 C C . GLU B 1 150 ? -2.159 34.424 21.234 1.00 63.86 149 GLU B C 1
ATOM 2570 O O . GLU B 1 150 ? -2.983 33.538 20.962 1.00 69.07 149 GLU B O 1
ATOM 2576 N N . LYS B 1 151 ? -1.924 35.500 20.481 1.00 65.05 150 LYS B N 1
ATOM 2577 C CA . LYS B 1 151 ? -2.632 35.819 19.211 1.00 63.94 150 LYS B CA 1
ATOM 2578 C C . LYS B 1 151 ? -2.364 34.694 18.205 1.00 60.70 150 LYS B C 1
ATOM 2579 O O . LYS B 1 151 ? -3.329 34.216 17.580 1.00 70.99 150 LYS B O 1
ATOM 2585 N N . GLY B 1 152 ? -1.101 34.272 18.086 1.00 52.62 151 GLY B N 1
ATOM 2586 C CA . GLY B 1 152 ? -0.655 33.220 17.152 1.00 59.09 151 GLY B CA 1
ATOM 2587 C C . GLY B 1 152 ? -1.345 31.895 17.423 1.00 52.78 151 GLY B C 1
ATOM 2588 O O . GLY B 1 152 ? -1.831 31.273 16.465 1.00 54.21 151 GLY B O 1
ATOM 2589 N N . VAL B 1 153 ? -1.388 31.483 18.691 1.00 57.03 152 VAL B N 1
ATOM 2590 C CA . VAL B 1 153 ? -1.962 30.180 19.139 1.00 60.78 152 VAL B CA 1
ATOM 2591 C C . VAL B 1 153 ? -3.465 30.175 18.817 1.00 60.09 152 VAL B C 1
ATOM 2592 O O . VAL B 1 153 ? -3.960 29.136 18.330 1.00 58.26 152 VAL B O 1
ATOM 2596 N N . GLU B 1 154 ? -4.148 31.305 19.035 1.00 64.65 153 GLU B N 1
ATOM 2597 C CA . GLU B 1 154 ? -5.601 31.464 18.753 1.00 63.29 153 GLU B CA 1
ATOM 2598 C C . GLU B 1 154 ? -5.866 31.242 17.258 1.00 62.73 153 GLU B C 1
ATOM 2599 O O . GLU B 1 154 ? -6.880 30.569 16.931 1.00 60.54 153 GLU B O 1
ATOM 2605 N N . GLU B 1 155 ? -4.988 31.763 16.392 1.00 48.48 154 GLU B N 1
ATOM 2606 C CA . GLU B 1 155 ? -5.175 31.733 14.916 1.00 53.65 154 GLU B CA 1
ATOM 2607 C C . GLU B 1 155 ? -5.037 30.284 14.446 1.00 50.64 154 GLU B C 1
ATOM 2608 O O . GLU B 1 155 ? -5.793 29.861 13.551 1.00 51.66 154 GLU B O 1
ATOM 2614 N N . VAL B 1 156 ? -4.117 29.549 15.062 1.00 46.59 155 VAL B N 1
ATOM 2615 C CA . VAL B 1 156 ? -3.900 28.100 14.803 1.00 50.82 155 VAL B CA 1
ATOM 2616 C C . VAL B 1 156 ? -5.170 27.343 15.203 1.00 52.91 155 VAL B C 1
ATOM 2617 O O . VAL B 1 156 ? -5.680 26.571 14.372 1.00 53.29 155 VAL B O 1
ATOM 2621 N N . LYS B 1 157 ? -5.655 27.575 16.425 1.00 54.74 156 LYS B N 1
ATOM 2622 C CA . LYS B 1 157 ? -6.872 26.930 16.979 1.00 58.70 156 LYS B CA 1
ATOM 2623 C C . LYS B 1 157 ? -8.046 27.174 16.027 1.00 59.61 156 LYS B C 1
ATOM 2624 O O . LYS B 1 157 ? -8.801 26.216 15.762 1.00 57.68 156 LYS B O 1
ATOM 2630 N N . GLU B 1 158 ? -8.173 28.401 15.516 1.00 57.53 157 GLU B N 1
ATOM 2631 C CA . GLU B 1 158 ? -9.250 28.782 14.566 1.00 58.77 157 GLU B CA 1
ATOM 2632 C C . GLU B 1 158 ? -9.106 27.942 13.291 1.00 53.33 157 GLU B C 1
ATOM 2633 O O . GLU B 1 158 ? -10.102 27.329 12.877 1.00 67.08 157 GLU B O 1
ATOM 2639 N N . LEU B 1 159 ? -7.904 27.891 12.705 1.00 55.47 158 LEU B N 1
ATOM 2640 C CA . LEU B 1 159 ? -7.641 27.113 11.461 1.00 50.77 158 LEU B CA 1
ATOM 2641 C C . LEU B 1 159 ? -7.901 25.624 11.719 1.00 55.75 158 LEU B C 1
ATOM 2642 O O . LEU B 1 159 ? -8.407 24.940 10.797 1.00 69.29 158 LEU B O 1
ATOM 2647 N N . LYS B 1 160 ? -7.606 25.143 12.930 1.00 50.19 159 LYS B N 1
ATOM 2648 C CA . LYS B 1 160 ? -7.763 23.706 13.286 1.00 59.79 159 LYS B CA 1
ATOM 2649 C C . LYS B 1 160 ? -9.265 23.385 13.317 1.00 62.32 159 LYS B C 1
ATOM 2650 O O . LYS B 1 160 ? -9.665 22.339 12.750 1.00 62.32 159 LYS B O 1
ATOM 2656 N N . ARG B 1 161 ? -10.067 24.273 13.915 1.00 68.68 160 ARG B N 1
ATOM 2657 C CA . ARG B 1 161 ? -11.551 24.149 13.998 1.00 66.74 160 ARG B CA 1
ATOM 2658 C C . ARG B 1 161 ? -12.179 24.319 12.609 1.00 68.69 160 ARG B C 1
ATOM 2659 O O . ARG B 1 161 ? -13.241 23.703 12.364 1.00 73.39 160 ARG B O 1
ATOM 2667 N N . HIS B 1 162 ? -11.561 25.133 11.747 1.00 60.11 161 HIS B N 1
ATOM 2668 C CA . HIS B 1 162 ? -12.006 25.401 10.350 1.00 64.06 161 HIS B CA 1
ATOM 2669 C C . HIS B 1 162 ? -11.832 24.133 9.506 1.00 68.98 161 HIS B C 1
ATOM 2670 O O . HIS B 1 162 ? -12.524 24.014 8.459 1.00 80.42 161 HIS B O 1
ATOM 2677 N N . GLY B 1 163 ? -10.951 23.228 9.952 1.00 63.44 162 GLY B N 1
ATOM 2678 C CA . GLY B 1 163 ? -10.651 21.952 9.274 1.00 64.87 162 GLY B CA 1
ATOM 2679 C C . GLY B 1 163 ? -9.471 22.107 8.337 1.00 68.26 162 GLY B C 1
ATOM 2680 O O . GLY B 1 163 ? -9.420 21.380 7.326 1.00 64.07 162 GLY B O 1
ATOM 2681 N N . ALA B 1 164 ? -8.574 23.051 8.652 1.00 69.29 163 ALA B N 1
ATOM 2682 C CA . ALA B 1 164 ? -7.285 23.264 7.955 1.00 64.20 163 ALA B CA 1
ATOM 2683 C C . ALA B 1 164 ? -6.402 22.033 8.168 1.00 52.91 163 ALA B C 1
ATOM 2684 O O . ALA B 1 164 ? -6.240 21.592 9.322 1.00 59.23 163 ALA B O 1
ATOM 2686 N N . LYS B 1 165 ? -5.822 21.560 7.068 1.00 56.45 164 LYS B N 1
ATOM 2687 C CA . LYS B 1 165 ? -5.155 20.243 6.904 1.00 63.73 164 LYS B CA 1
ATOM 2688 C C . LYS B 1 165 ? -3.658 20.408 7.241 1.00 57.50 164 LYS B C 1
ATOM 2689 O O . LYS B 1 165 ? -3.170 19.699 8.144 1.00 58.23 164 LYS B O 1
ATOM 2695 N N . ILE B 1 166 ? -2.956 21.347 6.604 1.00 52.66 165 ILE B N 1
ATOM 2696 C CA . ILE B 1 166 ? -1.496 21.590 6.839 1.00 44.37 165 ILE B CA 1
ATOM 2697 C C . ILE B 1 166 ? -1.318 23.011 7.384 1.00 37.05 165 ILE B C 1
ATOM 2698 O O . ILE B 1 166 ? -1.273 23.951 6.581 1.00 40.14 165 ILE B O 1
ATOM 2703 N N . ILE B 1 167 ? -1.210 23.139 8.707 1.00 39.26 166 ILE B N 1
ATOM 2704 C CA . ILE B 1 167 ? -0.934 24.417 9.425 1.00 36.54 166 ILE B CA 1
ATOM 2705 C C . ILE B 1 167 ? 0.563 24.480 9.772 1.00 35.33 166 ILE B C 1
ATOM 2706 O O . ILE B 1 167 ? 1.107 23.474 10.266 1.00 37.59 166 ILE B O 1
ATOM 2711 N N . ALA B 1 168 ? 1.189 25.631 9.523 1.00 36.09 167 ALA B N 1
ATOM 2712 C CA . ALA B 1 168 ? 2.609 25.930 9.837 1.00 34.97 167 ALA B CA 1
ATOM 2713 C C . ALA B 1 168 ? 2.691 27.136 10.772 1.00 37.96 167 ALA B C 1
ATOM 2714 O O . ALA B 1 168 ? 1.815 28.014 10.715 1.00 35.71 167 ALA B O 1
ATOM 2716 N N . TYR B 1 169 ? 3.725 27.174 11.605 1.00 38.36 168 TYR B N 1
ATOM 2717 C CA . TYR B 1 169 ? 3.997 28.279 12.553 1.00 41.10 168 TYR B CA 1
ATOM 2718 C C . TYR B 1 169 ? 5.453 28.712 12.338 1.00 40.67 168 TYR B C 1
ATOM 2719 O O . TYR B 1 169 ? 6.314 27.842 12.151 1.00 35.28 168 TYR B O 1
ATOM 2728 N N . ILE B 1 170 ? 5.684 30.023 12.296 1.00 41.05 169 ILE B N 1
ATOM 2729 C CA . ILE B 1 170 ? 7.023 30.657 12.131 1.00 40.00 169 ILE B CA 1
ATOM 2730 C C . ILE B 1 170 ? 7.447 31.228 13.483 1.00 40.87 169 ILE B C 1
ATOM 2731 O O . ILE B 1 170 ? 6.667 31.989 14.064 1.00 38.32 169 ILE B O 1
ATOM 2736 N N . SER B 1 171 ? 8.658 30.912 13.939 1.00 37.61 170 SER B N 1
ATOM 2737 C CA . SER B 1 171 ? 9.249 31.493 15.169 1.00 41.04 170 SER B CA 1
ATOM 2738 C C . SER B 1 171 ? 10.776 31.422 15.107 1.00 44.92 170 SER B C 1
ATOM 2739 O O . SER B 1 171 ? 11.320 30.633 14.299 1.00 41.44 170 SER B O 1
ATOM 2742 N N . LYS B 1 172 ? 11.425 32.221 15.949 1.00 51.68 171 LYS B N 1
ATOM 2743 C CA . LYS B 1 172 ? 12.901 32.257 16.084 1.00 56.14 171 LYS B CA 1
ATOM 2744 C C . LYS B 1 172 ? 13.375 31.081 16.951 1.00 52.64 171 LYS B C 1
ATOM 2745 O O . LYS B 1 172 ? 14.548 30.690 16.791 1.00 52.46 171 LYS B O 1
ATOM 2751 N N . SER B 1 173 ? 12.514 30.526 17.817 1.00 52.11 172 SER B N 1
ATOM 2752 C CA . SER B 1 173 ? 12.934 29.577 18.885 1.00 60.08 172 SER B CA 1
ATOM 2753 C C . SER B 1 173 ? 12.171 28.243 18.810 1.00 57.68 172 SER B C 1
ATOM 2754 O O . SER B 1 173 ? 10.951 28.247 18.556 1.00 56.52 172 SER B O 1
ATOM 2757 N N . ALA B 1 174 ? 12.904 27.141 19.006 1.00 56.28 173 ALA B N 1
ATOM 2758 C CA . ALA B 1 174 ? 12.394 25.760 19.181 1.00 49.54 173 ALA B CA 1
ATOM 2759 C C . ALA B 1 174 ? 11.378 25.719 20.326 1.00 57.19 173 ALA B C 1
ATOM 2760 O O . ALA B 1 174 ? 10.363 25.007 20.188 1.00 59.37 173 ALA B O 1
ATOM 2762 N N . GLU B 1 175 ? 11.653 26.442 21.417 1.00 55.90 174 GLU B N 1
ATOM 2763 C CA . GLU B 1 175 ? 10.824 26.439 22.655 1.00 62.36 174 GLU B CA 1
ATOM 2764 C C . GLU B 1 175 ? 9.448 27.031 22.324 1.00 55.94 174 GLU B C 1
ATOM 2765 O O . GLU B 1 175 ? 8.441 26.481 22.805 1.00 56.18 174 GLU B O 1
ATOM 2771 N N . GLU B 1 176 ? 9.418 28.106 21.530 1.00 59.44 175 GLU B N 1
ATOM 2772 C CA . GLU B 1 176 ? 8.165 28.769 21.075 1.00 56.66 175 GLU B CA 1
ATOM 2773 C C . GLU B 1 176 ? 7.397 27.820 20.153 1.00 55.36 175 GLU B C 1
ATOM 2774 O O . GLU B 1 176 ? 6.183 27.666 20.364 1.00 64.30 175 GLU B O 1
ATOM 2780 N N . LEU B 1 177 ? 8.074 27.212 19.177 1.00 47.65 176 LEU B N 1
ATOM 2781 C CA . LEU B 1 177 ? 7.435 26.314 18.177 1.00 45.30 176 LEU B CA 1
ATOM 2782 C C . LEU B 1 177 ? 6.840 25.090 18.884 1.00 52.18 176 LEU B C 1
ATOM 2783 O O . LEU B 1 177 ? 5.739 24.664 18.473 1.00 57.67 176 LEU B O 1
ATOM 2788 N N . LYS B 1 178 ? 7.529 24.551 19.898 1.00 50.44 177 LYS B N 1
ATOM 2789 C CA . LYS B 1 178 ? 7.069 23.360 20.668 1.00 58.70 177 LYS B CA 1
ATOM 2790 C C . LYS B 1 178 ? 5.841 23.742 21.499 1.00 63.12 177 LYS B C 1
ATOM 2791 O O . LYS B 1 178 ? 4.823 23.030 21.390 1.00 68.20 177 LYS B O 1
ATOM 2797 N N . LYS B 1 179 ? 5.937 24.829 22.276 1.00 63.52 178 LYS B N 1
ATOM 2798 C CA . LYS B 1 179 ? 4.854 25.320 23.173 1.00 76.93 178 LYS B CA 1
ATOM 2799 C C . LYS B 1 179 ? 3.631 25.684 22.319 1.00 70.57 178 LYS B C 1
ATOM 2800 O O . LYS B 1 179 ? 2.504 25.442 22.787 1.00 83.99 178 LYS B O 1
ATOM 2806 N N . ALA B 1 180 ? 3.845 26.207 21.107 1.00 67.15 179 ALA B N 1
ATOM 2807 C CA . ALA B 1 180 ? 2.774 26.588 20.153 1.00 65.18 179 ALA B CA 1
ATOM 2808 C C . ALA B 1 180 ? 2.042 25.337 19.653 1.00 70.30 179 ALA B C 1
ATOM 2809 O O . ALA B 1 180 ? 0.804 25.303 19.766 1.00 73.81 179 ALA B O 1
ATOM 2811 N N . GLU B 1 181 ? 2.775 24.353 19.121 1.00 69.42 180 GLU B N 1
ATOM 2812 C CA . GLU B 1 181 ? 2.204 23.079 18.599 1.00 73.86 180 GLU B CA 1
ATOM 2813 C C . GLU B 1 181 ? 1.397 22.368 19.702 1.00 76.66 180 GLU B C 1
ATOM 2814 O O . GLU B 1 181 ? 0.405 21.685 19.354 1.00 83.62 180 GLU B O 1
ATOM 2820 N N . LYS B 1 182 ? 1.793 22.526 20.974 1.00 76.32 181 LYS B N 1
ATOM 2821 C CA . LYS B 1 182 ? 1.100 21.951 22.167 1.00 83.01 181 LYS B CA 1
ATOM 2822 C C . LYS B 1 182 ? -0.336 22.484 22.265 1.00 88.46 181 LYS B C 1
ATOM 2823 O O . LYS B 1 182 ? -1.130 21.871 22.999 1.00 88.73 181 LYS B O 1
ATOM 2829 N N . ALA B 1 183 ? -0.656 23.588 21.583 1.00 91.20 182 ALA B N 1
ATOM 2830 C CA . ALA B 1 183 ? -2.037 24.101 21.421 1.00 82.95 182 ALA B CA 1
ATOM 2831 C C . ALA B 1 183 ? -2.643 23.549 20.125 1.00 83.66 182 ALA B C 1
ATOM 2832 O O . ALA B 1 183 ? -3.891 23.536 19.942 1.00 96.06 182 ALA B O 1
ATOM 2834 N N . MET C 1 1 ? 23.356 44.853 52.509 1.00 59.24 0 MET C N 1
ATOM 2835 C CA . MET C 1 1 ? 22.506 44.075 51.566 1.00 59.85 0 MET C CA 1
ATOM 2836 C C . MET C 1 1 ? 22.856 42.589 51.720 1.00 54.33 0 MET C C 1
ATOM 2837 O O . MET C 1 1 ? 23.956 42.292 52.223 1.00 56.72 0 MET C O 1
ATOM 2842 N N . ASP C 1 2 ? 21.927 41.696 51.369 1.00 45.35 1 ASP C N 1
ATOM 2843 C CA . ASP C 1 2 ? 22.110 40.224 51.475 1.00 42.34 1 ASP C CA 1
ATOM 2844 C C . ASP C 1 2 ? 22.051 39.611 50.072 1.00 35.24 1 ASP C C 1
ATOM 2845 O O . ASP C 1 2 ? 21.333 40.131 49.188 1.00 41.44 1 ASP C O 1
ATOM 2850 N N . ILE C 1 3 ? 22.825 38.552 49.877 1.00 30.61 2 ILE C N 1
ATOM 2851 C CA . ILE C 1 3 ? 22.894 37.778 48.613 1.00 28.49 2 ILE C CA 1
ATOM 2852 C C . ILE C 1 3 ? 22.543 36.350 49.010 1.00 28.26 2 ILE C C 1
ATOM 2853 O O . ILE C 1 3 ? 23.160 35.840 49.959 1.00 31.23 2 ILE C O 1
ATOM 2858 N N . LEU C 1 4 ? 21.525 35.770 48.378 1.00 31.27 3 LEU C N 1
ATOM 2859 C CA . LEU C 1 4 ? 21.066 34.388 48.647 1.00 28.23 3 LEU C CA 1
ATOM 2860 C C . LEU C 1 4 ? 21.655 33.500 47.557 1.00 26.65 3 LEU C C 1
ATOM 2861 O O . LEU C 1 4 ? 21.330 33.713 46.364 1.00 26.39 3 LEU C O 1
ATOM 2866 N N . ILE C 1 5 ? 22.488 32.539 47.939 1.00 24.88 4 ILE C N 1
ATOM 2867 C CA . ILE C 1 5 ? 23.239 31.711 46.956 1.00 25.81 4 ILE C CA 1
ATOM 2868 C C . ILE C 1 5 ? 22.711 30.285 47.000 1.00 24.28 4 ILE C C 1
ATOM 2869 O O . ILE C 1 5 ? 22.897 29.591 48.032 1.00 28.36 4 ILE C O 1
ATOM 2874 N N . VAL C 1 6 ? 22.120 29.860 45.892 1.00 25.99 5 VAL C N 1
ATOM 2875 C CA . VAL C 1 6 ? 21.674 28.454 45.676 1.00 27.24 5 VAL C CA 1
ATOM 2876 C C . VAL C 1 6 ? 22.874 27.598 45.258 1.00 25.74 5 VAL C C 1
ATOM 2877 O O . VAL C 1 6 ? 23.475 27.876 44.197 1.00 28.43 5 VAL C O 1
ATOM 2881 N N . ASN C 1 7 ? 23.160 26.560 46.030 1.00 26.45 6 ASN C N 1
ATOM 2882 C CA . ASN C 1 7 ? 24.242 25.597 45.702 1.00 30.61 6 ASN C CA 1
ATOM 2883 C C . ASN C 1 7 ? 23.667 24.189 45.729 1.00 28.41 6 ASN C C 1
ATOM 2884 O O . ASN C 1 7 ? 23.638 23.558 46.778 1.00 31.36 6 ASN C O 1
ATOM 2889 N N . PRO C 1 8 ? 23.196 23.646 44.587 1.00 27.72 7 PRO C N 1
ATOM 2890 C CA . PRO C 1 8 ? 22.487 22.372 44.607 1.00 33.07 7 PRO C CA 1
ATOM 2891 C C . PRO C 1 8 ? 23.422 21.172 44.760 1.00 35.27 7 PRO C C 1
ATOM 2892 O O . PRO C 1 8 ? 24.513 21.195 44.194 1.00 38.17 7 PRO C O 1
ATOM 2896 N N . ASP C 1 9 ? 22.963 20.154 45.492 1.00 39.73 8 ASP C N 1
ATOM 2897 C CA . ASP C 1 9 ? 23.603 18.815 45.551 1.00 45.28 8 ASP C CA 1
ATOM 2898 C C . ASP C 1 9 ? 23.372 18.109 44.218 1.00 45.65 8 ASP C C 1
ATOM 2899 O O . ASP C 1 9 ? 22.560 18.611 43.412 1.00 41.44 8 ASP C O 1
ATOM 2904 N N . ASP C 1 10 ? 24.055 16.979 44.019 1.00 40.11 9 ASP C N 1
ATOM 2905 C CA . ASP C 1 10 ? 23.875 16.091 42.845 1.00 39.29 9 ASP C CA 1
ATOM 2906 C C . ASP C 1 10 ? 22.387 15.755 42.687 1.00 35.41 9 ASP C C 1
ATOM 2907 O O . ASP C 1 10 ? 21.745 15.407 43.704 1.00 41.53 9 ASP C O 1
ATOM 2912 N N . PHE C 1 11 ? 21.884 15.805 41.456 1.00 32.90 10 PHE C N 1
ATOM 2913 C CA . PHE C 1 11 ? 20.576 15.221 41.057 1.00 36.32 10 PHE C CA 1
ATOM 2914 C C . PHE C 1 11 ? 19.421 15.929 41.772 1.00 39.18 10 PHE C C 1
ATOM 2915 O O . PHE C 1 11 ? 18.387 15.267 41.987 1.00 52.11 10 PHE C O 1
ATOM 2923 N N . GLU C 1 12 ? 19.597 17.199 42.145 1.00 42.22 11 GLU C N 1
ATOM 2924 C CA . GLU C 1 12 ? 18.528 18.078 42.683 1.00 38.37 11 GLU C CA 1
ATOM 2925 C C . GLU C 1 12 ? 18.078 19.036 41.583 1.00 39.43 11 GLU C C 1
ATOM 2926 O O . GLU C 1 12 ? 18.840 19.249 40.614 1.00 41.10 11 GLU C O 1
ATOM 2932 N N . LYS C 1 13 ? 16.885 19.605 41.744 1.00 37.74 12 LYS C N 1
ATOM 2933 C CA . LYS C 1 13 ? 16.342 20.631 40.818 1.00 37.96 12 LYS C CA 1
ATOM 2934 C C . LYS C 1 13 ? 16.761 22.002 41.348 1.00 38.95 12 LYS C C 1
ATOM 2935 O O . LYS C 1 13 ? 15.903 22.719 41.911 1.00 40.19 12 LYS C O 1
ATOM 2941 N N . GLY C 1 14 ? 18.055 22.319 41.245 1.00 39.10 13 GLY C N 1
ATOM 2942 C CA . GLY C 1 14 ? 18.615 23.580 41.760 1.00 35.92 13 GLY C CA 1
ATOM 2943 C C . GLY C 1 14 ? 17.940 24.792 41.138 1.00 34.96 13 GLY C C 1
ATOM 2944 O O . GLY C 1 14 ? 17.613 25.724 41.888 1.00 34.83 13 GLY C O 1
ATOM 2945 N N . VAL C 1 15 ? 17.712 24.775 39.821 1.00 36.81 14 VAL C N 1
ATOM 2946 C CA . VAL C 1 15 ? 17.115 25.924 39.075 1.00 39.25 14 VAL C CA 1
ATOM 2947 C C . VAL C 1 15 ? 15.679 26.173 39.581 1.00 34.96 14 VAL C C 1
ATOM 2948 O O . VAL C 1 15 ? 15.258 27.343 39.584 1.00 33.14 14 VAL C O 1
ATOM 2952 N N . GLU C 1 16 ? 14.987 25.141 40.070 1.00 37.12 15 GLU C N 1
ATOM 2953 C CA . GLU C 1 16 ? 13.613 25.300 40.627 1.00 34.43 15 GLU C CA 1
ATOM 2954 C C . GLU C 1 16 ? 13.700 26.070 41.947 1.00 34.92 15 GLU C C 1
ATOM 2955 O O . GLU C 1 16 ? 12.767 26.814 42.238 1.00 40.31 15 GLU C O 1
ATOM 2961 N N . GLU C 1 17 ? 14.820 25.954 42.681 1.00 33.16 16 GLU C N 1
ATOM 2962 C CA . GLU C 1 17 ? 15.021 26.756 43.920 1.00 33.26 16 GLU C CA 1
ATOM 2963 C C . GLU C 1 17 ? 15.183 28.249 43.576 1.00 32.53 16 GLU C C 1
ATOM 2964 O O . GLU C 1 17 ? 14.724 29.083 44.379 1.00 32.08 16 GLU C O 1
ATOM 2970 N N . VAL C 1 18 ? 15.805 28.592 42.441 1.00 29.20 17 VAL C N 1
ATOM 2971 C CA . VAL C 1 18 ? 15.875 29.997 41.940 1.00 32.38 17 VAL C CA 1
ATOM 2972 C C . VAL C 1 18 ? 14.449 30.493 41.618 1.00 33.17 17 VAL C C 1
ATOM 2973 O O . VAL C 1 18 ? 14.072 31.616 42.027 1.00 35.30 17 VAL C O 1
ATOM 2977 N N . LYS C 1 19 ? 13.692 29.714 40.860 1.00 33.83 18 LYS C N 1
ATOM 2978 C CA . LYS C 1 19 ? 12.287 30.061 40.506 1.00 39.79 18 LYS C CA 1
ATOM 2979 C C . LYS C 1 19 ? 11.510 30.380 41.796 1.00 41.99 18 LYS C C 1
ATOM 2980 O O . LYS C 1 19 ? 10.735 31.381 41.795 1.00 42.38 18 LYS C O 1
ATOM 2986 N N . GLU C 1 20 ? 11.678 29.584 42.860 1.00 42.51 19 GLU C N 1
ATOM 2987 C CA . GLU C 1 20 ? 10.943 29.786 44.144 1.00 39.83 19 GLU C CA 1
ATOM 2988 C C . GLU C 1 20 ? 11.338 31.137 44.754 1.00 36.90 19 GLU C C 1
ATOM 2989 O O . GLU C 1 20 ? 10.448 31.977 44.993 1.00 74.62 19 GLU C O 1
ATOM 2995 N N . LEU C 1 21 ? 12.647 31.365 44.951 1.00 34.30 20 LEU C N 1
ATOM 2996 C CA . LEU C 1 21 ? 13.165 32.634 45.520 1.00 36.30 20 LEU C CA 1
ATOM 2997 C C . LEU C 1 21 ? 12.659 33.817 44.702 1.00 43.87 20 LEU C C 1
ATOM 2998 O O . LEU C 1 21 ? 12.395 34.864 45.302 1.00 42.45 20 LEU C O 1
ATOM 3003 N N . LYS C 1 22 ? 12.582 33.663 43.383 1.00 41.16 21 LYS C N 1
ATOM 3004 C CA . LYS C 1 22 ? 12.158 34.736 42.446 1.00 37.95 21 LYS C CA 1
ATOM 3005 C C . LYS C 1 22 ? 10.652 35.036 42.616 1.00 38.44 21 LYS C C 1
ATOM 3006 O O . LYS C 1 22 ? 10.244 36.144 42.227 1.00 42.32 21 LYS C O 1
ATOM 3012 N N . ARG C 1 23 ? 9.857 34.127 43.191 1.00 36.59 22 ARG C N 1
ATOM 3013 C CA . ARG C 1 23 ? 8.370 34.258 43.208 1.00 43.63 22 ARG C CA 1
ATOM 3014 C C . ARG C 1 23 ? 7.894 35.335 44.201 1.00 43.07 22 ARG C C 1
ATOM 3015 O O . ARG C 1 23 ? 6.817 35.901 43.950 1.00 41.58 22 ARG C O 1
ATOM 3023 N N . HIS C 1 24 ? 8.619 35.598 45.291 1.00 41.34 23 HIS C N 1
ATOM 3024 C CA . HIS C 1 24 ? 8.222 36.579 46.341 1.00 42.07 23 HIS C CA 1
ATOM 3025 C C . HIS C 1 24 ? 9.205 37.747 46.345 1.00 38.73 23 HIS C C 1
ATOM 3026 O O . HIS C 1 24 ? 10.411 37.483 46.418 1.00 38.43 23 HIS C O 1
ATOM 3033 N N . GLY C 1 25 ? 8.706 38.978 46.224 1.00 36.72 24 GLY C N 1
ATOM 3034 C CA . GLY C 1 25 ? 9.508 40.202 46.441 1.00 38.57 24 GLY C CA 1
ATOM 3035 C C . GLY C 1 25 ? 10.623 40.356 45.418 1.00 43.83 24 GLY C C 1
ATOM 3036 O O . GLY C 1 25 ? 10.429 40.018 44.229 1.00 51.00 24 GLY C O 1
ATOM 3037 N N . ALA C 1 26 ? 11.780 40.853 45.866 1.00 40.61 25 ALA C N 1
ATOM 3038 C CA . ALA C 1 26 ? 12.920 41.175 44.984 1.00 45.86 25 ALA C CA 1
ATOM 3039 C C . ALA C 1 26 ? 14.188 40.926 45.796 1.00 39.22 25 ALA C C 1
ATOM 3040 O O . ALA C 1 26 ? 14.467 41.706 46.719 1.00 55.68 25 ALA C O 1
ATOM 3042 N N . LYS C 1 27 ? 14.815 39.792 45.524 1.00 42.73 26 LYS C N 1
ATOM 3043 C CA . LYS C 1 27 ? 15.988 39.271 46.253 1.00 44.97 26 LYS C CA 1
ATOM 3044 C C . LYS C 1 27 ? 17.175 39.298 45.283 1.00 37.62 26 LYS C C 1
ATOM 3045 O O . LYS C 1 27 ? 16.965 39.110 44.051 1.00 36.84 26 LYS C O 1
ATOM 3051 N N . ILE C 1 28 ? 18.378 39.557 45.794 1.00 33.50 27 ILE C N 1
ATOM 3052 C CA . ILE C 1 28 ? 19.619 39.307 45.015 1.00 30.32 27 ILE C CA 1
ATOM 3053 C C . ILE C 1 28 ? 19.911 37.811 45.122 1.00 27.48 27 ILE C C 1
ATOM 3054 O O . ILE C 1 28 ? 20.184 37.326 46.223 1.00 28.14 27 ILE C O 1
ATOM 3059 N N . ILE C 1 29 ? 19.841 37.109 44.002 1.00 28.75 28 ILE C N 1
ATOM 3060 C CA . ILE C 1 29 ? 19.950 35.628 43.940 1.00 28.87 28 ILE C CA 1
ATOM 3061 C C . ILE C 1 29 ? 21.201 35.245 43.148 1.00 28.39 28 ILE C C 1
ATOM 3062 O O . ILE C 1 29 ? 21.395 35.772 42.026 1.00 29.14 28 ILE C O 1
ATOM 3067 N N . ALA C 1 30 ? 21.991 34.329 43.703 1.00 28.37 29 ALA C N 1
ATOM 3068 C CA . ALA C 1 30 ? 23.158 33.750 43.010 1.00 27.75 29 ALA C CA 1
ATOM 3069 C C . ALA C 1 30 ? 22.991 32.239 42.884 1.00 26.38 29 ALA C C 1
ATOM 3070 O O . ALA C 1 30 ? 22.247 31.612 43.700 1.00 26.87 29 ALA C O 1
ATOM 3072 N N . TYR C 1 31 ? 23.666 31.676 41.885 1.00 27.49 30 TYR C N 1
ATOM 3073 C CA . TYR C 1 31 ? 23.648 30.236 41.565 1.00 26.57 30 TYR C CA 1
ATOM 3074 C C . TYR C 1 31 ? 25.082 29.753 41.371 1.00 25.86 30 TYR C C 1
ATOM 3075 O O . TYR C 1 31 ? 25.806 30.388 40.588 1.00 28.74 30 TYR C O 1
ATOM 3084 N N . ILE C 1 32 ? 25.435 28.659 42.031 1.00 28.05 31 ILE C N 1
ATOM 3085 C CA . ILE C 1 32 ? 26.777 28.010 41.897 1.00 30.21 31 ILE C CA 1
ATOM 3086 C C . ILE C 1 32 ? 26.638 26.773 41.012 1.00 28.79 31 ILE C C 1
ATOM 3087 O O . ILE C 1 32 ? 25.838 25.874 41.361 1.00 30.64 31 ILE C O 1
ATOM 3092 N N . SER C 1 33 ? 27.429 26.703 39.945 1.00 32.19 32 SER C N 1
ATOM 3093 C CA . SER C 1 33 ? 27.569 25.490 39.106 1.00 34.55 32 SER C CA 1
ATOM 3094 C C . SER C 1 33 ? 28.962 25.402 38.481 1.00 30.39 32 SER C C 1
ATOM 3095 O O . SER C 1 33 ? 29.653 26.436 38.400 1.00 32.66 32 SER C O 1
ATOM 3098 N N . LYS C 1 34 ? 29.327 24.206 38.033 1.00 32.92 33 LYS C N 1
ATOM 3099 C CA . LYS C 1 34 ? 30.565 23.988 37.239 1.00 37.00 33 LYS C CA 1
ATOM 3100 C C . LYS C 1 34 ? 30.283 24.284 35.763 1.00 36.59 33 LYS C C 1
ATOM 3101 O O . LYS C 1 34 ? 31.243 24.410 35.008 1.00 37.98 33 LYS C O 1
ATOM 3107 N N . SER C 1 35 ? 29.008 24.443 35.386 1.00 42.78 34 SER C N 1
ATOM 3108 C CA . SER C 1 35 ? 28.558 24.481 33.971 1.00 41.85 34 SER C CA 1
ATOM 3109 C C . SER C 1 35 ? 27.999 25.857 33.597 1.00 42.82 34 SER C C 1
ATOM 3110 O O . SER C 1 35 ? 27.058 26.330 34.288 1.00 39.88 34 SER C O 1
ATOM 3113 N N . ALA C 1 36 ? 28.530 26.441 32.514 1.00 39.79 35 ALA C N 1
ATOM 3114 C CA . ALA C 1 36 ? 27.962 27.625 31.822 1.00 43.08 35 ALA C CA 1
ATOM 3115 C C . ALA C 1 36 ? 26.525 27.327 31.376 1.00 42.63 35 ALA C C 1
ATOM 3116 O O . ALA C 1 36 ? 25.690 28.236 31.480 1.00 42.95 35 ALA C O 1
ATOM 3118 N N . GLU C 1 37 ? 26.262 26.120 30.869 1.00 43.90 36 GLU C N 1
ATOM 3119 C CA . GLU C 1 37 ? 24.905 25.716 30.406 1.00 42.98 36 GLU C CA 1
ATOM 3120 C C . GLU C 1 37 ? 23.920 25.850 31.571 1.00 44.65 36 GLU C C 1
ATOM 3121 O O . GLU C 1 37 ? 22.885 26.526 31.374 1.00 46.35 36 GLU C O 1
ATOM 3127 N N . GLU C 1 38 ? 24.251 25.293 32.744 1.00 46.96 37 GLU C N 1
ATOM 3128 C CA . GLU C 1 38 ? 23.370 25.335 33.948 1.00 43.46 37 GLU C CA 1
ATOM 3129 C C . GLU C 1 38 ? 23.201 26.786 34.419 1.00 43.22 37 GLU C C 1
ATOM 3130 O O . GLU C 1 38 ? 22.091 27.123 34.852 1.00 36.02 37 GLU C O 1
ATOM 3136 N N . LEU C 1 39 ? 24.247 27.615 34.341 1.00 37.86 38 LEU C N 1
ATOM 3137 C CA . LEU C 1 39 ? 24.211 29.020 34.825 1.00 35.80 38 LEU C CA 1
ATOM 3138 C C . LEU C 1 39 ? 23.314 29.868 33.903 1.00 39.70 38 LEU C C 1
ATOM 3139 O O . LEU C 1 39 ? 22.643 30.792 34.422 1.00 41.04 38 LEU C O 1
ATOM 3144 N N . LYS C 1 40 ? 23.270 29.576 32.601 1.00 39.39 39 LYS C N 1
ATOM 3145 C CA . LYS C 1 40 ? 22.316 30.226 31.660 1.00 46.84 39 LYS C CA 1
ATOM 3146 C C . LYS C 1 40 ? 20.864 29.895 32.060 1.00 48.00 39 LYS C C 1
ATOM 3147 O O . LYS C 1 40 ? 20.032 30.818 32.015 1.00 42.34 39 LYS C O 1
ATOM 3153 N N . LYS C 1 41 ? 20.571 28.639 32.434 1.00 42.62 40 LYS C N 1
ATOM 3154 C CA . LYS C 1 41 ? 19.238 28.215 32.949 1.00 45.35 40 LYS C CA 1
ATOM 3155 C C . LYS C 1 41 ? 18.920 28.997 34.235 1.00 42.32 40 LYS C C 1
ATOM 3156 O O . LYS C 1 41 ? 17.789 29.495 34.368 1.00 44.77 40 LYS C O 1
ATOM 3162 N N . ALA C 1 42 ? 19.878 29.114 35.154 1.00 37.23 41 ALA C N 1
ATOM 3163 C CA . ALA C 1 42 ? 19.690 29.826 36.436 1.00 34.65 41 ALA C CA 1
ATOM 3164 C C . ALA C 1 42 ? 19.415 31.311 36.179 1.00 34.93 41 ALA C C 1
ATOM 3165 O O . ALA C 1 42 ? 18.576 31.871 36.919 1.00 35.25 41 ALA C O 1
ATOM 3167 N N . GLU C 1 43 ? 20.085 31.928 35.196 1.00 36.29 42 GLU C N 1
ATOM 3168 C CA . GLU C 1 43 ? 19.908 33.373 34.870 1.00 37.27 42 GLU C CA 1
ATOM 3169 C C . GLU C 1 43 ? 18.512 33.598 34.300 1.00 37.33 42 GLU C C 1
ATOM 3170 O O . GLU C 1 43 ? 17.899 34.630 34.631 1.00 43.90 42 GLU C O 1
ATOM 3176 N N . LYS C 1 44 ? 18.042 32.682 33.461 1.00 41.95 43 LYS C N 1
ATOM 3177 C CA . LYS C 1 44 ? 16.676 32.787 32.856 1.00 41.36 43 LYS C CA 1
ATOM 3178 C C . LYS C 1 44 ? 15.612 32.690 33.955 1.00 41.56 43 LYS C C 1
ATOM 3179 O O . LYS C 1 44 ? 14.567 33.357 33.812 1.00 47.97 43 LYS C O 1
ATOM 3185 N N . ALA C 1 45 ? 15.857 31.877 34.985 1.00 41.16 44 ALA C N 1
ATOM 3186 C CA . ALA C 1 45 ? 14.958 31.641 36.143 1.00 38.30 44 ALA C CA 1
ATOM 3187 C C . ALA C 1 45 ? 14.978 32.835 37.108 1.00 37.02 44 ALA C C 1
ATOM 3188 O O . ALA C 1 45 ? 14.114 32.877 38.025 1.00 59.60 44 ALA C O 1
ATOM 3190 N N . GLY C 1 46 ? 15.961 33.737 36.952 1.00 38.94 45 GLY C N 1
ATOM 3191 C CA . GLY C 1 46 ? 16.035 35.013 37.684 1.00 37.32 45 GLY C CA 1
ATOM 3192 C C . GLY C 1 46 ? 17.278 35.156 38.568 1.00 36.57 45 GLY C C 1
ATOM 3193 O O . GLY C 1 46 ? 17.281 36.081 39.403 1.00 36.32 45 GLY C O 1
ATOM 3194 N N . ALA C 1 47 ? 18.306 34.300 38.447 1.00 35.51 46 ALA C N 1
ATOM 3195 C CA . ALA C 1 47 ? 19.585 34.507 39.181 1.00 31.90 46 ALA C CA 1
ATOM 3196 C C . ALA C 1 47 ? 20.256 35.779 38.639 1.00 31.59 46 ALA C C 1
ATOM 3197 O O . ALA C 1 47 ? 20.307 35.944 37.407 1.00 33.46 46 ALA C O 1
ATOM 3199 N N . ASP C 1 48 ? 20.697 36.665 39.541 1.00 30.19 47 ASP C N 1
ATOM 3200 C CA . ASP C 1 48 ? 21.438 37.924 39.245 1.00 30.98 47 ASP C CA 1
ATOM 3201 C C . ASP C 1 48 ? 22.949 37.647 39.128 1.00 30.98 47 ASP C C 1
ATOM 3202 O O . ASP C 1 48 ? 23.622 38.371 38.358 1.00 30.88 47 ASP C O 1
ATOM 3207 N N . ILE C 1 49 ? 23.478 36.685 39.884 1.00 29.56 48 ILE C N 1
ATOM 3208 C CA . ILE C 1 49 ? 24.958 36.417 39.942 1.00 28.01 48 ILE C CA 1
ATOM 3209 C C . ILE C 1 49 ? 25.203 34.956 39.570 1.00 27.27 48 ILE C C 1
ATOM 3210 O O . ILE C 1 49 ? 24.651 34.065 40.255 1.00 29.47 48 ILE C O 1
ATOM 3215 N N . LEU C 1 50 ? 25.994 34.722 38.517 1.00 27.89 49 LEU C N 1
ATOM 3216 C CA . LEU C 1 50 ? 26.304 33.361 38.006 1.00 29.52 49 LEU C CA 1
ATOM 3217 C C . LEU C 1 50 ? 27.722 32.994 38.456 1.00 26.89 49 LEU C C 1
ATOM 3218 O O . LEU C 1 50 ? 28.674 33.662 38.015 1.00 32.16 49 LEU C O 1
ATOM 3223 N N . ILE C 1 51 ? 27.833 32.025 39.359 1.00 27.15 50 ILE C N 1
ATOM 3224 C CA . ILE C 1 51 ? 29.108 31.665 40.036 1.00 30.54 50 ILE C CA 1
ATOM 3225 C C . ILE C 1 51 ? 29.661 30.364 39.445 1.00 30.32 50 ILE C C 1
ATOM 3226 O O . ILE C 1 51 ? 29.081 29.287 39.676 1.00 29.43 50 ILE C O 1
ATOM 3231 N N . VAL C 1 52 ? 30.785 30.459 38.738 1.00 29.77 51 VAL C N 1
ATOM 3232 C CA . VAL C 1 52 ? 31.489 29.267 38.189 1.00 32.04 51 VAL C CA 1
ATOM 3233 C C . VAL C 1 52 ? 32.312 28.652 39.326 1.00 30.46 51 VAL C C 1
ATOM 3234 O O . VAL C 1 52 ? 33.122 29.376 39.940 1.00 29.35 51 VAL C O 1
ATOM 3238 N N . ASN C 1 53 ? 32.039 27.383 39.620 1.00 29.44 52 ASN C N 1
ATOM 3239 C CA . ASN C 1 53 ? 32.721 26.556 40.641 1.00 32.62 52 ASN C CA 1
ATOM 3240 C C . ASN C 1 53 ? 33.217 25.304 39.936 1.00 36.02 52 ASN C C 1
ATOM 3241 O O . ASN C 1 53 ? 32.532 24.280 39.915 1.00 32.90 52 ASN C O 1
ATOM 3246 N N . PRO C 1 54 ? 34.403 25.368 39.292 1.00 35.80 53 PRO C N 1
ATOM 3247 C CA . PRO C 1 54 ? 34.849 24.299 38.398 1.00 39.16 53 PRO C CA 1
ATOM 3248 C C . PRO C 1 54 ? 35.589 23.152 39.098 1.00 46.30 53 PRO C C 1
ATOM 3249 O O . PRO C 1 54 ? 36.031 23.339 40.217 1.00 49.34 53 PRO C O 1
ATOM 3253 N N . ASP C 1 55 ? 35.710 22.009 38.417 1.00 51.28 54 ASP C N 1
ATOM 3254 C CA . ASP C 1 55 ? 36.534 20.852 38.863 1.00 57.42 54 ASP C CA 1
ATOM 3255 C C . ASP C 1 55 ? 38.014 21.154 38.619 1.00 63.89 54 ASP C C 1
ATOM 3256 O O . ASP C 1 55 ? 38.844 20.787 39.476 1.00 71.13 54 ASP C O 1
ATOM 3261 N N . ASP C 1 56 ? 38.334 21.779 37.484 1.00 55.62 55 ASP C N 1
ATOM 3262 C CA . ASP C 1 56 ? 39.731 22.148 37.134 1.00 62.06 55 ASP C CA 1
ATOM 3263 C C . ASP C 1 56 ? 39.750 23.567 36.554 1.00 62.05 55 ASP C C 1
ATOM 3264 O O . ASP C 1 56 ? 38.740 23.996 35.952 1.00 52.48 55 ASP C O 1
ATOM 3269 N N . PHE C 1 57 ? 40.880 24.253 36.730 1.00 56.79 56 PHE C N 1
ATOM 3270 C CA . PHE C 1 57 ? 41.107 25.656 36.308 1.00 55.51 56 PHE C CA 1
ATOM 3271 C C . PHE C 1 57 ? 40.859 25.823 34.802 1.00 56.45 56 PHE C C 1
ATOM 3272 O O . PHE C 1 57 ? 40.193 26.802 34.415 1.00 57.47 56 PHE C O 1
ATOM 3280 N N . GLU C 1 58 ? 41.399 24.918 33.980 1.00 57.24 57 GLU C N 1
ATOM 3281 C CA . GLU C 1 58 ? 41.366 25.009 32.494 1.00 57.07 57 GLU C CA 1
ATOM 3282 C C . GLU C 1 58 ? 39.911 24.966 32.019 1.00 52.11 57 GLU C C 1
ATOM 3283 O O . GLU C 1 58 ? 39.548 25.790 31.162 1.00 60.34 57 GLU C O 1
ATOM 3289 N N . LYS C 1 59 ? 39.115 24.051 32.571 1.00 52.79 58 LYS C N 1
ATOM 3290 C CA . LYS C 1 59 ? 37.664 23.928 32.257 1.00 53.44 58 LYS C CA 1
ATOM 3291 C C . LYS C 1 59 ? 36.935 25.182 32.760 1.00 47.57 58 LYS C C 1
ATOM 3292 O O . LYS C 1 59 ? 36.180 25.769 31.962 1.00 48.58 58 LYS C O 1
ATOM 3298 N N . GLY C 1 60 ? 37.199 25.596 34.005 1.00 39.42 59 GLY C N 1
ATOM 3299 C CA . GLY C 1 60 ? 36.562 26.755 34.661 1.00 39.15 59 GLY C CA 1
ATOM 3300 C C . GLY C 1 60 ? 36.639 28.028 33.835 1.00 41.58 59 GLY C C 1
ATOM 3301 O O . GLY C 1 60 ? 35.615 28.704 33.699 1.00 43.80 59 GLY C O 1
ATOM 3302 N N . VAL C 1 61 ? 37.812 28.368 33.298 1.00 42.18 60 VAL C N 1
ATOM 3303 C CA . VAL C 1 61 ? 38.024 29.671 32.604 1.00 44.39 60 VAL C CA 1
ATOM 3304 C C . VAL C 1 61 ? 37.282 29.655 31.265 1.00 46.09 60 VAL C C 1
ATOM 3305 O O . VAL C 1 61 ? 36.837 30.743 30.837 1.00 50.24 60 VAL C O 1
ATOM 3309 N N . GLU C 1 62 ? 37.127 28.484 30.640 1.00 45.66 61 GLU C N 1
ATOM 3310 C CA . GLU C 1 62 ? 36.295 28.328 29.414 1.00 49.84 61 GLU C CA 1
ATOM 3311 C C . GLU C 1 62 ? 34.831 28.665 29.753 1.00 45.85 61 GLU C C 1
ATOM 3312 O O . GLU C 1 62 ? 34.181 29.372 28.958 1.00 45.27 61 GLU C O 1
ATOM 3318 N N . GLU C 1 63 ? 34.339 28.208 30.905 1.00 43.70 62 GLU C N 1
ATOM 3319 C CA . GLU C 1 63 ? 32.943 28.468 31.346 1.00 43.75 62 GLU C CA 1
ATOM 3320 C C . GLU C 1 63 ? 32.763 29.985 31.509 1.00 45.27 62 GLU C C 1
ATOM 3321 O O . GLU C 1 63 ? 31.725 30.502 31.051 1.00 43.70 62 GLU C O 1
ATOM 3327 N N . VAL C 1 64 ? 33.752 30.688 32.076 1.00 44.01 63 VAL C N 1
ATOM 3328 C CA . VAL C 1 64 ? 33.696 32.171 32.248 1.00 39.67 63 VAL C CA 1
ATOM 3329 C C . VAL C 1 64 ? 33.592 32.814 30.857 1.00 41.65 63 VAL C C 1
ATOM 3330 O O . VAL C 1 64 ? 32.755 33.730 30.693 1.00 46.90 63 VAL C O 1
ATOM 3334 N N . LYS C 1 65 ? 34.399 32.358 29.895 1.00 44.02 64 LYS C N 1
ATOM 3335 C CA . LYS C 1 65 ? 34.471 32.953 28.532 1.00 47.39 64 LYS C CA 1
ATOM 3336 C C . LYS C 1 65 ? 33.124 32.774 27.832 1.00 46.99 64 LYS C C 1
ATOM 3337 O O . LYS C 1 65 ? 32.636 33.753 27.246 1.00 52.91 64 LYS C O 1
ATOM 3343 N N . GLU C 1 66 ? 32.559 31.568 27.907 1.00 44.60 65 GLU C N 1
ATOM 3344 C CA . GLU C 1 66 ? 31.228 31.221 27.341 1.00 49.99 65 GLU C CA 1
ATOM 3345 C C . GLU C 1 66 ? 30.160 32.147 27.941 1.00 46.45 65 GLU C C 1
ATOM 3346 O O . GLU C 1 66 ? 29.320 32.636 27.171 1.00 63.34 65 GLU C O 1
ATOM 3352 N N . LEU C 1 67 ? 30.185 32.400 29.252 1.00 42.27 66 LEU C N 1
ATOM 3353 C CA . LEU C 1 67 ? 29.181 33.285 29.911 1.00 45.57 66 LEU C CA 1
ATOM 3354 C C . LEU C 1 67 ? 29.384 34.743 29.472 1.00 47.99 66 LEU C C 1
ATOM 3355 O O . LEU C 1 67 ? 28.361 35.484 29.396 1.00 58.75 66 LEU C O 1
ATOM 3360 N N . LYS C 1 68 ? 30.624 35.139 29.166 1.00 47.52 67 LYS C N 1
ATOM 3361 C CA . LYS C 1 68 ? 30.950 36.517 28.703 1.00 55.50 67 LYS C CA 1
ATOM 3362 C C . LYS C 1 68 ? 30.391 36.736 27.288 1.00 54.41 67 LYS C C 1
ATOM 3363 O O . LYS C 1 68 ? 29.748 37.787 27.064 1.00 57.22 67 LYS C O 1
ATOM 3369 N N . ARG C 1 69 ? 30.625 35.785 26.376 1.00 51.88 68 ARG C N 1
ATOM 3370 C CA . ARG C 1 69 ? 30.088 35.792 24.984 1.00 59.55 68 ARG C CA 1
ATOM 3371 C C . ARG C 1 69 ? 28.552 35.856 25.015 1.00 60.97 68 ARG C C 1
ATOM 3372 O O . ARG C 1 69 ? 27.970 36.568 24.175 1.00 64.84 68 ARG C O 1
ATOM 3380 N N . HIS C 1 70 ? 27.932 35.106 25.932 1.00 60.53 69 HIS C N 1
ATOM 3381 C CA . HIS C 1 70 ? 26.459 35.004 26.113 1.00 64.00 69 HIS C CA 1
ATOM 3382 C C . HIS C 1 70 ? 25.918 36.308 26.719 1.00 68.84 69 HIS C C 1
ATOM 3383 O O . HIS C 1 70 ? 24.707 36.539 26.599 1.00 75.19 69 HIS C O 1
ATOM 3390 N N . GLY C 1 71 ? 26.777 37.119 27.349 1.00 65.18 70 GLY C N 1
ATOM 3391 C CA . GLY C 1 71 ? 26.442 38.461 27.872 1.00 62.53 70 GLY C CA 1
ATOM 3392 C C . GLY C 1 71 ? 25.847 38.413 29.273 1.00 60.87 70 GLY C C 1
ATOM 3393 O O . GLY C 1 71 ? 24.996 39.267 29.574 1.00 65.23 70 GLY C O 1
ATOM 3394 N N . ALA C 1 72 ? 26.281 37.464 30.107 1.00 55.42 71 ALA C N 1
ATOM 3395 C CA . ALA C 1 72 ? 25.817 37.277 31.501 1.00 53.09 71 ALA C CA 1
ATOM 3396 C C . ALA C 1 72 ? 26.053 38.556 32.315 1.00 56.60 71 ALA C C 1
ATOM 3397 O O . ALA C 1 72 ? 27.112 39.200 32.149 1.00 61.17 71 ALA C O 1
ATOM 3399 N N . LYS C 1 73 ? 25.101 38.842 33.206 1.00 64.12 72 LYS C N 1
ATOM 3400 C CA . LYS C 1 73 ? 24.907 40.105 33.971 1.00 69.55 72 LYS C CA 1
ATOM 3401 C C . LYS C 1 73 ? 26.099 40.331 34.913 1.00 60.69 72 LYS C C 1
ATOM 3402 O O . LYS C 1 73 ? 26.783 41.360 34.764 1.00 75.79 72 LYS C O 1
ATOM 3408 N N . ILE C 1 74 ? 26.318 39.401 35.848 1.00 46.70 73 ILE C N 1
ATOM 3409 C CA . ILE C 1 74 ? 27.398 39.425 36.877 1.00 34.07 73 ILE C CA 1
ATOM 3410 C C . ILE C 1 74 ? 27.988 38.010 36.953 1.00 37.19 73 ILE C C 1
ATOM 3411 O O . ILE C 1 74 ? 27.277 37.088 37.399 1.00 34.20 73 ILE C O 1
ATOM 3416 N N . ILE C 1 75 ? 29.226 37.817 36.489 1.00 34.65 74 ILE C N 1
ATOM 3417 C CA . ILE C 1 75 ? 29.901 36.489 36.550 1.00 32.52 74 ILE C CA 1
ATOM 3418 C C . ILE C 1 75 ? 30.815 36.473 37.772 1.00 34.64 74 ILE C C 1
ATOM 3419 O O . ILE C 1 75 ? 31.509 37.477 37.998 1.00 35.16 74 ILE C O 1
ATOM 3424 N N . ALA C 1 76 ? 30.831 35.363 38.508 1.00 29.39 75 ALA C N 1
ATOM 3425 C CA . ALA C 1 76 ? 31.740 35.154 39.648 1.00 31.68 75 ALA C CA 1
ATOM 3426 C C . ALA C 1 76 ? 32.485 33.832 39.453 1.00 30.08 75 ALA C C 1
ATOM 3427 O O . ALA C 1 76 ? 32.054 32.986 38.618 1.00 26.96 75 ALA C O 1
ATOM 3429 N N . TYR C 1 77 ? 33.577 33.673 40.196 1.00 28.50 76 TYR C N 1
ATOM 3430 C CA . TYR C 1 77 ? 34.480 32.499 40.093 1.00 28.47 76 TYR C CA 1
ATOM 3431 C C . TYR C 1 77 ? 34.947 32.126 41.498 1.00 28.68 76 TYR C C 1
ATOM 3432 O O . TYR C 1 77 ? 35.334 33.034 42.262 1.00 30.18 76 TYR C O 1
ATOM 3441 N N . ILE C 1 78 ? 34.876 30.842 41.832 1.00 30.11 77 ILE C N 1
ATOM 3442 C CA . ILE C 1 78 ? 35.359 30.328 43.139 1.00 31.87 77 ILE C CA 1
ATOM 3443 C C . ILE C 1 78 ? 36.701 29.621 42.903 1.00 30.26 77 ILE C C 1
ATOM 3444 O O . ILE C 1 78 ? 36.797 28.745 42.009 1.00 28.91 77 ILE C O 1
ATOM 3449 N N . SER C 1 79 ? 37.697 29.959 43.713 1.00 28.70 78 SER C N 1
ATOM 3450 C CA . SER C 1 79 ? 38.986 29.222 43.725 1.00 32.54 78 SER C CA 1
ATOM 3451 C C . SER C 1 79 ? 39.704 29.421 45.056 1.00 31.06 78 SER C C 1
ATOM 3452 O O . SER C 1 79 ? 39.458 30.438 45.727 1.00 34.34 78 SER C O 1
ATOM 3455 N N . LYS C 1 80 ? 40.611 28.497 45.392 1.00 35.69 79 LYS C N 1
ATOM 3456 C CA . LYS C 1 80 ? 41.517 28.658 46.560 1.00 36.23 79 LYS C CA 1
ATOM 3457 C C . LYS C 1 80 ? 42.692 29.571 46.179 1.00 34.34 79 LYS C C 1
ATOM 3458 O O . LYS C 1 80 ? 43.419 29.962 47.094 1.00 36.84 79 LYS C O 1
ATOM 3464 N N . SER C 1 81 ? 42.848 29.926 44.899 1.00 36.03 80 SER C N 1
ATOM 3465 C CA . SER C 1 81 ? 44.088 30.540 44.346 1.00 41.38 80 SER C CA 1
ATOM 3466 C C . SER C 1 81 ? 43.840 31.952 43.798 1.00 34.83 80 SER C C 1
ATOM 3467 O O . SER C 1 81 ? 43.024 32.091 42.870 1.00 38.58 80 SER C O 1
ATOM 3470 N N . ALA C 1 82 ? 44.572 32.954 44.304 1.00 34.18 81 ALA C N 1
ATOM 3471 C CA . ALA C 1 82 ? 44.594 34.319 43.737 1.00 37.09 81 ALA C CA 1
ATOM 3472 C C . ALA C 1 82 ? 45.040 34.258 42.269 1.00 35.96 81 ALA C C 1
ATOM 3473 O O . ALA C 1 82 ? 44.477 35.021 41.463 1.00 44.98 81 ALA C O 1
ATOM 3475 N N . GLU C 1 83 ? 46.058 33.445 41.927 1.00 37.66 82 GLU C N 1
ATOM 3476 C CA . GLU C 1 83 ? 46.545 33.316 40.521 1.00 38.90 82 GLU C CA 1
ATOM 3477 C C . GLU C 1 83 ? 45.377 32.951 39.592 1.00 33.15 82 GLU C C 1
ATOM 3478 O O . GLU C 1 83 ? 45.188 33.636 38.564 1.00 40.38 82 GLU C O 1
ATOM 3484 N N . GLU C 1 84 ? 44.640 31.896 39.926 1.00 40.53 83 GLU C N 1
ATOM 3485 C CA . GLU C 1 84 ? 43.470 31.435 39.116 1.00 35.78 83 GLU C CA 1
ATOM 3486 C C . GLU C 1 84 ? 42.430 32.562 39.000 1.00 34.01 83 GLU C C 1
ATOM 3487 O O . GLU C 1 84 ? 41.932 32.786 37.881 1.00 33.38 83 GLU C O 1
ATOM 3493 N N . LEU C 1 85 ? 42.161 33.275 40.095 1.00 34.99 84 LEU C N 1
ATOM 3494 C CA . LEU C 1 85 ? 41.133 34.354 40.144 1.00 34.87 84 LEU C CA 1
ATOM 3495 C C . LEU C 1 85 ? 41.563 35.549 39.285 1.00 37.96 84 LEU C C 1
ATOM 3496 O O . LEU C 1 85 ? 40.670 36.163 38.665 1.00 39.25 84 LEU C O 1
ATOM 3501 N N . LYS C 1 86 ? 42.880 35.848 39.205 1.00 38.84 85 LYS C N 1
ATOM 3502 C CA . LYS C 1 86 ? 43.416 36.878 38.282 1.00 38.36 85 LYS C CA 1
ATOM 3503 C C . LYS C 1 86 ? 43.096 36.496 36.833 1.00 42.25 85 LYS C C 1
ATOM 3504 O O . LYS C 1 86 ? 42.745 37.395 36.075 1.00 40.04 85 LYS C O 1
ATOM 3510 N N . LYS C 1 87 ? 43.235 35.225 36.449 1.00 43.57 86 LYS C N 1
ATOM 3511 C CA . LYS C 1 87 ? 42.968 34.759 35.058 1.00 43.21 86 LYS C CA 1
ATOM 3512 C C . LYS C 1 87 ? 41.448 34.749 34.812 1.00 37.02 86 LYS C C 1
ATOM 3513 O O . LYS C 1 87 ? 41.023 35.162 33.719 1.00 41.24 86 LYS C O 1
ATOM 3519 N N . ALA C 1 88 ? 40.664 34.331 35.806 1.00 38.73 87 ALA C N 1
ATOM 3520 C CA . ALA C 1 88 ? 39.182 34.345 35.758 1.00 38.76 87 ALA C CA 1
ATOM 3521 C C . ALA C 1 88 ? 38.704 35.789 35.525 1.00 38.49 87 ALA C C 1
ATOM 3522 O O . ALA C 1 88 ? 37.869 35.982 34.614 1.00 38.86 87 ALA C O 1
ATOM 3524 N N . GLU C 1 89 ? 39.274 36.768 36.247 1.00 38.73 88 GLU C N 1
ATOM 3525 C CA . GLU C 1 89 ? 38.996 38.225 36.067 1.00 43.74 88 GLU C CA 1
ATOM 3526 C C . GLU C 1 89 ? 39.280 38.638 34.616 1.00 43.59 88 GLU C C 1
ATOM 3527 O O . GLU C 1 89 ? 38.432 39.335 34.040 1.00 48.26 88 GLU C O 1
ATOM 3533 N N . LYS C 1 90 ? 40.429 38.260 34.043 1.00 47.14 89 LYS C N 1
ATOM 3534 C CA . LYS C 1 90 ? 40.783 38.650 32.650 1.00 43.12 89 LYS C CA 1
ATOM 3535 C C . LYS C 1 90 ? 39.787 38.044 31.649 1.00 44.48 89 LYS C C 1
ATOM 3536 O O . LYS C 1 90 ? 39.485 38.713 30.647 1.00 52.35 89 LYS C O 1
ATOM 3542 N N . ALA C 1 91 ? 39.293 36.832 31.890 1.00 44.21 90 ALA C N 1
ATOM 3543 C CA . ALA C 1 91 ? 38.290 36.166 31.020 1.00 45.79 90 ALA C CA 1
ATOM 3544 C C . ALA C 1 91 ? 36.894 36.793 31.192 1.00 46.77 90 ALA C C 1
ATOM 3545 O O . ALA C 1 91 ? 36.041 36.552 30.307 1.00 59.06 90 ALA C O 1
ATOM 3547 N N . GLY C 1 92 ? 36.654 37.552 32.272 1.00 43.16 91 GLY C N 1
ATOM 3548 C CA . GLY C 1 92 ? 35.439 38.378 32.433 1.00 45.51 91 GLY C CA 1
ATOM 3549 C C . GLY C 1 92 ? 34.708 38.184 33.753 1.00 42.95 91 GLY C C 1
ATOM 3550 O O . GLY C 1 92 ? 33.587 38.741 33.884 1.00 40.45 91 GLY C O 1
ATOM 3551 N N . ALA C 1 93 ? 35.278 37.469 34.729 1.00 39.46 92 ALA C N 1
ATOM 3552 C CA . ALA C 1 93 ? 34.645 37.343 36.063 1.00 40.96 92 ALA C CA 1
ATOM 3553 C C . ALA C 1 93 ? 34.616 38.718 36.746 1.00 39.67 92 ALA C C 1
ATOM 3554 O O . ALA C 1 93 ? 35.642 39.354 36.793 1.00 40.20 92 ALA C O 1
ATOM 3556 N N . ASP C 1 94 ? 33.463 39.159 37.260 1.00 37.58 93 ASP C N 1
ATOM 3557 C CA . ASP C 1 94 ? 33.318 40.473 37.951 1.00 36.14 93 ASP C CA 1
ATOM 3558 C C . ASP C 1 94 ? 33.600 40.295 39.448 1.00 36.50 93 ASP C C 1
ATOM 3559 O O . ASP C 1 94 ? 34.050 41.265 40.092 1.00 38.90 93 ASP C O 1
ATOM 3564 N N . ILE C 1 95 ? 33.329 39.109 40.003 1.00 33.05 94 ILE C N 1
ATOM 3565 C CA . ILE C 1 95 ? 33.443 38.866 41.471 1.00 32.14 94 ILE C CA 1
ATOM 3566 C C . ILE C 1 95 ? 34.381 37.680 41.684 1.00 30.85 94 ILE C C 1
ATOM 3567 O O . ILE C 1 95 ? 34.138 36.591 41.128 1.00 33.78 94 ILE C O 1
ATOM 3572 N N . LEU C 1 96 ? 35.440 37.913 42.449 1.00 30.35 95 LEU C N 1
ATOM 3573 C CA . LEU C 1 96 ? 36.506 36.908 42.669 1.00 30.27 95 LEU C CA 1
ATOM 3574 C C . LEU C 1 96 ? 36.341 36.356 44.079 1.00 30.31 95 LEU C C 1
ATOM 3575 O O . LEU C 1 96 ? 36.509 37.114 45.039 1.00 30.35 95 LEU C O 1
ATOM 3580 N N . ILE C 1 97 ? 35.985 35.082 44.176 1.00 31.39 96 ILE C N 1
ATOM 3581 C CA . ILE C 1 97 ? 35.597 34.434 45.455 1.00 28.94 96 ILE C CA 1
ATOM 3582 C C . ILE C 1 97 ? 36.709 33.475 45.885 1.00 27.37 96 ILE C C 1
ATOM 3583 O O . ILE C 1 97 ? 36.966 32.469 45.191 1.00 30.41 96 ILE C O 1
ATOM 3588 N N . VAL C 1 98 ? 37.309 33.787 47.025 1.00 27.50 97 VAL C N 1
ATOM 3589 C CA . VAL C 1 98 ? 38.311 32.913 47.690 1.00 27.80 97 VAL C CA 1
ATOM 3590 C C . VAL C 1 98 ? 37.582 31.890 48.553 1.00 29.42 97 VAL C C 1
ATOM 3591 O O . VAL C 1 98 ? 36.866 32.288 49.512 1.00 33.12 97 VAL C O 1
ATOM 3595 N N . ASN C 1 99 ? 37.795 30.622 48.218 1.00 30.83 98 ASN C N 1
ATOM 3596 C CA . ASN C 1 99 ? 37.320 29.454 48.990 1.00 34.27 98 ASN C CA 1
ATOM 3597 C C . ASN C 1 99 ? 38.520 28.602 49.387 1.00 33.40 98 ASN C C 1
ATOM 3598 O O . ASN C 1 99 ? 38.898 27.691 48.657 1.00 38.65 98 ASN C O 1
ATOM 3603 N N . PRO C 1 100 ? 39.127 28.851 50.566 1.00 41.27 99 PRO C N 1
ATOM 3604 C CA . PRO C 1 100 ? 40.396 28.228 50.942 1.00 46.43 99 PRO C CA 1
ATOM 3605 C C . PRO C 1 100 ? 40.273 26.858 51.620 1.00 51.31 99 PRO C C 1
ATOM 3606 O O . PRO C 1 100 ? 39.189 26.524 52.044 1.00 53.05 99 PRO C O 1
ATOM 3610 N N . ASP C 1 101 ? 41.394 26.145 51.768 1.00 62.85 100 ASP C N 1
ATOM 3611 C CA . ASP C 1 101 ? 41.471 24.887 52.558 1.00 65.23 100 ASP C CA 1
ATOM 3612 C C . ASP C 1 101 ? 41.671 25.220 54.041 1.00 69.27 100 ASP C C 1
ATOM 3613 O O . ASP C 1 101 ? 41.094 24.496 54.879 1.00 72.36 100 ASP C O 1
ATOM 3618 N N . ASP C 1 102 ? 42.438 26.267 54.366 1.00 56.86 101 ASP C N 1
ATOM 3619 C CA . ASP C 1 102 ? 42.543 26.769 55.762 1.00 64.30 101 ASP C CA 1
ATOM 3620 C C . ASP C 1 102 ? 42.631 28.298 55.765 1.00 59.83 101 ASP C C 1
ATOM 3621 O O . ASP C 1 102 ? 43.000 28.884 54.721 1.00 59.48 101 ASP C O 1
ATOM 3626 N N . PHE C 1 103 ? 42.332 28.887 56.926 1.00 60.98 102 PHE C N 1
ATOM 3627 C CA . PHE C 1 103 ? 42.153 30.343 57.169 1.00 68.33 102 PHE C CA 1
ATOM 3628 C C . PHE C 1 103 ? 43.474 31.091 56.896 1.00 72.32 102 PHE C C 1
ATOM 3629 O O . PHE C 1 103 ? 43.451 32.162 56.251 1.00 63.82 102 PHE C O 1
ATOM 3637 N N . GLU C 1 104 ? 44.614 30.545 57.327 1.00 73.28 103 GLU C N 1
ATOM 3638 C CA . GLU C 1 104 ? 45.937 31.219 57.181 1.00 70.14 103 GLU C CA 1
ATOM 3639 C C . GLU C 1 104 ? 46.218 31.486 55.690 1.00 55.77 103 GLU C C 1
ATOM 3640 O O . GLU C 1 104 ? 46.541 32.648 55.332 1.00 53.60 103 GLU C O 1
ATOM 3646 N N . LYS C 1 105 ? 46.015 30.463 54.851 1.00 56.70 104 LYS C N 1
ATOM 3647 C CA . LYS C 1 105 ? 46.255 30.516 53.385 1.00 55.66 104 LYS C CA 1
ATOM 3648 C C . LYS C 1 105 ? 45.219 31.415 52.690 1.00 47.60 104 LYS C C 1
ATOM 3649 O O . LYS C 1 105 ? 45.607 32.148 51.755 1.00 59.29 104 LYS C O 1
ATOM 3655 N N . GLY C 1 106 ? 43.943 31.356 53.084 1.00 48.87 105 GLY C N 1
ATOM 3656 C CA . GLY C 1 106 ? 42.885 32.106 52.378 1.00 45.72 105 GLY C CA 1
ATOM 3657 C C . GLY C 1 106 ? 43.108 33.609 52.436 1.00 44.86 105 GLY C C 1
ATOM 3658 O O . GLY C 1 106 ? 42.942 34.304 51.379 1.00 49.17 105 GLY C O 1
ATOM 3659 N N . VAL C 1 107 ? 43.502 34.102 53.619 1.00 47.66 106 VAL C N 1
ATOM 3660 C CA . VAL C 1 107 ? 43.656 35.559 53.891 1.00 50.47 106 VAL C CA 1
ATOM 3661 C C . VAL C 1 107 ? 44.836 36.090 53.063 1.00 47.73 106 VAL C C 1
ATOM 3662 O O . VAL C 1 107 ? 44.746 37.238 52.584 1.00 46.03 106 VAL C O 1
ATOM 3666 N N . GLU C 1 108 ? 45.872 35.271 52.839 1.00 46.75 107 GLU C N 1
ATOM 3667 C CA . GLU C 1 108 ? 47.017 35.623 51.953 1.00 43.76 107 GLU C CA 1
ATOM 3668 C C . GLU C 1 108 ? 46.518 35.848 50.519 1.00 39.58 107 GLU C C 1
ATOM 3669 O O . GLU C 1 108 ? 47.025 36.789 49.843 1.00 69.88 107 GLU C O 1
ATOM 3675 N N . GLU C 1 109 ? 45.548 35.029 50.069 1.00 39.21 108 GLU C N 1
ATOM 3676 C CA . GLU C 1 109 ? 44.974 35.166 48.700 1.00 40.09 108 GLU C CA 1
ATOM 3677 C C . GLU C 1 109 ? 44.189 36.482 48.640 1.00 35.82 108 GLU C C 1
ATOM 3678 O O . GLU C 1 109 ? 44.342 37.218 47.652 1.00 36.22 108 GLU C O 1
ATOM 3684 N N . VAL C 1 110 ? 43.387 36.788 49.659 1.00 35.30 109 VAL C N 1
ATOM 3685 C CA . VAL C 1 110 ? 42.634 38.078 49.700 1.00 36.39 109 VAL C CA 1
ATOM 3686 C C . VAL C 1 110 ? 43.648 39.229 49.626 1.00 40.34 109 VAL C C 1
ATOM 3687 O O . VAL C 1 110 ? 43.491 40.164 48.788 1.00 40.22 109 VAL C O 1
ATOM 3691 N N . LYS C 1 111 ? 44.663 39.157 50.483 1.00 41.43 110 LYS C N 1
ATOM 3692 C CA . LYS C 1 111 ? 45.764 40.148 50.540 1.00 43.98 110 LYS C CA 1
ATOM 3693 C C . LYS C 1 111 ? 46.264 40.396 49.109 1.00 42.45 110 LYS C C 1
ATOM 3694 O O . LYS C 1 111 ? 46.274 41.569 48.688 1.00 42.37 110 LYS C O 1
ATOM 3700 N N . GLU C 1 112 ? 46.595 39.331 48.370 1.00 39.71 111 GLU C N 1
ATOM 3701 C CA . GLU C 1 112 ? 47.152 39.411 46.992 1.00 40.14 111 GLU C CA 1
ATOM 3702 C C . GLU C 1 112 ? 46.132 39.994 46.009 1.00 40.00 111 GLU C C 1
ATOM 3703 O O . GLU C 1 112 ? 46.543 40.777 45.142 1.00 51.69 111 GLU C O 1
ATOM 3709 N N . LEU C 1 113 ? 44.843 39.587 46.069 1.00 35.07 112 LEU C N 1
ATOM 3710 C CA . LEU C 1 113 ? 43.878 40.088 45.057 1.00 37.17 112 LEU C CA 1
ATOM 3711 C C . LEU C 1 113 ? 43.750 41.591 45.215 1.00 37.88 112 LEU C C 1
ATOM 3712 O O . LEU C 1 113 ? 43.603 42.315 44.230 1.00 38.74 112 LEU C O 1
ATOM 3717 N N . LYS C 1 114 ? 43.833 42.016 46.448 1.00 41.21 113 LYS C N 1
ATOM 3718 C CA . LYS C 1 114 ? 43.742 43.440 46.811 1.00 42.76 113 LYS C CA 1
ATOM 3719 C C . LYS C 1 114 ? 45.004 44.171 46.321 1.00 38.68 113 LYS C C 1
ATOM 3720 O O . LYS C 1 114 ? 44.895 45.242 45.716 1.00 36.63 113 LYS C O 1
ATOM 3726 N N . ARG C 1 115 ? 46.175 43.575 46.521 1.00 41.22 114 ARG C N 1
ATOM 3727 C CA . ARG C 1 115 ? 47.440 44.078 45.932 1.00 42.27 114 ARG C CA 1
ATOM 3728 C C . ARG C 1 115 ? 47.275 44.253 44.414 1.00 42.41 114 ARG C C 1
ATOM 3729 O O . ARG C 1 115 ? 47.696 45.305 43.890 1.00 48.31 114 ARG C O 1
ATOM 3737 N N . HIS C 1 116 ? 46.664 43.268 43.745 1.00 38.93 115 HIS C N 1
ATOM 3738 C CA . HIS C 1 116 ? 46.445 43.227 42.270 1.00 43.04 115 HIS C CA 1
ATOM 3739 C C . HIS C 1 116 ? 45.415 44.290 41.821 1.00 42.56 115 HIS C C 1
ATOM 3740 O O . HIS C 1 116 ? 45.386 44.618 40.608 1.00 46.34 115 HIS C O 1
ATOM 3747 N N . GLY C 1 117 ? 44.602 44.832 42.742 1.00 43.21 116 GLY C N 1
ATOM 3748 C CA . GLY C 1 117 ? 43.514 45.787 42.429 1.00 43.58 116 GLY C CA 1
ATOM 3749 C C . GLY C 1 117 ? 42.252 45.086 41.932 1.00 40.47 116 GLY C C 1
ATOM 3750 O O . GLY C 1 117 ? 41.585 45.622 41.045 1.00 44.08 116 GLY C O 1
ATOM 3751 N N . ALA C 1 118 ? 41.928 43.913 42.462 1.00 38.44 117 ALA C N 1
ATOM 3752 C CA . ALA C 1 118 ? 40.723 43.149 42.060 1.00 42.93 117 ALA C CA 1
ATOM 3753 C C . ALA C 1 118 ? 39.468 43.994 42.345 1.00 43.08 117 ALA C C 1
ATOM 3754 O O . ALA C 1 118 ? 39.431 44.657 43.400 1.00 46.98 117 ALA C O 1
ATOM 3756 N N . LYS C 1 119 ? 38.502 43.965 41.419 1.00 46.75 118 LYS C N 1
ATOM 3757 C CA . LYS C 1 119 ? 37.252 44.795 41.390 1.00 50.75 118 LYS C CA 1
ATOM 3758 C C . LYS C 1 119 ? 36.385 44.520 42.634 1.00 41.01 118 LYS C C 1
ATOM 3759 O O . LYS C 1 119 ? 36.072 45.465 43.412 1.00 41.64 118 LYS C O 1
ATOM 3765 N N . ILE C 1 120 ? 35.969 43.270 42.812 1.00 35.01 119 ILE C N 1
ATOM 3766 C CA . ILE C 1 120 ? 35.129 42.846 43.966 1.00 35.15 119 ILE C CA 1
ATOM 3767 C C . ILE C 1 120 ? 35.658 41.497 44.435 1.00 30.74 119 ILE C C 1
ATOM 3768 O O . ILE C 1 120 ? 35.670 40.552 43.627 1.00 32.80 119 ILE C O 1
ATOM 3773 N N . ILE C 1 121 ? 36.057 41.432 45.700 1.00 33.42 120 ILE C N 1
ATOM 3774 C CA . ILE C 1 121 ? 36.610 40.208 46.339 1.00 33.02 120 ILE C CA 1
ATOM 3775 C C . ILE C 1 121 ? 35.576 39.658 47.321 1.00 31.53 120 ILE C C 1
ATOM 3776 O O . ILE C 1 121 ? 35.059 40.421 48.118 1.00 36.04 120 ILE C O 1
ATOM 3781 N N . ALA C 1 122 ? 35.381 38.352 47.316 1.00 32.79 121 ALA C N 1
ATOM 3782 C CA . ALA C 1 122 ? 34.533 37.663 48.298 1.00 29.76 121 ALA C CA 1
ATOM 3783 C C . ALA C 1 122 ? 35.333 36.564 48.970 1.00 30.19 121 ALA C C 1
ATOM 3784 O O . ALA C 1 122 ? 36.331 36.095 48.364 1.00 33.13 121 ALA C O 1
ATOM 3786 N N . TYR C 1 123 ? 34.864 36.144 50.144 1.00 31.09 122 TYR C N 1
ATOM 3787 C CA . TYR C 1 123 ? 35.473 35.067 50.960 1.00 33.53 122 TYR C CA 1
ATOM 3788 C C . TYR C 1 123 ? 34.381 34.142 51.493 1.00 33.02 122 TYR C C 1
ATOM 3789 O O . TYR C 1 123 ? 33.407 34.685 52.050 1.00 33.25 122 TYR C O 1
ATOM 3798 N N . ILE C 1 124 ? 34.571 32.821 51.353 1.00 32.01 123 ILE C N 1
ATOM 3799 C CA . ILE C 1 124 ? 33.659 31.771 51.893 1.00 33.03 123 ILE C CA 1
ATOM 3800 C C . ILE C 1 124 ? 34.258 31.186 53.167 1.00 36.22 123 ILE C C 1
ATOM 3801 O O . ILE C 1 124 ? 35.410 30.710 53.118 1.00 40.10 123 ILE C O 1
ATOM 3806 N N . SER C 1 125 ? 33.487 31.189 54.250 1.00 31.13 124 SER C N 1
ATOM 3807 C CA . SER C 1 125 ? 33.811 30.477 55.510 1.00 37.67 124 SER C CA 1
ATOM 3808 C C . SER C 1 125 ? 32.536 30.108 56.285 1.00 39.33 124 SER C C 1
ATOM 3809 O O . SER C 1 125 ? 31.496 30.749 56.069 1.00 42.49 124 SER C O 1
ATOM 3812 N N . LYS C 1 126 ? 32.647 29.126 57.184 1.00 38.35 125 LYS C N 1
ATOM 3813 C CA . LYS C 1 126 ? 31.623 28.746 58.196 1.00 42.89 125 LYS C CA 1
ATOM 3814 C C . LYS C 1 126 ? 31.650 29.739 59.361 1.00 47.13 125 LYS C C 1
ATOM 3815 O O . LYS C 1 126 ? 30.738 29.684 60.184 1.00 53.83 125 LYS C O 1
ATOM 3821 N N . SER C 1 127 ? 32.698 30.563 59.470 1.00 47.76 126 SER C N 1
ATOM 3822 C CA . SER C 1 127 ? 33.015 31.357 60.685 1.00 50.96 126 SER C CA 1
ATOM 3823 C C . SER C 1 127 ? 32.871 32.860 60.408 1.00 51.63 126 SER C C 1
ATOM 3824 O O . SER C 1 127 ? 33.461 33.356 59.426 1.00 53.30 126 SER C O 1
ATOM 3827 N N . ALA C 1 128 ? 32.109 33.549 61.258 1.00 49.18 127 ALA C N 1
ATOM 3828 C CA . ALA C 1 128 ? 32.040 35.026 61.336 1.00 50.81 127 ALA C CA 1
ATOM 3829 C C . ALA C 1 128 ? 33.430 35.599 61.658 1.00 50.32 127 ALA C C 1
ATOM 3830 O O . ALA C 1 128 ? 33.788 36.646 61.082 1.00 49.77 127 ALA C O 1
ATOM 3832 N N . GLU C 1 129 ? 34.192 34.942 62.540 1.00 52.32 128 GLU C N 1
ATOM 3833 C CA . GLU C 1 129 ? 35.515 35.439 63.008 1.00 54.15 128 GLU C CA 1
ATOM 3834 C C . GLU C 1 129 ? 36.501 35.440 61.835 1.00 49.63 128 GLU C C 1
ATOM 3835 O O . GLU C 1 129 ? 37.195 36.453 61.662 1.00 51.96 128 GLU C O 1
ATOM 3841 N N . GLU C 1 130 ? 36.544 34.361 61.048 1.00 52.14 129 GLU C N 1
ATOM 3842 C CA . GLU C 1 130 ? 37.400 34.266 59.832 1.00 52.63 129 GLU C CA 1
ATOM 3843 C C . GLU C 1 130 ? 36.979 35.335 58.821 1.00 51.29 129 GLU C C 1
ATOM 3844 O O . GLU C 1 130 ? 37.863 35.995 58.251 1.00 47.60 129 GLU C O 1
ATOM 3850 N N . LEU C 1 131 ? 35.675 35.486 58.587 1.00 47.93 130 LEU C N 1
ATOM 3851 C CA . LEU C 1 131 ? 35.149 36.461 57.599 1.00 44.99 130 LEU C CA 1
ATOM 3852 C C . LEU C 1 131 ? 35.509 37.895 58.019 1.00 40.16 130 LEU C C 1
ATOM 3853 O O . LEU C 1 131 ? 35.837 38.685 57.131 1.00 43.24 130 LEU C O 1
ATOM 3858 N N . LYS C 1 132 ? 35.497 38.201 59.318 1.00 43.34 131 LYS C N 1
ATOM 3859 C CA . LYS C 1 132 ? 35.888 39.527 59.865 1.00 51.70 131 LYS C CA 1
ATOM 3860 C C . LYS C 1 132 ? 37.347 39.815 59.488 1.00 57.81 131 LYS C C 1
ATOM 3861 O O . LYS C 1 132 ? 37.638 40.958 59.089 1.00 59.18 131 LYS C O 1
ATOM 3867 N N . LYS C 1 133 ? 38.227 38.815 59.610 1.00 54.58 132 LYS C N 1
ATOM 3868 C CA . LYS C 1 133 ? 39.673 38.940 59.274 1.00 57.90 132 LYS C CA 1
ATOM 3869 C C . LYS C 1 133 ? 39.830 39.078 57.746 1.00 52.77 132 LYS C C 1
ATOM 3870 O O . LYS C 1 133 ? 40.678 39.886 57.306 1.00 75.04 132 LYS C O 1
ATOM 3876 N N . ALA C 1 134 ? 39.042 38.328 56.963 1.00 44.79 133 ALA C N 1
ATOM 3877 C CA . ALA C 1 134 ? 38.989 38.418 55.479 1.00 45.59 133 ALA C CA 1
ATOM 3878 C C . ALA C 1 134 ? 38.549 39.826 55.033 1.00 43.73 133 ALA C C 1
ATOM 3879 O O . ALA C 1 134 ? 39.094 40.324 54.023 1.00 41.99 133 ALA C O 1
ATOM 3881 N N . GLU C 1 135 ? 37.586 40.434 55.740 1.00 42.20 134 GLU C N 1
ATOM 3882 C CA . GLU C 1 135 ? 37.102 41.823 55.499 1.00 42.30 134 GLU C CA 1
ATOM 3883 C C . GLU C 1 135 ? 38.266 42.809 55.663 1.00 41.86 134 GLU C C 1
ATOM 3884 O O . GLU C 1 135 ? 38.431 43.697 54.795 1.00 52.26 134 GLU C O 1
ATOM 3890 N N . LYS C 1 136 ? 39.022 42.660 56.754 1.00 46.50 135 LYS C N 1
ATOM 3891 C CA . LYS C 1 136 ? 40.221 43.486 57.074 1.00 52.50 135 LYS C CA 1
ATOM 3892 C C . LYS C 1 136 ? 41.220 43.447 55.910 1.00 50.84 135 LYS C C 1
ATOM 3893 O O . LYS C 1 136 ? 41.816 44.507 55.608 1.00 56.71 135 LYS C O 1
ATOM 3899 N N . ALA C 1 137 ? 41.405 42.276 55.292 1.00 48.79 136 ALA C N 1
ATOM 3900 C CA . ALA C 1 137 ? 42.419 42.039 54.235 1.00 49.49 136 ALA C CA 1
ATOM 3901 C C . ALA C 1 137 ? 41.929 42.581 52.882 1.00 46.74 136 ALA C C 1
ATOM 3902 O O . ALA C 1 137 ? 42.759 42.671 51.962 1.00 50.98 136 ALA C O 1
ATOM 3904 N N . GLY C 1 138 ? 40.645 42.944 52.746 1.00 45.72 137 GLY C N 1
ATOM 3905 C CA . GLY C 1 138 ? 40.132 43.611 51.532 1.00 42.54 137 GLY C CA 1
ATOM 3906 C C . GLY C 1 138 ? 38.884 42.952 50.947 1.00 39.34 137 GLY C C 1
ATOM 3907 O O . GLY C 1 138 ? 38.498 43.346 49.841 1.00 43.12 137 GLY C O 1
ATOM 3908 N N . ALA C 1 139 ? 38.282 41.972 51.625 1.00 38.89 138 ALA C N 1
ATOM 3909 C CA . ALA C 1 139 ? 37.080 41.255 51.130 1.00 39.84 138 ALA C CA 1
ATOM 3910 C C . ALA C 1 139 ? 35.885 42.204 51.219 1.00 37.10 138 ALA C C 1
ATOM 3911 O O . ALA C 1 139 ? 35.672 42.739 52.306 1.00 42.64 138 ALA C O 1
ATOM 3913 N N . ASP C 1 140 ? 35.170 42.401 50.106 1.00 35.46 139 ASP C N 1
ATOM 3914 C CA . ASP C 1 140 ? 33.981 43.290 49.990 1.00 34.40 139 ASP C CA 1
ATOM 3915 C C . ASP C 1 140 ? 32.718 42.477 50.306 1.00 34.02 139 ASP C C 1
ATOM 3916 O O . ASP C 1 140 ? 31.767 43.080 50.839 1.00 37.35 139 ASP C O 1
ATOM 3921 N N . ILE C 1 141 ? 32.711 41.168 50.022 1.00 33.67 140 ILE C N 1
ATOM 3922 C CA . ILE C 1 141 ? 31.523 40.282 50.251 1.00 34.72 140 ILE C CA 1
ATOM 3923 C C . ILE C 1 141 ? 31.925 39.120 51.171 1.00 34.31 140 ILE C C 1
ATOM 3924 O O . ILE C 1 141 ? 32.840 38.352 50.802 1.00 35.99 140 ILE C O 1
ATOM 3929 N N . LEU C 1 142 ? 31.252 38.996 52.319 1.00 31.55 141 LEU C N 1
ATOM 3930 C CA . LEU C 1 142 ? 31.448 37.892 53.298 1.00 31.33 141 LEU C CA 1
ATOM 3931 C C . LEU C 1 142 ? 30.376 36.816 53.093 1.00 32.00 141 LEU C C 1
ATOM 3932 O O . LEU C 1 142 ? 29.206 37.113 53.342 1.00 31.09 141 LEU C O 1
ATOM 3937 N N . ILE C 1 143 ? 30.788 35.612 52.692 1.00 30.22 142 ILE C N 1
ATOM 3938 C CA . ILE C 1 143 ? 29.894 34.471 52.331 1.00 32.54 142 ILE C CA 1
ATOM 3939 C C . ILE C 1 143 ? 29.934 33.399 53.427 1.00 34.18 142 ILE C C 1
ATOM 3940 O O . ILE C 1 143 ? 30.956 32.694 53.552 1.00 32.08 142 ILE C O 1
ATOM 3945 N N . VAL C 1 144 ? 28.827 33.232 54.151 1.00 33.15 143 VAL C N 1
ATOM 3946 C CA . VAL C 1 144 ? 28.651 32.167 55.181 1.00 38.22 143 VAL C CA 1
ATOM 3947 C C . VAL C 1 144 ? 28.273 30.877 54.450 1.00 37.33 143 VAL C C 1
ATOM 3948 O O . VAL C 1 144 ? 27.284 30.884 53.683 1.00 33.51 143 VAL C O 1
ATOM 3952 N N . ASN C 1 145 ? 29.085 29.837 54.631 1.00 34.67 144 ASN C N 1
ATOM 3953 C CA . ASN C 1 145 ? 28.852 28.470 54.100 1.00 37.21 144 ASN C CA 1
ATOM 3954 C C . ASN C 1 145 ? 28.775 27.528 55.291 1.00 45.40 144 ASN C C 1
ATOM 3955 O O . ASN C 1 145 ? 29.789 26.974 55.712 1.00 50.83 144 ASN C O 1
ATOM 3960 N N . PRO C 1 146 ? 27.582 27.357 55.898 1.00 46.63 145 PRO C N 1
ATOM 3961 C CA . PRO C 1 146 ? 27.475 26.683 57.188 1.00 45.71 145 PRO C CA 1
ATOM 3962 C C . PRO C 1 146 ? 27.404 25.153 57.097 1.00 50.49 145 PRO C C 1
ATOM 3963 O O . PRO C 1 146 ? 26.965 24.642 56.078 1.00 55.15 145 PRO C O 1
ATOM 3967 N N . ASP C 1 147 ? 27.835 24.474 58.165 1.00 56.19 146 ASP C N 1
ATOM 3968 C CA . ASP C 1 147 ? 27.706 23.000 58.345 1.00 64.78 146 ASP C CA 1
ATOM 3969 C C . ASP C 1 147 ? 26.236 22.623 58.599 1.00 61.45 146 ASP C C 1
ATOM 3970 O O . ASP C 1 147 ? 25.842 21.526 58.181 1.00 63.74 146 ASP C O 1
ATOM 3975 N N . ASP C 1 148 ? 25.463 23.476 59.278 1.00 62.34 147 ASP C N 1
ATOM 3976 C CA . ASP C 1 148 ? 23.994 23.293 59.466 1.00 66.70 147 ASP C CA 1
ATOM 3977 C C . ASP C 1 148 ? 23.318 24.671 59.537 1.00 64.63 147 ASP C C 1
ATOM 3978 O O . ASP C 1 148 ? 24.042 25.689 59.650 1.00 66.22 147 ASP C O 1
ATOM 3983 N N . PHE C 1 149 ? 21.982 24.701 59.462 1.00 60.42 148 PHE C N 1
ATOM 3984 C CA . PHE C 1 149 ? 21.180 25.947 59.343 1.00 63.47 148 PHE C CA 1
ATOM 3985 C C . PHE C 1 149 ? 21.309 26.790 60.619 1.00 63.68 148 PHE C C 1
ATOM 3986 O O . PHE C 1 149 ? 21.516 28.015 60.511 1.00 57.43 148 PHE C O 1
ATOM 3994 N N . GLU C 1 150 ? 21.166 26.165 61.791 1.00 69.37 149 GLU C N 1
ATOM 3995 C CA . GLU C 1 150 ? 21.127 26.881 63.096 1.00 77.87 149 GLU C CA 1
ATOM 3996 C C . GLU C 1 150 ? 22.418 27.695 63.249 1.00 69.30 149 GLU C C 1
ATOM 3997 O O . GLU C 1 150 ? 22.322 28.934 63.405 1.00 68.44 149 GLU C O 1
ATOM 4003 N N . LYS C 1 151 ? 23.574 27.025 63.166 1.00 70.45 150 LYS C N 1
ATOM 4004 C CA . LYS C 1 151 ? 24.918 27.653 63.294 1.00 64.56 150 LYS C CA 1
ATOM 4005 C C . LYS C 1 151 ? 25.112 28.705 62.194 1.00 60.65 150 LYS C C 1
ATOM 4006 O O . LYS C 1 151 ? 25.699 29.760 62.498 1.00 58.61 150 LYS C O 1
ATOM 4012 N N . GLY C 1 152 ? 24.655 28.430 60.966 1.00 60.51 151 GLY C N 1
ATOM 4013 C CA . GLY C 1 152 ? 24.707 29.388 59.845 1.00 49.74 151 GLY C CA 1
ATOM 4014 C C . GLY C 1 152 ? 24.047 30.704 60.211 1.00 50.80 151 GLY C C 1
ATOM 4015 O O . GLY C 1 152 ? 24.691 31.745 60.067 1.00 48.11 151 GLY C O 1
ATOM 4016 N N . VAL C 1 153 ? 22.805 30.659 60.693 1.00 54.12 152 VAL C N 1
ATOM 4017 C CA . VAL C 1 153 ? 22.002 31.884 60.981 1.00 58.52 152 VAL C CA 1
ATOM 4018 C C . VAL C 1 153 ? 22.694 32.697 62.085 1.00 58.71 152 VAL C C 1
ATOM 4019 O O . VAL C 1 153 ? 22.623 33.941 62.025 1.00 58.80 152 VAL C O 1
ATOM 4023 N N . GLU C 1 154 ? 23.371 32.032 63.028 1.00 62.96 153 GLU C N 1
ATOM 4024 C CA . GLU C 1 154 ? 24.080 32.700 64.155 1.00 66.47 153 GLU C CA 1
ATOM 4025 C C . GLU C 1 154 ? 25.315 33.442 63.632 1.00 57.80 153 GLU C C 1
ATOM 4026 O O . GLU C 1 154 ? 25.555 34.560 64.115 1.00 60.38 153 GLU C O 1
ATOM 4032 N N . GLU C 1 155 ? 26.053 32.865 62.678 1.00 47.47 154 GLU C N 1
ATOM 4033 C CA . GLU C 1 155 ? 27.235 33.526 62.056 1.00 49.89 154 GLU C CA 1
ATOM 4034 C C . GLU C 1 155 ? 26.763 34.749 61.261 1.00 49.51 154 GLU C C 1
ATOM 4035 O O . GLU C 1 155 ? 27.496 35.761 61.252 1.00 44.44 154 GLU C O 1
ATOM 4041 N N . VAL C 1 156 ? 25.585 34.677 60.624 1.00 50.15 155 VAL C N 1
ATOM 4042 C CA . VAL C 1 156 ? 25.002 35.832 59.869 1.00 49.23 155 VAL C CA 1
ATOM 4043 C C . VAL C 1 156 ? 24.679 36.946 60.869 1.00 53.14 155 VAL C C 1
ATOM 4044 O O . VAL C 1 156 ? 25.099 38.095 60.620 1.00 54.95 155 VAL C O 1
ATOM 4048 N N . LYS C 1 157 ? 23.952 36.614 61.943 1.00 48.46 156 LYS C N 1
ATOM 4049 C CA . LYS C 1 157 ? 23.580 37.570 63.019 1.00 55.84 156 LYS C CA 1
ATOM 4050 C C . LYS C 1 157 ? 24.849 38.278 63.512 1.00 56.02 156 LYS C C 1
ATOM 4051 O O . LYS C 1 157 ? 24.807 39.504 63.677 1.00 60.16 156 LYS C O 1
ATOM 4057 N N . GLU C 1 158 ? 25.946 37.540 63.697 1.00 54.89 157 GLU C N 1
ATOM 4058 C CA . GLU C 1 158 ? 27.216 38.075 64.257 1.00 57.67 157 GLU C CA 1
ATOM 4059 C C . GLU C 1 158 ? 27.856 39.071 63.274 1.00 54.17 157 GLU C C 1
ATOM 4060 O O . GLU C 1 158 ? 28.421 40.084 63.748 1.00 55.71 157 GLU C O 1
ATOM 4066 N N . LEU C 1 159 ? 27.787 38.813 61.964 1.00 51.27 158 LEU C N 1
ATOM 4067 C CA . LEU C 1 159 ? 28.365 39.720 60.933 1.00 47.23 158 LEU C CA 1
ATOM 4068 C C . LEU C 1 159 ? 27.497 40.981 60.815 1.00 47.60 158 LEU C C 1
ATOM 4069 O O . LEU C 1 159 ? 28.071 42.067 60.649 1.00 49.13 158 LEU C O 1
ATOM 4074 N N . LYS C 1 160 ? 26.169 40.851 60.900 1.00 49.68 159 LYS C N 1
ATOM 4075 C CA . LYS C 1 160 ? 25.233 42.016 60.851 1.00 55.91 159 LYS C CA 1
ATOM 4076 C C . LYS C 1 160 ? 25.504 42.928 62.060 1.00 57.97 159 LYS C C 1
ATOM 4077 O O . LYS C 1 160 ? 25.600 44.170 61.882 1.00 54.13 159 LYS C O 1
ATOM 4083 N N . ARG C 1 161 ? 25.640 42.314 63.238 1.00 55.09 160 ARG C N 1
ATOM 4084 C CA . ARG C 1 161 ? 26.011 42.957 64.527 1.00 57.25 160 ARG C CA 1
ATOM 4085 C C . ARG C 1 161 ? 27.312 43.746 64.345 1.00 60.30 160 ARG C C 1
ATOM 4086 O O . ARG C 1 161 ? 27.349 44.937 64.704 1.00 60.94 160 ARG C O 1
ATOM 4094 N N . HIS C 1 162 ? 28.339 43.082 63.808 1.00 62.53 161 HIS C N 1
ATOM 4095 C CA . HIS C 1 162 ? 29.685 43.647 63.520 1.00 62.91 161 HIS C CA 1
ATOM 4096 C C . HIS C 1 162 ? 29.564 44.825 62.547 1.00 61.40 161 HIS C C 1
ATOM 4097 O O . HIS C 1 162 ? 30.409 45.732 62.624 1.00 62.55 161 HIS C O 1
ATOM 4104 N N . GLY C 1 163 ? 28.563 44.797 61.662 1.00 58.40 162 GLY C N 1
ATOM 4105 C CA . GLY C 1 163 ? 28.313 45.848 60.656 1.00 56.29 162 GLY C CA 1
ATOM 4106 C C . GLY C 1 163 ? 28.980 45.535 59.327 1.00 48.20 162 GLY C C 1
ATOM 4107 O O . GLY C 1 163 ? 29.366 46.484 58.629 1.00 54.58 162 GLY C O 1
ATOM 4108 N N . ALA C 1 164 ? 29.102 44.252 58.977 1.00 48.85 163 ALA C N 1
ATOM 4109 C CA . ALA C 1 164 ? 29.632 43.784 57.675 1.00 49.08 163 ALA C CA 1
ATOM 4110 C C . ALA C 1 164 ? 28.830 44.420 56.533 1.00 52.76 163 ALA C C 1
ATOM 4111 O O . ALA C 1 164 ? 27.586 44.472 56.620 1.00 49.99 163 ALA C O 1
ATOM 4113 N N . LYS C 1 165 ? 29.548 44.870 55.500 1.00 61.42 164 LYS C N 1
ATOM 4114 C CA . LYS C 1 165 ? 29.049 45.623 54.313 1.00 62.63 164 LYS C CA 1
ATOM 4115 C C . LYS C 1 165 ? 27.954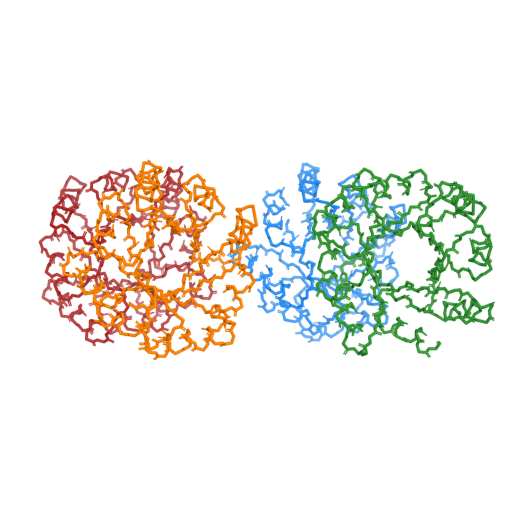 44.798 53.603 1.00 54.71 164 LYS C C 1
ATOM 4116 O O . LYS C 1 165 ? 26.780 45.203 53.630 1.00 62.50 164 LYS C O 1
ATOM 4122 N N . ILE C 1 166 ? 28.341 43.664 53.020 1.00 43.30 165 ILE C N 1
ATOM 4123 C CA . ILE C 1 166 ? 27.530 42.779 52.137 1.00 33.81 165 ILE C CA 1
ATOM 4124 C C . ILE C 1 166 ? 27.729 41.345 52.644 1.00 36.69 165 ILE C C 1
ATOM 4125 O O . ILE C 1 166 ? 28.873 40.866 52.668 1.00 35.69 165 ILE C O 1
ATOM 4130 N N . ILE C 1 167 ? 26.653 40.718 53.107 1.00 33.25 166 ILE C N 1
ATOM 4131 C CA . ILE C 1 167 ? 26.640 39.324 53.630 1.00 32.06 166 ILE C CA 1
ATOM 4132 C C . ILE C 1 167 ? 25.884 38.445 52.627 1.00 35.42 166 ILE C C 1
ATOM 4133 O O . ILE C 1 167 ? 24.837 38.896 52.093 1.00 36.43 166 ILE C O 1
ATOM 4138 N N . ALA C 1 168 ? 26.441 37.269 52.331 1.00 29.31 167 ALA C N 1
ATOM 4139 C CA . ALA C 1 168 ? 25.807 36.226 51.505 1.00 29.04 167 ALA C CA 1
ATOM 4140 C C . ALA C 1 168 ? 25.724 34.945 52.322 1.00 30.49 167 ALA C C 1
ATOM 4141 O O . ALA C 1 168 ? 26.403 34.841 53.371 1.00 29.50 167 ALA C O 1
ATOM 4143 N N . TYR C 1 169 ? 24.886 34.023 51.854 1.00 30.56 168 TYR C N 1
ATOM 4144 C CA . TYR C 1 169 ? 24.578 32.748 52.541 1.00 33.86 168 TYR C CA 1
ATOM 4145 C C . TYR C 1 169 ? 24.397 31.701 51.453 1.00 30.35 168 TYR C C 1
ATOM 4146 O O . TYR C 1 169 ? 23.732 31.999 50.442 1.00 32.23 168 TYR C O 1
ATOM 4155 N N . ILE C 1 170 ? 25.036 30.545 51.635 1.00 29.60 169 ILE C N 1
ATOM 4156 C CA . ILE C 1 170 ? 24.968 29.412 50.681 1.00 28.98 169 ILE C CA 1
ATOM 4157 C C . ILE C 1 170 ? 24.047 28.364 51.287 1.00 31.28 169 ILE C C 1
ATOM 4158 O O . ILE C 1 170 ? 24.230 28.048 52.473 1.00 32.96 169 ILE C O 1
ATOM 4163 N N . SER C 1 171 ? 23.142 27.822 50.470 1.00 29.76 170 SER C N 1
ATOM 4164 C CA . SER C 1 171 ? 22.267 26.683 50.841 1.00 33.67 170 SER C CA 1
ATOM 4165 C C . SER C 1 171 ? 21.766 25.975 49.572 1.00 29.47 170 SER C C 1
ATOM 4166 O O . SER C 1 171 ? 21.708 26.607 48.515 1.00 29.80 170 SER C O 1
ATOM 4169 N N . LYS C 1 172 ? 21.399 24.701 49.668 1.00 29.46 171 LYS C N 1
ATOM 4170 C CA . LYS C 1 172 ? 20.731 24.008 48.540 1.00 35.00 171 LYS C CA 1
ATOM 4171 C C . LYS C 1 172 ? 19.236 24.378 48.496 1.00 35.16 171 LYS C C 1
ATOM 4172 O O . LYS C 1 172 ? 18.606 24.043 47.482 1.00 39.40 171 LYS C O 1
ATOM 4178 N N . SER C 1 173 ? 18.698 25.048 49.521 1.00 38.78 172 SER C N 1
ATOM 4179 C CA . SER C 1 173 ? 17.230 25.159 49.776 1.00 43.34 172 SER C CA 1
ATOM 4180 C C . SER C 1 173 ? 16.760 26.617 49.751 1.00 39.04 172 SER C C 1
ATOM 4181 O O . SER C 1 173 ? 17.219 27.412 50.597 1.00 39.81 172 SER C O 1
ATOM 4184 N N . ALA C 1 174 ? 15.840 26.953 48.845 1.00 37.63 173 ALA C N 1
ATOM 4185 C CA . ALA C 1 174 ? 15.158 28.270 48.825 1.00 39.69 173 ALA C CA 1
ATOM 4186 C C . ALA C 1 174 ? 14.535 28.559 50.199 1.00 39.85 173 ALA C C 1
ATOM 4187 O O . ALA C 1 174 ? 14.595 29.721 50.631 1.00 40.53 173 ALA C O 1
ATOM 4189 N N . GLU C 1 175 ? 13.978 27.550 50.880 1.00 46.03 174 GLU C N 1
ATOM 4190 C CA . GLU C 1 175 ? 13.268 27.750 52.177 1.00 45.75 174 GLU C CA 1
ATOM 4191 C C . GLU C 1 175 ? 14.277 28.175 53.249 1.00 49.77 174 GLU C C 1
ATOM 4192 O O . GLU C 1 175 ? 13.969 29.123 54.009 1.00 49.39 174 GLU C O 1
ATOM 4198 N N . GLU C 1 176 ? 15.429 27.501 53.294 1.00 52.50 175 GLU C N 1
ATOM 4199 C CA . GLU C 1 176 ? 16.575 27.830 54.188 1.00 49.10 175 GLU C CA 1
ATOM 4200 C C . GLU C 1 176 ? 17.075 29.249 53.897 1.00 44.41 175 GLU C C 1
ATOM 4201 O O . GLU C 1 176 ? 17.336 29.987 54.863 1.00 51.12 175 GLU C O 1
ATOM 4207 N N . LEU C 1 177 ? 17.206 29.621 52.623 1.00 42.36 176 LEU C N 1
ATOM 4208 C CA . LEU C 1 177 ? 17.698 30.969 52.213 1.00 38.37 176 LEU C CA 1
ATOM 4209 C C . LEU C 1 177 ? 16.715 32.076 52.635 1.00 39.64 176 LEU C C 1
ATOM 4210 O O . LEU C 1 177 ? 17.175 33.168 53.053 1.00 38.35 176 LEU C O 1
ATOM 4215 N N . LYS C 1 178 ? 15.413 31.831 52.508 1.00 41.13 177 LYS C N 1
ATOM 4216 C CA . LYS C 1 178 ? 14.358 32.789 52.942 1.00 46.70 177 LYS C CA 1
ATOM 4217 C C . LYS C 1 178 ? 14.394 32.922 54.468 1.00 53.09 177 LYS C C 1
ATOM 4218 O O . LYS C 1 178 ? 14.343 34.067 54.963 1.00 58.03 177 LYS C O 1
ATOM 4224 N N . LYS C 1 179 ? 14.467 31.790 55.180 1.00 59.03 178 LYS C N 1
ATOM 4225 C CA . LYS C 1 179 ? 14.470 31.740 56.668 1.00 69.00 178 LYS C CA 1
ATOM 4226 C C . LYS C 1 179 ? 15.732 32.426 57.211 1.00 77.66 178 LYS C C 1
ATOM 4227 O O . LYS C 1 179 ? 15.642 33.010 58.315 1.00 78.97 178 LYS C O 1
ATOM 4233 N N . ALA C 1 180 ? 16.855 32.349 56.481 1.00 71.94 179 ALA C N 1
ATOM 4234 C CA . ALA C 1 180 ? 18.078 33.149 56.736 1.00 67.72 179 ALA C CA 1
ATOM 4235 C C . ALA C 1 180 ? 17.710 34.628 56.593 1.00 71.43 179 ALA C C 1
ATOM 4236 O O . ALA C 1 180 ? 17.528 35.277 57.638 1.00 71.76 179 ALA C O 1
ATOM 4238 N N . GLU C 1 181 ? 17.510 35.107 55.358 1.00 66.12 180 GLU C N 1
ATOM 4239 C CA . GLU C 1 181 ? 17.138 36.517 55.052 1.00 59.13 180 GLU C CA 1
ATOM 4240 C C . GLU C 1 181 ? 16.186 37.038 56.144 1.00 57.65 180 GLU C C 1
ATOM 4241 O O . GLU C 1 181 ? 16.505 38.093 56.730 1.00 65.70 180 GLU C O 1
ATOM 4247 N N . LYS C 1 182 ? 15.105 36.302 56.449 1.00 51.66 181 LYS C N 1
ATOM 4248 C CA . LYS C 1 182 ? 14.016 36.739 57.386 1.00 48.39 181 LYS C CA 1
ATOM 4249 C C . LYS C 1 182 ? 14.549 36.913 58.804 1.00 50.76 181 LYS C C 1
ATOM 4250 O O . LYS C 1 182 ? 14.146 37.896 59.477 1.00 57.69 181 LYS C O 1
ATOM 4256 N N . ALA C 1 183 ? 15.371 35.967 59.262 1.00 51.96 182 ALA C N 1
ATOM 4257 C CA . ALA C 1 183 ? 16.022 35.993 60.590 1.00 49.80 182 ALA C CA 1
ATOM 4258 C C . ALA C 1 183 ? 17.392 36.687 60.482 1.00 52.88 182 ALA C C 1
ATOM 4259 O O . ALA C 1 183 ? 17.614 37.517 59.568 1.00 52.61 182 ALA C O 1
ATOM 4261 N N . ASP D 1 2 ? 8.414 11.706 -6.624 1.00 46.52 1 ASP D N 1
ATOM 4262 C CA . ASP D 1 2 ? 8.698 12.483 -5.373 1.00 37.13 1 ASP D CA 1
ATOM 4263 C C . ASP D 1 2 ? 8.667 11.565 -4.142 1.00 32.41 1 ASP D C 1
ATOM 4264 O O . ASP D 1 2 ? 9.417 11.841 -3.206 1.00 35.63 1 ASP D O 1
ATOM 4269 N N . ILE D 1 3 ? 7.815 10.537 -4.091 1.00 30.30 2 ILE D N 1
ATOM 4270 C CA . ILE D 1 3 ? 7.676 9.688 -2.868 1.00 28.39 2 ILE D CA 1
ATOM 4271 C C . ILE D 1 3 ? 8.029 8.249 -3.238 1.00 29.96 2 ILE D C 1
ATOM 4272 O O . ILE D 1 3 ? 7.408 7.723 -4.163 1.00 31.55 2 ILE D O 1
ATOM 4277 N N . LEU D 1 4 ? 8.998 7.652 -2.536 1.00 30.59 3 LEU D N 1
ATOM 4278 C CA . LEU D 1 4 ? 9.503 6.281 -2.804 1.00 30.92 3 LEU D CA 1
ATOM 4279 C C . LEU D 1 4 ? 8.957 5.371 -1.709 1.00 31.08 3 LEU D C 1
ATOM 4280 O O . LEU D 1 4 ? 9.370 5.524 -0.538 1.00 30.25 3 LEU D O 1
ATOM 4285 N N . ILE D 1 5 ? 8.014 4.494 -2.074 1.00 28.04 4 ILE D N 1
ATOM 4286 C CA . ILE D 1 5 ? 7.300 3.617 -1.114 1.00 28.81 4 ILE D CA 1
ATOM 4287 C C . ILE D 1 5 ? 7.937 2.229 -1.161 1.00 27.87 4 ILE D C 1
ATOM 4288 O O . ILE D 1 5 ? 7.842 1.560 -2.207 1.00 33.15 4 ILE D O 1
ATOM 4293 N N . VAL D 1 6 ? 8.550 1.821 -0.052 1.00 29.20 5 VAL D N 1
ATOM 4294 C CA . VAL D 1 6 ? 9.074 0.441 0.147 1.00 31.47 5 VAL D CA 1
ATOM 4295 C C . VAL D 1 6 ? 7.911 -0.508 0.445 1.00 31.55 5 VAL D C 1
ATOM 4296 O O . VAL D 1 6 ? 7.250 -0.343 1.486 1.00 32.87 5 VAL D O 1
ATOM 4300 N N . ASN D 1 7 ? 7.736 -1.509 -0.400 1.00 31.98 6 ASN D N 1
ATOM 4301 C CA . ASN D 1 7 ? 6.739 -2.589 -0.188 1.00 35.72 6 ASN D CA 1
ATOM 4302 C C . ASN D 1 7 ? 7.514 -3.863 0.119 1.00 34.69 6 ASN D C 1
ATOM 4303 O O . ASN D 1 7 ? 7.875 -4.590 -0.800 1.00 39.34 6 ASN D O 1
ATOM 4308 N N . PRO D 1 8 ? 7.774 -4.178 1.410 1.00 40.64 7 PRO D N 1
ATOM 4309 C CA . PRO D 1 8 ? 8.758 -5.200 1.774 1.00 46.77 7 PRO D CA 1
ATOM 4310 C C . PRO D 1 8 ? 8.298 -6.657 1.602 1.00 51.23 7 PRO D C 1
ATOM 4311 O O . PRO D 1 8 ? 7.154 -6.956 1.902 1.00 52.11 7 PRO D O 1
ATOM 4315 N N . ASP D 1 9 ? 9.205 -7.513 1.116 1.00 61.20 8 ASP D N 1
ATOM 4316 C CA . ASP D 1 9 ? 9.095 -8.999 1.136 1.00 63.30 8 ASP D CA 1
ATOM 4317 C C . ASP D 1 9 ? 8.904 -9.472 2.581 1.00 62.34 8 ASP D C 1
ATOM 4318 O O . ASP D 1 9 ? 7.981 -10.277 2.837 1.00 57.70 8 ASP D O 1
ATOM 4323 N N . ASP D 1 10 ? 9.785 -9.010 3.475 1.00 59.29 9 ASP D N 1
ATOM 4324 C CA . ASP D 1 10 ? 9.740 -9.279 4.937 1.00 54.44 9 ASP D CA 1
ATOM 4325 C C . ASP D 1 10 ? 10.321 -8.069 5.669 1.00 50.11 9 ASP D C 1
ATOM 4326 O O . ASP D 1 10 ? 10.841 -7.151 5.000 1.00 50.88 9 ASP D O 1
ATOM 4331 N N . PHE D 1 11 ? 10.232 -8.081 6.998 1.00 47.23 10 PHE D N 1
ATOM 4332 C CA . PHE D 1 11 ? 10.625 -6.956 7.878 1.00 51.55 10 PHE D CA 1
ATOM 4333 C C . PHE D 1 11 ? 12.133 -6.728 7.732 1.00 45.78 10 PHE D C 1
ATOM 4334 O O . PHE D 1 11 ? 12.561 -5.577 7.526 1.00 45.61 10 PHE D O 1
ATOM 4342 N N . GLU D 1 12 ? 12.917 -7.809 7.798 1.00 49.09 11 GLU D N 1
ATOM 4343 C CA . GLU D 1 12 ? 14.403 -7.736 7.772 1.00 52.32 11 GLU D CA 1
ATOM 4344 C C . GLU D 1 12 ? 14.797 -7.032 6.465 1.00 46.91 11 GLU D C 1
ATOM 4345 O O . GLU D 1 12 ? 15.419 -5.963 6.531 1.00 45.11 11 GLU D O 1
ATOM 4351 N N . LYS D 1 13 ? 14.378 -7.573 5.319 1.00 43.75 12 LYS D N 1
ATOM 4352 C CA . LYS D 1 13 ? 14.776 -7.062 3.982 1.00 43.87 12 LYS D CA 1
ATOM 4353 C C . LYS D 1 13 ? 14.183 -5.672 3.733 1.00 44.68 12 LYS D C 1
ATOM 4354 O O . LYS D 1 13 ? 14.861 -4.881 3.029 1.00 38.91 12 LYS D O 1
ATOM 4360 N N . GLY D 1 14 ? 12.994 -5.376 4.279 1.00 39.68 13 GLY D N 1
ATOM 4361 C CA . GLY D 1 14 ? 12.343 -4.053 4.173 1.00 38.03 13 GLY D CA 1
ATOM 4362 C C . GLY D 1 14 ? 13.176 -2.946 4.802 1.00 42.02 13 GLY D C 1
ATOM 4363 O O . GLY D 1 14 ? 13.469 -1.938 4.112 1.00 37.17 13 GLY D O 1
ATOM 4364 N N . VAL D 1 15 ? 13.544 -3.105 6.075 1.00 43.03 14 VAL D N 1
ATOM 4365 C CA . VAL D 1 15 ? 14.335 -2.096 6.841 1.00 48.50 14 VAL D CA 1
ATOM 4366 C C . VAL D 1 15 ? 15.670 -1.873 6.121 1.00 43.96 14 VAL D C 1
ATOM 4367 O O . VAL D 1 15 ? 16.158 -0.734 6.129 1.00 46.92 14 VAL D O 1
ATOM 4371 N N . GLU D 1 16 ? 16.220 -2.901 5.478 1.00 47.22 15 GLU D N 1
ATOM 4372 C CA . GLU D 1 16 ? 17.522 -2.796 4.762 1.00 48.27 15 GLU D CA 1
ATOM 4373 C C . GLU D 1 16 ? 17.340 -1.905 3.527 1.00 39.27 15 GLU D C 1
ATOM 4374 O O . GLU D 1 16 ? 18.218 -1.071 3.279 1.00 50.67 15 GLU D O 1
ATOM 4380 N N . GLU D 1 17 ? 16.204 -2.031 2.821 1.00 39.08 16 GLU D N 1
ATOM 4381 C CA . GLU D 1 17 ? 15.944 -1.208 1.608 1.00 38.15 16 GLU D CA 1
ATOM 4382 C C . GLU D 1 17 ? 15.749 0.260 2.019 1.00 37.49 16 GLU D C 1
ATOM 4383 O O . GLU D 1 17 ? 16.251 1.148 1.274 1.00 37.41 16 GLU D O 1
ATOM 4389 N N . VAL D 1 18 ? 15.084 0.513 3.160 1.00 33.86 17 VAL D N 1
ATOM 4390 C CA . VAL D 1 18 ? 14.926 1.884 3.735 1.00 33.08 17 VAL D CA 1
ATOM 4391 C C . VAL D 1 18 ? 16.329 2.466 4.011 1.00 33.84 17 VAL D C 1
ATOM 4392 O O . VAL D 1 18 ? 16.597 3.605 3.606 1.00 35.73 17 VAL D O 1
ATOM 4396 N N . LYS D 1 19 ? 17.153 1.730 4.747 1.00 36.69 18 LYS D N 1
ATOM 4397 C CA . LYS D 1 19 ? 18.535 2.160 5.100 1.00 39.91 18 LYS D CA 1
ATOM 4398 C C . LYS D 1 19 ? 19.281 2.515 3.810 1.00 43.01 18 LYS D C 1
ATOM 4399 O O . LYS D 1 19 ? 19.883 3.603 3.755 1.00 46.23 18 LYS D O 1
ATOM 4405 N N . GLU D 1 20 ? 19.218 1.660 2.789 1.00 41.27 19 GLU D N 1
ATOM 4406 C CA . GLU D 1 20 ? 19.880 1.906 1.480 1.00 42.44 19 GLU D CA 1
ATOM 4407 C C . GLU D 1 20 ? 19.412 3.250 0.910 1.00 36.29 19 GLU D C 1
ATOM 4408 O O . GLU D 1 20 ? 20.249 4.091 0.534 1.00 144.92 19 GLU D O 1
ATOM 4414 N N . LEU D 1 21 ? 18.075 3.454 0.850 1.00 47.67 20 LEU D N 1
ATOM 4415 C CA . LEU D 1 21 ? 17.511 4.711 0.296 1.00 47.17 20 LEU D CA 1
ATOM 4416 C C . LEU D 1 21 ? 17.973 5.898 1.134 1.00 53.47 20 LEU D C 1
ATOM 4417 O O . LEU D 1 21 ? 18.193 6.952 0.549 1.00 45.62 20 LEU D O 1
ATOM 4422 N N . LYS D 1 22 ? 18.016 5.743 2.452 1.00 49.70 21 LYS D N 1
ATOM 4423 C CA . LYS D 1 22 ? 18.341 6.839 3.403 1.00 43.92 21 LYS D CA 1
ATOM 4424 C C . LYS D 1 22 ? 19.820 7.254 3.221 1.00 38.98 21 LYS D C 1
ATOM 4425 O O . LYS D 1 22 ? 20.149 8.425 3.502 1.00 40.46 21 LYS D O 1
ATOM 4431 N N . ARG D 1 23 ? 20.658 6.335 2.730 1.00 44.48 22 ARG D N 1
ATOM 4432 C CA . ARG D 1 23 ? 22.150 6.487 2.678 1.00 45.73 22 ARG D CA 1
ATOM 4433 C C . ARG D 1 23 ? 22.590 7.473 1.589 1.00 41.20 22 ARG D C 1
ATOM 4434 O O . ARG D 1 23 ? 23.675 7.992 1.720 1.00 48.18 22 ARG D O 1
ATOM 4442 N N . HIS D 1 24 ? 21.791 7.672 0.535 1.00 44.06 23 HIS D N 1
ATOM 4443 C CA . HIS D 1 24 ? 22.131 8.524 -0.637 1.00 43.50 23 HIS D CA 1
ATOM 4444 C C . HIS D 1 24 ? 21.169 9.712 -0.706 1.00 44.73 23 HIS D C 1
ATOM 4445 O O . HIS D 1 24 ? 19.969 9.476 -0.801 1.00 42.00 23 HIS D O 1
ATOM 4452 N N . GLY D 1 25 ? 21.697 10.936 -0.649 1.00 43.40 24 GLY D N 1
ATOM 4453 C CA . GLY D 1 25 ? 20.906 12.170 -0.758 1.00 38.62 24 GLY D CA 1
ATOM 4454 C C . GLY D 1 25 ? 19.838 12.281 0.323 1.00 40.33 24 GLY D C 1
ATOM 4455 O O . GLY D 1 25 ? 20.065 11.820 1.475 1.00 45.03 24 GLY D O 1
ATOM 4456 N N . ALA D 1 26 ? 18.702 12.884 -0.039 1.00 37.40 25 ALA D N 1
ATOM 4457 C CA . ALA D 1 26 ? 17.599 13.194 0.893 1.00 43.05 25 ALA D CA 1
ATOM 4458 C C . ALA D 1 26 ? 16.283 12.871 0.171 1.00 42.10 25 ALA D C 1
ATOM 4459 O O . ALA D 1 26 ? 15.793 13.727 -0.554 1.00 49.20 25 ALA D O 1
ATOM 4461 N N . LYS D 1 27 ? 15.826 11.627 0.295 1.00 42.79 26 LYS D N 1
ATOM 4462 C CA . LYS D 1 27 ? 14.619 11.083 -0.394 1.00 41.36 26 LYS D CA 1
ATOM 4463 C C . LYS D 1 27 ? 13.399 11.179 0.538 1.00 37.15 26 LYS D C 1
ATOM 4464 O O . LYS D 1 27 ? 13.583 11.062 1.777 1.00 33.98 26 LYS D O 1
ATOM 4470 N N . ILE D 1 28 ? 12.196 11.370 -0.018 1.00 36.12 27 ILE D N 1
ATOM 4471 C CA . ILE D 1 28 ? 10.930 11.143 0.746 1.00 29.83 27 ILE D CA 1
ATOM 4472 C C . ILE D 1 28 ? 10.614 9.648 0.661 1.00 27.35 27 ILE D C 1
ATOM 4473 O O . ILE D 1 28 ? 10.258 9.159 -0.431 1.00 28.59 27 ILE D O 1
ATOM 4478 N N . ILE D 1 29 ? 10.784 8.954 1.781 1.00 29.70 28 ILE D N 1
ATOM 4479 C CA . ILE D 1 29 ? 10.708 7.474 1.884 1.00 29.22 28 ILE D CA 1
ATOM 4480 C C . ILE D 1 29 ? 9.459 7.103 2.674 1.00 25.28 28 ILE D C 1
ATOM 4481 O O . ILE D 1 29 ? 9.217 7.673 3.755 1.00 28.33 28 ILE D O 1
ATOM 4486 N N . ALA D 1 30 ? 8.739 6.124 2.157 1.00 29.05 29 ALA D N 1
ATOM 4487 C CA . ALA D 1 30 ? 7.533 5.575 2.806 1.00 29.19 29 ALA D CA 1
ATOM 4488 C C . ALA D 1 30 ? 7.721 4.077 2.976 1.00 26.09 29 ALA D C 1
ATOM 4489 O O . ALA D 1 30 ? 8.475 3.465 2.201 1.00 29.18 29 ALA D O 1
ATOM 4491 N N . TYR D 1 31 ? 7.013 3.508 3.932 1.00 26.57 30 TYR D N 1
ATOM 4492 C CA . TYR D 1 31 ? 7.012 2.057 4.201 1.00 28.15 30 TYR D CA 1
ATOM 4493 C C . TYR D 1 31 ? 5.571 1.561 4.422 1.00 31.07 30 TYR D C 1
ATOM 4494 O O . TYR D 1 31 ? 4.849 2.207 5.208 1.00 30.89 30 TYR D O 1
ATOM 4503 N N . ILE D 1 32 ? 5.213 0.434 3.811 1.00 32.62 31 ILE D N 1
ATOM 4504 C CA . ILE D 1 32 ? 3.868 -0.215 3.985 1.00 32.02 31 ILE D CA 1
ATOM 4505 C C . ILE D 1 32 ? 4.013 -1.403 4.931 1.00 34.49 31 ILE D C 1
ATOM 4506 O O . ILE D 1 32 ? 4.872 -2.273 4.666 1.00 34.37 31 ILE D O 1
ATOM 4511 N N . SER D 1 33 ? 3.203 -1.428 5.986 1.00 35.01 32 SER D N 1
ATOM 4512 C CA . SER D 1 33 ? 3.057 -2.586 6.898 1.00 38.98 32 SER D CA 1
ATOM 4513 C C . SER D 1 33 ? 1.672 -2.582 7.559 1.00 38.08 32 SER D C 1
ATOM 4514 O O . SER D 1 33 ? 1.030 -1.521 7.614 1.00 37.31 32 SER D O 1
ATOM 4517 N N . LYS D 1 34 ? 1.255 -3.726 8.087 1.00 37.73 33 LYS D N 1
ATOM 4518 C CA . LYS D 1 34 ? -0.020 -3.853 8.842 1.00 42.44 33 LYS D CA 1
ATOM 4519 C C . LYS D 1 34 ? 0.242 -3.537 10.320 1.00 46.99 33 LYS D C 1
ATOM 4520 O O . LYS D 1 34 ? -0.728 -3.372 11.065 1.00 47.90 33 LYS D O 1
ATOM 4526 N N . SER D 1 35 ? 1.514 -3.430 10.711 1.00 47.36 34 SER D N 1
ATOM 4527 C CA . SER D 1 35 ? 1.976 -3.407 12.121 1.00 45.91 34 SER D CA 1
ATOM 4528 C C . SER D 1 35 ? 2.535 -2.030 12.482 1.00 45.83 34 SER D C 1
ATOM 4529 O O . SER D 1 35 ? 3.459 -1.572 11.785 1.00 46.35 34 SER D O 1
ATOM 4532 N N . ALA D 1 36 ? 2.026 -1.414 13.553 1.00 41.95 35 ALA D N 1
ATOM 4533 C CA . ALA D 1 36 ? 2.613 -0.187 14.139 1.00 47.26 35 ALA D CA 1
ATOM 4534 C C . ALA D 1 36 ? 4.072 -0.476 14.518 1.00 46.66 35 ALA D C 1
ATOM 4535 O O . ALA D 1 36 ? 4.924 0.354 14.199 1.00 43.16 35 ALA D O 1
ATOM 4537 N N . GLU D 1 37 ? 4.334 -1.636 15.127 1.00 43.39 36 GLU D N 1
ATOM 4538 C CA . GLU D 1 37 ? 5.673 -2.016 15.653 1.00 45.53 36 GLU D CA 1
ATOM 4539 C C . GLU D 1 37 ? 6.688 -2.022 14.502 1.00 41.89 36 GLU D C 1
ATOM 4540 O O . GLU D 1 37 ? 7.756 -1.430 14.677 1.00 47.28 36 GLU D O 1
ATOM 4546 N N . GLU D 1 38 ? 6.351 -2.597 13.346 1.00 41.22 37 GLU D N 1
ATOM 4547 C CA . GLU D 1 38 ? 7.249 -2.601 12.160 1.00 40.43 37 GLU D CA 1
ATOM 4548 C C . GLU D 1 38 ? 7.431 -1.171 11.637 1.00 41.01 37 GLU D C 1
ATOM 4549 O O . GLU D 1 38 ? 8.545 -0.840 11.231 1.00 34.70 37 GLU D O 1
ATOM 4555 N N . LEU D 1 39 ? 6.376 -0.352 11.627 1.00 36.56 38 LEU D N 1
ATOM 4556 C CA . LEU D 1 39 ? 6.453 1.029 11.091 1.00 36.60 38 LEU D CA 1
ATOM 4557 C C . LEU D 1 39 ? 7.324 1.895 12.015 1.00 35.05 38 LEU D C 1
ATOM 4558 O O . LEU D 1 39 ? 7.987 2.811 11.490 1.00 34.42 38 LEU D O 1
ATOM 4563 N N . LYS D 1 40 ? 7.319 1.638 13.322 1.00 37.75 39 LYS D N 1
ATOM 4564 C CA . LYS D 1 40 ? 8.186 2.364 14.287 1.00 37.73 39 LYS D CA 1
ATOM 4565 C C . LYS D 1 40 ? 9.655 2.138 13.918 1.00 39.25 39 LYS D C 1
ATOM 4566 O O . LYS D 1 40 ? 10.423 3.113 13.981 1.00 34.53 39 LYS D O 1
ATOM 4572 N N . LYS D 1 41 ? 10.015 0.907 13.544 1.00 40.12 40 LYS D N 1
ATOM 4573 C CA . LYS D 1 41 ? 11.414 0.517 13.211 1.00 41.94 40 LYS D CA 1
ATOM 4574 C C . LYS D 1 41 ? 11.771 1.061 11.822 1.00 35.50 40 LYS D C 1
ATOM 4575 O O . LYS D 1 41 ? 12.899 1.531 11.671 1.00 38.25 40 LYS D O 1
ATOM 4581 N N . ALA D 1 42 ? 10.827 1.067 10.872 1.00 34.47 41 ALA D N 1
ATOM 4582 C CA . ALA D 1 42 ? 10.996 1.675 9.528 1.00 33.20 41 ALA D CA 1
ATOM 4583 C C . ALA D 1 42 ? 11.273 3.176 9.672 1.00 32.87 41 ALA D C 1
ATOM 4584 O O . ALA D 1 42 ? 12.151 3.692 8.928 1.00 31.81 41 ALA D O 1
ATOM 4586 N N . GLU D 1 43 ? 10.547 3.860 10.565 1.00 30.84 42 GLU D N 1
ATOM 4587 C CA . GLU D 1 43 ? 10.756 5.307 10.826 1.00 34.07 42 GLU D CA 1
ATOM 4588 C C . GLU D 1 43 ? 12.164 5.532 11.386 1.00 33.23 42 GLU D C 1
ATOM 4589 O O . GLU D 1 43 ? 12.822 6.449 10.910 1.00 34.29 42 GLU D O 1
ATOM 4595 N N . LYS D 1 44 ? 12.573 4.751 12.379 1.00 33.79 43 LYS D N 1
ATOM 4596 C CA . LYS D 1 44 ? 13.938 4.835 12.969 1.00 38.74 43 LYS D CA 1
ATOM 4597 C C . LYS D 1 44 ? 14.990 4.649 11.866 1.00 35.41 43 LYS D C 1
ATOM 4598 O O . LYS D 1 44 ? 16.040 5.309 11.942 1.00 40.69 43 LYS D O 1
ATOM 4604 N N . ALA D 1 45 ? 14.740 3.791 10.878 1.00 37.56 44 ALA D N 1
ATOM 4605 C CA . ALA D 1 45 ? 15.695 3.486 9.782 1.00 37.10 44 ALA D CA 1
ATOM 4606 C C . ALA D 1 45 ? 15.660 4.555 8.682 1.00 34.76 44 ALA D C 1
ATOM 4607 O O . ALA D 1 45 ? 16.525 4.480 7.771 1.00 48.01 44 ALA D O 1
ATOM 4609 N N . GLY D 1 46 ? 14.674 5.468 8.714 1.00 39.30 45 GLY D N 1
ATOM 4610 C CA . GLY D 1 46 ? 14.652 6.640 7.822 1.00 36.91 45 GLY D CA 1
ATOM 4611 C C . GLY D 1 46 ? 13.333 6.883 7.081 1.00 31.99 45 GLY D C 1
ATOM 4612 O O . GLY D 1 46 ? 13.292 7.850 6.308 1.00 34.00 45 GLY D O 1
ATOM 4613 N N . ALA D 1 47 ? 12.310 6.035 7.235 1.00 33.44 46 ALA D N 1
ATOM 4614 C CA . ALA D 1 47 ? 10.992 6.282 6.582 1.00 31.20 46 ALA D CA 1
ATOM 4615 C C . ALA D 1 47 ? 10.373 7.571 7.142 1.00 31.07 46 ALA D C 1
ATOM 4616 O O . ALA D 1 47 ? 10.319 7.706 8.362 1.00 33.38 46 ALA D O 1
ATOM 4618 N N . ASP D 1 48 ? 9.938 8.483 6.271 1.00 32.74 47 ASP D N 1
ATOM 4619 C CA . ASP D 1 48 ? 9.203 9.727 6.642 1.00 33.00 47 ASP D CA 1
ATOM 4620 C C . ASP D 1 48 ? 7.683 9.441 6.733 1.00 30.41 47 ASP D C 1
ATOM 4621 O O . ASP D 1 48 ? 6.992 10.018 7.614 1.00 32.99 47 ASP D O 1
ATOM 4626 N N . ILE D 1 49 ? 7.166 8.595 5.847 1.00 29.31 48 ILE D N 1
ATOM 4627 C CA . ILE D 1 49 ? 5.698 8.313 5.722 1.00 29.77 48 ILE D CA 1
ATOM 4628 C C . ILE D 1 49 ? 5.437 6.856 6.118 1.00 29.13 48 ILE D C 1
ATOM 4629 O O . ILE D 1 49 ? 5.944 5.939 5.448 1.00 28.54 48 ILE D O 1
ATOM 4634 N N . LEU D 1 50 ? 4.666 6.657 7.184 1.00 29.87 49 LEU D N 1
ATOM 4635 C CA . LEU D 1 50 ? 4.302 5.309 7.699 1.00 31.05 49 LEU D CA 1
ATOM 4636 C C . LEU D 1 50 ? 2.884 4.957 7.215 1.00 30.61 49 LEU D C 1
ATOM 4637 O O . LEU D 1 50 ? 1.929 5.634 7.627 1.00 32.20 49 LEU D O 1
ATOM 4642 N N . ILE D 1 51 ? 2.793 3.964 6.331 1.00 28.95 50 ILE D N 1
ATOM 4643 C CA . ILE D 1 51 ? 1.552 3.564 5.610 1.00 32.98 50 ILE D CA 1
ATOM 4644 C C . ILE D 1 51 ? 1.011 2.269 6.219 1.00 33.49 50 ILE D C 1
ATOM 4645 O O . ILE D 1 51 ? 1.581 1.196 5.966 1.00 35.14 50 ILE D O 1
ATOM 4650 N N . VAL D 1 52 ? -0.089 2.382 6.959 1.00 33.80 51 VAL D N 1
ATOM 4651 C CA . VAL D 1 52 ? -0.814 1.221 7.546 1.00 36.23 51 VAL D CA 1
ATOM 4652 C C . VAL D 1 52 ? -1.596 0.545 6.412 1.00 37.85 51 VAL D C 1
ATOM 4653 O O . VAL D 1 52 ? -2.411 1.230 5.756 1.00 40.36 51 VAL D O 1
ATOM 4657 N N . ASN D 1 53 ? -1.299 -0.732 6.163 1.00 40.43 52 ASN D N 1
ATOM 4658 C CA . ASN D 1 53 ? -2.070 -1.621 5.265 1.00 42.32 52 ASN D CA 1
ATOM 4659 C C . ASN D 1 53 ? -2.815 -2.605 6.157 1.00 43.05 52 ASN D C 1
ATOM 4660 O O . ASN D 1 53 ? -2.262 -3.633 6.550 1.00 38.62 52 ASN D O 1
ATOM 4665 N N . PRO D 1 54 ? -4.081 -2.301 6.519 1.00 43.80 53 PRO D N 1
ATOM 4666 C CA . PRO D 1 54 ? -4.740 -2.968 7.641 1.00 46.86 53 PRO D CA 1
ATOM 4667 C C . PRO D 1 54 ? -5.146 -4.417 7.339 1.00 53.04 53 PRO D C 1
ATOM 4668 O O . PRO D 1 54 ? -5.625 -4.682 6.233 1.00 52.23 53 PRO D O 1
ATOM 4672 N N . ASP D 1 55 ? -4.932 -5.302 8.322 1.00 56.39 54 ASP D N 1
ATOM 4673 C CA . ASP D 1 55 ? -5.451 -6.695 8.339 1.00 59.48 54 ASP D CA 1
ATOM 4674 C C . ASP D 1 55 ? -6.962 -6.606 8.110 1.00 57.07 54 ASP D C 1
ATOM 4675 O O . ASP D 1 55 ? -7.450 -7.078 7.072 1.00 61.86 54 ASP D O 1
ATOM 4680 N N . ASP D 1 56 ? -7.652 -5.965 9.049 1.00 58.26 55 ASP D N 1
ATOM 4681 C CA . ASP D 1 56 ? -9.099 -5.630 8.972 1.00 62.84 55 ASP D CA 1
ATOM 4682 C C . ASP D 1 56 ? -9.260 -4.208 9.510 1.00 58.21 55 ASP D C 1
ATOM 4683 O O . ASP D 1 56 ? -8.278 -3.703 10.087 1.00 61.22 55 ASP D O 1
ATOM 4688 N N . PHE D 1 57 ? -10.457 -3.629 9.385 1.00 53.82 56 PHE D N 1
ATOM 4689 C CA . PHE D 1 57 ? -10.712 -2.187 9.641 1.00 57.78 56 PHE D CA 1
ATOM 4690 C C . PHE D 1 57 ? -10.462 -1.862 11.118 1.00 58.90 56 PHE D C 1
ATOM 4691 O O . PHE D 1 57 ? -9.909 -0.776 11.385 1.00 64.35 56 PHE D O 1
ATOM 4699 N N . GLU D 1 58 ? -10.851 -2.752 12.043 1.00 61.98 57 GLU D N 1
ATOM 4700 C CA . GLU D 1 58 ? -10.788 -2.460 13.506 1.00 66.90 57 GLU D CA 1
ATOM 4701 C C . GLU D 1 58 ? -9.328 -2.480 13.991 1.00 63.57 57 GLU D C 1
ATOM 4702 O O . GLU D 1 58 ? -8.939 -1.541 14.716 1.00 74.75 57 GLU D O 1
ATOM 4708 N N . LYS D 1 59 ? -8.548 -3.496 13.619 1.00 60.22 58 LYS D N 1
ATOM 4709 C CA . LYS D 1 59 ? -7.092 -3.565 13.947 1.00 64.28 58 LYS D CA 1
ATOM 4710 C C . LYS D 1 59 ? -6.367 -2.353 13.349 1.00 61.72 58 LYS D C 1
ATOM 4711 O O . LYS D 1 59 ? -5.554 -1.732 14.072 1.00 73.74 58 LYS D O 1
ATOM 4717 N N . GLY D 1 60 ? -6.650 -2.052 12.077 1.00 61.16 59 GLY D N 1
ATOM 4718 C CA . GLY D 1 60 ? -6.049 -0.939 11.317 1.00 51.14 59 GLY D CA 1
ATOM 4719 C C . GLY D 1 60 ? -6.141 0.379 12.062 1.00 53.40 59 GLY D C 1
ATOM 4720 O O . GLY D 1 60 ? -5.125 1.086 12.128 1.00 54.20 59 GLY D O 1
ATOM 4721 N N . VAL D 1 61 ? -7.314 0.723 12.600 1.00 54.12 60 VAL D N 1
ATOM 4722 C CA . VAL D 1 61 ? -7.532 2.069 13.204 1.00 57.19 60 VAL D CA 1
ATOM 4723 C C . VAL D 1 61 ? -6.755 2.171 14.526 1.00 58.53 60 VAL D C 1
ATOM 4724 O O . VAL D 1 61 ? -6.289 3.287 14.835 1.00 59.52 60 VAL D O 1
ATOM 4728 N N . GLU D 1 62 ? -6.579 1.068 15.266 1.00 61.36 61 GLU D N 1
ATOM 4729 C CA . GLU D 1 62 ? -5.771 1.066 16.522 1.00 66.53 61 GLU D CA 1
ATOM 4730 C C . GLU D 1 62 ? -4.289 1.284 16.178 1.00 62.81 61 GLU D C 1
ATOM 4731 O O . GLU D 1 62 ? -3.620 2.032 16.928 1.00 65.70 61 GLU D O 1
ATOM 4737 N N . GLU D 1 63 ? -3.789 0.666 15.096 1.00 56.31 62 GLU D N 1
ATOM 4738 C CA . GLU D 1 63 ? -2.381 0.832 14.636 1.00 60.76 62 GLU D CA 1
ATOM 4739 C C . GLU D 1 63 ? -2.146 2.321 14.326 1.00 56.04 62 GLU D C 1
ATOM 4740 O O . GLU D 1 63 ? -1.111 2.836 14.743 1.00 54.17 62 GLU D O 1
ATOM 4746 N N . VAL D 1 64 ? -3.093 2.997 13.666 1.00 54.99 63 VAL D N 1
ATOM 4747 C CA . VAL D 1 64 ? -3.069 4.479 13.432 1.00 51.31 63 VAL D CA 1
ATOM 4748 C C . VAL D 1 64 ? -2.992 5.218 14.780 1.00 52.47 63 VAL D C 1
ATOM 4749 O O . VAL D 1 64 ? -2.165 6.137 14.875 1.00 54.91 63 VAL D O 1
ATOM 4753 N N . LYS D 1 65 ? -3.823 4.875 15.774 1.00 52.45 64 LYS D N 1
ATOM 4754 C CA . LYS D 1 65 ? -3.812 5.581 17.088 1.00 56.93 64 LYS D CA 1
ATOM 4755 C C . LYS D 1 65 ? -2.462 5.335 17.788 1.00 55.57 64 LYS D C 1
ATOM 4756 O O . LYS D 1 65 ? -1.984 6.246 18.479 1.00 61.88 64 LYS D O 1
ATOM 4762 N N . GLU D 1 66 ? -1.846 4.168 17.600 1.00 54.79 65 GLU D N 1
ATOM 4763 C CA . GLU D 1 66 ? -0.555 3.820 18.257 1.00 57.12 65 GLU D CA 1
ATOM 4764 C C . GLU D 1 66 ? 0.574 4.654 17.629 1.00 51.51 65 GLU D C 1
ATOM 4765 O O . GLU D 1 66 ? 1.382 5.226 18.393 1.00 48.78 65 GLU D O 1
ATOM 4771 N N . LEU D 1 67 ? 0.616 4.737 16.296 1.00 49.50 66 LEU D N 1
ATOM 4772 C CA . LEU D 1 67 ? 1.583 5.594 15.554 1.00 49.71 66 LEU D CA 1
ATOM 4773 C C . LEU D 1 67 ? 1.337 7.071 15.885 1.00 57.72 66 LEU D C 1
ATOM 4774 O O . LEU D 1 67 ? 2.324 7.822 15.932 1.00 51.32 66 LEU D O 1
ATOM 4779 N N . LYS D 1 68 ? 0.085 7.473 16.115 1.00 53.54 67 LYS D N 1
ATOM 4780 C CA . LYS D 1 68 ? -0.255 8.860 16.534 1.00 61.26 67 LYS D CA 1
ATOM 4781 C C . LYS D 1 68 ? 0.333 9.128 17.930 1.00 58.65 67 LYS D C 1
ATOM 4782 O O . LYS D 1 68 ? 0.964 10.189 18.106 1.00 57.35 67 LYS D O 1
ATOM 4788 N N . ARG D 1 69 ? 0.143 8.202 18.880 1.00 61.38 68 ARG D N 1
ATOM 4789 C CA . ARG D 1 69 ? 0.724 8.270 20.253 1.00 62.66 68 ARG D CA 1
ATOM 4790 C C . ARG D 1 69 ? 2.252 8.371 20.161 1.00 53.17 68 ARG D C 1
ATOM 4791 O O . ARG D 1 69 ? 2.828 9.264 20.810 1.00 60.39 68 ARG D O 1
ATOM 4799 N N . HIS D 1 70 ? 2.864 7.482 19.375 1.00 49.26 69 HIS D N 1
ATOM 4800 C CA . HIS D 1 70 ? 4.337 7.350 19.173 1.00 47.57 69 HIS D CA 1
ATOM 4801 C C . HIS D 1 70 ? 4.911 8.647 18.593 1.00 58.04 69 HIS D C 1
ATOM 4802 O O . HIS D 1 70 ? 6.118 8.896 18.790 1.00 62.25 69 HIS D O 1
ATOM 4809 N N . GLY D 1 71 ? 4.075 9.433 17.906 1.00 56.23 70 GLY D N 1
ATOM 4810 C CA . GLY D 1 71 ? 4.477 10.674 17.225 1.00 43.27 70 GLY D CA 1
ATOM 4811 C C . GLY D 1 71 ? 5.119 10.355 15.893 1.00 46.06 70 GLY D C 1
ATOM 4812 O O . GLY D 1 71 ? 6.236 10.817 15.647 1.00 51.04 70 GLY D O 1
ATOM 4813 N N . ALA D 1 72 ? 4.458 9.539 15.074 1.00 50.61 71 ALA D N 1
ATOM 4814 C CA . ALA D 1 72 ? 4.903 9.264 13.689 1.00 52.74 71 ALA D CA 1
ATOM 4815 C C . ALA D 1 72 ? 4.838 10.577 12.904 1.00 52.12 71 ALA D C 1
ATOM 4816 O O . ALA D 1 72 ? 3.851 11.298 13.063 1.00 59.01 71 ALA D O 1
ATOM 4818 N N . LYS D 1 73 ? 5.878 10.888 12.128 1.00 45.93 72 LYS D N 1
ATOM 4819 C CA . LYS D 1 73 ? 5.994 12.133 11.318 1.00 48.13 72 LYS D CA 1
ATOM 4820 C C . LYS D 1 73 ? 4.764 12.341 10.412 1.00 44.92 72 LYS D C 1
ATOM 4821 O O . LYS D 1 73 ? 4.203 13.452 10.414 1.00 49.60 72 LYS D O 1
ATOM 4827 N N . ILE D 1 74 ? 4.432 11.345 9.595 1.00 39.50 73 ILE D N 1
ATOM 4828 C CA . ILE D 1 74 ? 3.301 11.359 8.615 1.00 35.24 73 ILE D CA 1
ATOM 4829 C C . ILE D 1 74 ? 2.731 9.945 8.564 1.00 34.95 73 ILE D C 1
ATOM 4830 O O . ILE D 1 74 ? 3.481 9.024 8.199 1.00 32.97 73 ILE D O 1
ATOM 4835 N N . ILE D 1 75 ? 1.460 9.797 8.927 1.00 36.93 74 ILE D N 1
ATOM 4836 C CA . ILE D 1 75 ? 0.708 8.511 8.887 1.00 37.87 74 ILE D CA 1
ATOM 4837 C C . ILE D 1 75 ? -0.164 8.491 7.629 1.00 35.66 74 ILE D C 1
ATOM 4838 O O . ILE D 1 75 ? -0.754 9.527 7.304 1.00 31.59 74 ILE D O 1
ATOM 4843 N N . ALA D 1 76 ? -0.197 7.358 6.930 1.00 34.28 75 ALA D N 1
ATOM 4844 C CA . ALA D 1 76 ? -1.130 7.103 5.816 1.00 33.00 75 ALA D CA 1
ATOM 4845 C C . ALA D 1 76 ? -1.889 5.805 6.075 1.00 32.94 75 ALA D C 1
ATOM 4846 O O . ALA D 1 76 ? -1.490 5.003 6.944 1.00 32.44 75 ALA D O 1
ATOM 4848 N N . TYR D 1 77 ? -2.995 5.637 5.363 1.00 36.07 76 TYR D N 1
ATOM 4849 C CA . TYR D 1 77 ? -3.932 4.498 5.543 1.00 32.88 76 TYR D CA 1
ATOM 4850 C C . TYR D 1 77 ? -4.429 4.085 4.162 1.00 32.49 76 TYR D C 1
ATOM 4851 O O . TYR D 1 77 ? -4.783 4.994 3.380 1.00 32.70 76 TYR D O 1
ATOM 4860 N N . ILE D 1 78 ? -4.394 2.780 3.867 1.00 34.40 77 ILE D N 1
ATOM 4861 C CA . ILE D 1 78 ? -4.839 2.213 2.567 1.00 32.23 77 ILE D CA 1
ATOM 4862 C C . ILE D 1 78 ? -6.221 1.581 2.774 1.00 35.17 77 ILE D C 1
ATOM 4863 O O . ILE D 1 78 ? -6.345 0.729 3.651 1.00 41.11 77 ILE D O 1
ATOM 4868 N N . SER D 1 79 ? -7.207 1.952 1.972 1.00 33.21 78 SER D N 1
ATOM 4869 C CA . SER D 1 79 ? -8.548 1.297 2.035 1.00 34.49 78 SER D CA 1
ATOM 4870 C C . SER D 1 79 ? -9.252 1.431 0.689 1.00 33.25 78 SER D C 1
ATOM 4871 O O . SER D 1 79 ? -8.909 2.353 -0.077 1.00 32.24 78 SER D O 1
ATOM 4874 N N . LYS D 1 80 ? -10.182 0.519 0.407 1.00 33.30 79 LYS D N 1
ATOM 4875 C CA . LYS D 1 80 ? -11.079 0.616 -0.773 1.00 40.00 79 LYS D CA 1
ATOM 4876 C C . LYS D 1 80 ? -12.243 1.574 -0.445 1.00 36.63 79 LYS D C 1
ATOM 4877 O O . LYS D 1 80 ? -12.939 1.983 -1.399 1.00 42.23 79 LYS D O 1
ATOM 4883 N N . SER D 1 81 ? -12.396 1.984 0.822 1.00 32.34 80 SER D N 1
ATOM 4884 C CA . SER D 1 81 ? -13.604 2.663 1.372 1.00 38.30 80 SER D CA 1
ATOM 4885 C C . SER D 1 81 ? -13.311 4.083 1.891 1.00 36.49 80 SER D C 1
ATOM 4886 O O . SER D 1 81 ? -12.554 4.242 2.870 1.00 35.85 80 SER D O 1
ATOM 4889 N N . ALA D 1 82 ? -13.968 5.085 1.307 1.00 36.54 81 ALA D N 1
ATOM 4890 C CA . ALA D 1 82 ? -14.010 6.463 1.836 1.00 41.10 81 ALA D CA 1
ATOM 4891 C C . ALA D 1 82 ? -14.453 6.464 3.310 1.00 36.95 81 ALA D C 1
ATOM 4892 O O . ALA D 1 82 ? -13.874 7.243 4.054 1.00 36.57 81 ALA D O 1
ATOM 4894 N N . GLU D 1 83 ? -15.474 5.682 3.723 1.00 41.02 82 GLU D N 1
ATOM 4895 C CA . GLU D 1 83 ? -15.948 5.662 5.144 1.00 40.91 82 GLU D CA 1
ATOM 4896 C C . GLU D 1 83 ? -14.809 5.220 6.078 1.00 42.41 82 GLU D C 1
ATOM 4897 O O . GLU D 1 83 ? -14.608 5.870 7.129 1.00 42.95 82 GLU D O 1
ATOM 4903 N N . GLU D 1 84 ? -14.107 4.137 5.738 1.00 43.97 83 GLU D N 1
ATOM 4904 C CA . GLU D 1 84 ? -12.934 3.652 6.527 1.00 44.98 83 GLU D CA 1
ATOM 4905 C C . GLU D 1 84 ? -11.864 4.753 6.631 1.00 37.95 83 GLU D C 1
ATOM 4906 O O . GLU D 1 84 ? -11.314 4.935 7.723 1.00 35.38 83 GLU D O 1
ATOM 4912 N N . LEU D 1 85 ? -11.631 5.492 5.550 1.00 35.71 84 LEU D N 1
ATOM 4913 C CA . LEU D 1 85 ? -10.557 6.523 5.464 1.00 39.80 84 LEU D CA 1
ATOM 4914 C C . LEU D 1 85 ? -10.978 7.749 6.289 1.00 40.17 84 LEU D C 1
ATOM 4915 O O . LEU D 1 85 ? -10.136 8.315 6.963 1.00 58.21 84 LEU D O 1
ATOM 4920 N N . LYS D 1 86 ? -12.273 8.104 6.312 1.00 47.01 85 LYS D N 1
ATOM 4921 C CA . LYS D 1 86 ? -12.758 9.221 7.169 1.00 43.37 85 LYS D CA 1
ATOM 4922 C C . LYS D 1 86 ? -12.452 8.905 8.639 1.00 44.81 85 LYS D C 1
ATOM 4923 O O . LYS D 1 86 ? -12.123 9.851 9.376 1.00 45.90 85 LYS D O 1
ATOM 4929 N N . LYS D 1 87 ? -12.600 7.641 9.066 1.00 46.37 86 LYS D N 1
ATOM 4930 C CA . LYS D 1 87 ? -12.350 7.219 10.477 1.00 46.57 86 LYS D CA 1
ATOM 4931 C C . LYS D 1 87 ? -10.827 7.136 10.709 1.00 42.82 86 LYS D C 1
ATOM 4932 O O . LYS D 1 87 ? -10.368 7.585 11.783 1.00 45.79 86 LYS D O 1
ATOM 4938 N N . ALA D 1 88 ? -10.065 6.633 9.732 1.00 43.60 87 ALA D N 1
ATOM 4939 C CA . ALA D 1 88 ? -8.578 6.659 9.744 1.00 42.27 87 ALA D CA 1
ATOM 4940 C C . ALA D 1 88 ? -8.094 8.094 9.983 1.00 40.46 87 ALA D C 1
ATOM 4941 O O . ALA D 1 88 ? -7.216 8.282 10.849 1.00 41.21 87 ALA D O 1
ATOM 4943 N N . GLU D 1 89 ? -8.671 9.061 9.263 1.00 40.10 88 GLU D N 1
ATOM 4944 C CA . GLU D 1 89 ? -8.340 10.508 9.372 1.00 42.98 88 GLU D CA 1
ATOM 4945 C C . GLU D 1 89 ? -8.615 11.027 10.793 1.00 45.41 88 GLU D C 1
ATOM 4946 O O . GLU D 1 89 ? -7.729 11.724 11.331 1.00 47.64 88 GLU D O 1
ATOM 4952 N N . LYS D 1 90 ? -9.786 10.743 11.381 1.00 47.47 89 LYS D N 1
ATOM 4953 C CA . LYS D 1 90 ? -10.116 11.173 12.772 1.00 53.77 89 LYS D CA 1
ATOM 4954 C C . LYS D 1 90 ? -9.127 10.545 13.768 1.00 54.34 89 LYS D C 1
ATOM 4955 O O . LYS D 1 90 ? -8.835 11.188 14.790 1.00 59.57 89 LYS D O 1
ATOM 4961 N N . ALA D 1 91 ? -8.646 9.329 13.499 1.00 54.09 90 ALA D N 1
ATOM 4962 C CA . ALA D 1 91 ? -7.701 8.590 14.372 1.00 54.22 90 ALA D CA 1
ATOM 4963 C C . ALA D 1 91 ? -6.272 9.138 14.210 1.00 51.89 90 ALA D C 1
ATOM 4964 O O . ALA D 1 91 ? -5.443 8.823 15.077 1.00 57.06 90 ALA D O 1
ATOM 4966 N N . GLY D 1 92 ? -5.994 9.911 13.148 1.00 53.56 91 GLY D N 1
ATOM 4967 C CA . GLY D 1 92 ? -4.725 10.656 12.974 1.00 48.20 91 GLY D CA 1
ATOM 4968 C C . GLY D 1 92 ? -3.987 10.357 11.675 1.00 44.69 91 GLY D C 1
ATOM 4969 O O . GLY D 1 92 ? -2.865 10.838 11.549 1.00 46.26 91 GLY D O 1
ATOM 4970 N N . ALA D 1 93 ? -4.561 9.602 10.730 1.00 38.99 92 ALA D N 1
ATOM 4971 C CA . ALA D 1 93 ? -4.003 9.448 9.365 1.00 40.93 92 ALA D CA 1
ATOM 4972 C C . ALA D 1 93 ? -3.994 10.813 8.666 1.00 38.75 92 ALA D C 1
ATOM 4973 O O . ALA D 1 93 ? -5.011 11.521 8.728 1.00 44.90 92 ALA D O 1
ATOM 4975 N N . ASP D 1 94 ? -2.847 11.178 8.083 1.00 39.56 93 ASP D N 1
ATOM 4976 C CA . ASP D 1 94 ? -2.629 12.443 7.337 1.00 40.09 93 ASP D CA 1
ATOM 4977 C C . ASP D 1 94 ? -2.965 12.223 5.863 1.00 38.78 93 ASP D C 1
ATOM 4978 O O . ASP D 1 94 ? -3.519 13.138 5.224 1.00 38.95 93 ASP D O 1
ATOM 4983 N N . ILE D 1 95 ? -2.602 11.056 5.339 1.00 36.60 94 ILE D N 1
ATOM 4984 C CA . ILE D 1 95 ? -2.739 10.720 3.898 1.00 33.12 94 ILE D CA 1
ATOM 4985 C C . ILE D 1 95 ? -3.747 9.570 3.777 1.00 33.79 94 ILE D C 1
ATOM 4986 O O . ILE D 1 95 ? -3.557 8.505 4.417 1.00 38.53 94 ILE D O 1
ATOM 4991 N N . LEU D 1 96 ? -4.809 9.804 3.000 1.00 32.52 95 LEU D N 1
ATOM 4992 C CA . LEU D 1 96 ? -5.895 8.812 2.807 1.00 33.47 95 LEU D CA 1
ATOM 4993 C C . LEU D 1 96 ? -5.690 8.164 1.445 1.00 36.74 95 LEU D C 1
ATOM 4994 O O . LEU D 1 96 ? -5.848 8.868 0.430 1.00 34.55 95 LEU D O 1
ATOM 4999 N N . ILE D 1 97 ? -5.323 6.886 1.427 1.00 37.71 96 ILE D N 1
ATOM 5000 C CA . ILE D 1 97 ? -4.953 6.206 0.161 1.00 32.45 96 ILE D CA 1
ATOM 5001 C C . ILE D 1 97 ? -6.099 5.299 -0.270 1.00 27.65 96 ILE D C 1
ATOM 5002 O O . ILE D 1 97 ? -6.390 4.330 0.446 1.00 32.92 96 ILE D O 1
ATOM 5007 N N . VAL D 1 98 ? -6.682 5.609 -1.422 1.00 28.39 97 VAL D N 1
ATOM 5008 C CA . VAL D 1 98 ? -7.742 4.789 -2.070 1.00 31.46 97 VAL D CA 1
ATOM 5009 C C . VAL D 1 98 ? -7.047 3.728 -2.918 1.00 33.95 97 VAL D C 1
ATOM 5010 O O . VAL D 1 98 ? -6.368 4.081 -3.905 1.00 35.92 97 VAL D O 1
ATOM 5014 N N . ASN D 1 99 ? -7.226 2.479 -2.511 1.00 35.17 98 ASN D N 1
ATOM 5015 C CA . ASN D 1 99 ? -6.828 1.276 -3.270 1.00 39.43 98 ASN D CA 1
ATOM 5016 C C . ASN D 1 99 ? -8.081 0.522 -3.704 1.00 37.11 98 ASN D C 1
ATOM 5017 O O . ASN D 1 99 ? -8.566 -0.337 -2.979 1.00 42.32 98 ASN D O 1
ATOM 5022 N N . PRO D 1 100 ? -8.612 0.791 -4.913 1.00 46.67 99 PRO D N 1
ATOM 5023 C CA . PRO D 1 100 ? -9.934 0.290 -5.305 1.00 48.67 99 PRO D CA 1
ATOM 5024 C C . PRO D 1 100 ? -9.964 -1.105 -5.949 1.00 60.83 99 PRO D C 1
ATOM 5025 O O . PRO D 1 100 ? -8.942 -1.551 -6.451 1.00 63.80 99 PRO D O 1
ATOM 5029 N N . ASP D 1 101 ? -11.139 -1.746 -5.944 1.00 66.01 100 ASP D N 1
ATOM 5030 C CA . ASP D 1 101 ? -11.378 -3.051 -6.617 1.00 65.39 100 ASP D CA 1
ATOM 5031 C C . ASP D 1 101 ? -11.457 -2.826 -8.132 1.00 69.35 100 ASP D C 1
ATOM 5032 O O . ASP D 1 101 ? -10.988 -3.709 -8.874 1.00 78.36 100 ASP D O 1
ATOM 5037 N N . ASP D 1 102 ? -12.030 -1.699 -8.570 1.00 68.76 101 ASP D N 1
ATOM 5038 C CA . ASP D 1 102 ? -12.053 -1.280 -10.000 1.00 66.61 101 ASP D CA 1
ATOM 5039 C C . ASP D 1 102 ? -12.118 0.248 -10.081 1.00 53.67 101 ASP D C 1
ATOM 5040 O O . ASP D 1 102 ? -12.280 0.900 -9.027 1.00 57.55 101 ASP D O 1
ATOM 5045 N N . PHE D 1 103 ? -12.005 0.789 -11.295 1.00 49.43 102 PHE D N 1
ATOM 5046 C CA . PHE D 1 103 ? -11.855 2.244 -11.552 1.00 58.96 102 PHE D CA 1
ATOM 5047 C C . PHE D 1 103 ? -13.144 2.988 -11.165 1.00 53.87 102 PHE D C 1
ATOM 5048 O O . PHE D 1 103 ? -13.057 4.081 -10.564 1.00 62.22 102 PHE D O 1
ATOM 5056 N N . GLU D 1 104 ? -14.310 2.425 -11.485 1.00 56.88 103 GLU D N 1
ATOM 5057 C CA . GLU D 1 104 ? -15.615 3.098 -11.230 1.00 63.60 103 GLU D CA 1
ATOM 5058 C C . GLU D 1 104 ? -15.714 3.347 -9.715 1.00 54.66 103 GLU D C 1
ATOM 5059 O O . GLU D 1 104 ? -15.961 4.532 -9.302 1.00 51.49 103 GLU D O 1
ATOM 5065 N N . LYS D 1 105 ? -15.488 2.293 -8.913 1.00 49.96 104 LYS D N 1
ATOM 5066 C CA . LYS D 1 105 ? -15.657 2.336 -7.434 1.00 47.08 104 LYS D CA 1
ATOM 5067 C C . LYS D 1 105 ? -14.592 3.245 -6.823 1.00 44.28 104 LYS D C 1
ATOM 5068 O O . LYS D 1 105 ? -14.902 3.918 -5.825 1.00 45.97 104 LYS D O 1
ATOM 5074 N N . GLY D 1 106 ? -13.399 3.283 -7.418 1.00 43.06 105 GLY D N 1
ATOM 5075 C CA . GLY D 1 106 ? -12.283 4.119 -6.937 1.00 43.85 105 GLY D CA 1
ATOM 5076 C C . GLY D 1 106 ? -12.614 5.596 -7.066 1.00 43.19 105 GLY D C 1
ATOM 5077 O O . GLY D 1 106 ? -12.472 6.325 -6.055 1.00 44.08 105 GLY D O 1
ATOM 5078 N N . VAL D 1 107 ? -13.075 6.014 -8.257 1.00 49.18 106 VAL D N 1
ATOM 5079 C CA . VAL D 1 107 ? -13.440 7.432 -8.563 1.00 51.18 106 VAL D CA 1
ATOM 5080 C C . VAL D 1 107 ? -14.552 7.866 -7.600 1.00 52.11 106 VAL D C 1
ATOM 5081 O O . VAL D 1 107 ? -14.489 9.019 -7.124 1.00 48.99 106 VAL D O 1
ATOM 5085 N N . GLU D 1 108 ? -15.527 6.996 -7.319 1.00 47.97 107 GLU D N 1
ATOM 5086 C CA . GLU D 1 108 ? -16.654 7.313 -6.401 1.00 44.26 107 GLU D CA 1
ATOM 5087 C C . GLU D 1 108 ? -16.119 7.577 -4.988 1.00 38.03 107 GLU D C 1
ATOM 5088 O O . GLU D 1 108 ? -16.645 8.508 -4.335 1.00 42.01 107 GLU D O 1
ATOM 5094 N N . GLU D 1 109 ? -15.128 6.806 -4.538 1.00 38.09 108 GLU D N 1
ATOM 5095 C CA . GLU D 1 109 ? -14.581 6.941 -3.159 1.00 35.60 108 GLU D CA 1
ATOM 5096 C C . GLU D 1 109 ? -13.791 8.249 -3.074 1.00 40.20 108 GLU D C 1
ATOM 5097 O O . GLU D 1 109 ? -13.971 8.960 -2.064 1.00 36.34 108 GLU D O 1
ATOM 5103 N N . VAL D 1 110 ? -12.987 8.558 -4.103 1.00 37.06 109 VAL D N 1
ATOM 5104 C CA . VAL D 1 110 ? -12.239 9.845 -4.213 1.00 38.13 109 VAL D CA 1
ATOM 5105 C C . VAL D 1 110 ? -13.238 11.001 -4.167 1.00 38.25 109 VAL D C 1
ATOM 5106 O O . VAL D 1 110 ? -13.018 11.939 -3.385 1.00 42.79 109 VAL D O 1
ATOM 5110 N N . LYS D 1 111 ? -14.313 10.924 -4.950 1.00 43.45 110 LYS D N 1
ATOM 5111 C CA . LYS D 1 111 ? -15.333 12.007 -4.996 1.00 43.34 110 LYS D CA 1
ATOM 5112 C C . LYS D 1 111 ? -15.868 12.226 -3.579 1.00 44.33 110 LYS D C 1
ATOM 5113 O O . LYS D 1 111 ? -15.927 13.384 -3.159 1.00 50.35 110 LYS D O 1
ATOM 5119 N N . GLU D 1 112 ? -16.153 11.147 -2.848 1.00 39.74 111 GLU D N 1
ATOM 5120 C CA . GLU D 1 112 ? -16.772 11.227 -1.500 1.00 38.25 111 GLU D CA 1
ATOM 5121 C C . GLU D 1 112 ? -15.790 11.873 -0.520 1.00 37.39 111 GLU D C 1
ATOM 5122 O O . GLU D 1 112 ? -16.219 12.658 0.332 1.00 39.54 111 GLU D O 1
ATOM 5128 N N . LEU D 1 113 ? -14.504 11.516 -0.603 1.00 35.03 112 LEU D N 1
ATOM 5129 C CA . LEU D 1 113 ? -13.477 12.137 0.272 1.00 36.88 112 LEU D CA 1
ATOM 5130 C C . LEU D 1 113 ? -13.390 13.637 -0.039 1.00 37.13 112 LEU D C 1
ATOM 5131 O O . LEU D 1 113 ? -13.337 14.431 0.923 1.00 38.75 112 LEU D O 1
ATOM 5136 N N . LYS D 1 114 ? -13.386 14.008 -1.324 1.00 39.29 113 LYS D N 1
ATOM 5137 C CA . LYS D 1 114 ? -13.341 15.430 -1.762 1.00 44.35 113 LYS D CA 1
ATOM 5138 C C . LYS D 1 114 ? -14.571 16.141 -1.197 1.00 43.39 113 LYS D C 1
ATOM 5139 O O . LYS D 1 114 ? -14.422 17.222 -0.604 1.00 45.84 113 LYS D O 1
ATOM 5145 N N . ARG D 1 115 ? -15.745 15.532 -1.343 1.00 41.49 114 ARG D N 1
ATOM 5146 C CA . ARG D 1 115 ? -17.022 16.123 -0.856 1.00 42.34 114 ARG D CA 1
ATOM 5147 C C . ARG D 1 115 ? -16.899 16.384 0.647 1.00 45.77 114 ARG D C 1
ATOM 5148 O O . ARG D 1 115 ? -17.253 17.496 1.080 1.00 49.04 114 ARG D O 1
ATOM 5156 N N . HIS D 1 116 ? -16.389 15.384 1.384 1.00 49.01 115 HIS D N 1
ATOM 5157 C CA . HIS D 1 116 ? -16.160 15.395 2.857 1.00 51.57 115 HIS D CA 1
ATOM 5158 C C . HIS D 1 116 ? -15.079 16.425 3.231 1.00 59.00 115 HIS D C 1
ATOM 5159 O O . HIS D 1 116 ? -15.022 16.810 4.417 1.00 51.45 115 HIS D O 1
ATOM 5166 N N . GLY D 1 117 ? -14.232 16.828 2.273 1.00 55.23 116 GLY D N 1
ATOM 5167 C CA . GLY D 1 117 ? -13.270 17.932 2.432 1.00 52.20 116 GLY D CA 1
ATOM 5168 C C . GLY D 1 117 ? -11.887 17.435 2.820 1.00 61.72 116 GLY D C 1
ATOM 5169 O O . GLY D 1 117 ? -11.158 18.211 3.440 1.00 60.90 116 GLY D O 1
ATOM 5170 N N . ALA D 1 118 ? -11.537 16.200 2.443 1.00 61.48 117 ALA D N 1
ATOM 5171 C CA . ALA D 1 118 ? -10.363 15.448 2.946 1.00 53.78 117 ALA D CA 1
ATOM 5172 C C . ALA D 1 118 ? -9.076 16.175 2.562 1.00 56.04 117 ALA D C 1
ATOM 5173 O O . ALA D 1 118 ? -8.849 16.375 1.361 1.00 67.65 117 ALA D O 1
ATOM 5175 N N . LYS D 1 119 ? -8.384 16.668 3.587 1.00 65.91 118 LYS D N 1
ATOM 5176 C CA . LYS D 1 119 ? -6.909 16.789 3.718 1.00 81.29 118 LYS D CA 1
ATOM 5177 C C . LYS D 1 119 ? -6.213 16.346 2.421 1.00 65.25 118 LYS D C 1
ATOM 5178 O O . LYS D 1 119 ? -6.328 17.071 1.392 1.00 71.51 118 LYS D O 1
ATOM 5184 N N . ILE D 1 120 ? -5.558 15.181 2.464 1.00 53.26 119 ILE D N 1
ATOM 5185 C CA . ILE D 1 120 ? -4.607 14.695 1.423 1.00 40.07 119 ILE D CA 1
ATOM 5186 C C . ILE D 1 120 ? -5.071 13.311 0.949 1.00 34.95 119 ILE D C 1
ATOM 5187 O O . ILE D 1 120 ? -5.026 12.339 1.745 1.00 35.89 119 ILE D O 1
ATOM 5192 N N . ILE D 1 121 ? -5.501 13.243 -0.312 1.00 33.46 120 ILE D N 1
ATOM 5193 C CA . ILE D 1 121 ? -6.070 12.030 -0.964 1.00 32.36 120 ILE D CA 1
ATOM 5194 C C . ILE D 1 121 ? -5.059 11.469 -1.957 1.00 30.31 120 ILE D C 1
ATOM 5195 O O . ILE D 1 121 ? -4.603 12.214 -2.830 1.00 38.99 120 ILE D O 1
ATOM 5200 N N . ALA D 1 122 ? -4.783 10.181 -1.852 1.00 30.09 121 ALA D N 1
ATOM 5201 C CA . ALA D 1 122 ? -3.932 9.436 -2.799 1.00 32.57 121 ALA D CA 1
ATOM 5202 C C . ALA D 1 122 ? -4.780 8.361 -3.456 1.00 31.24 121 ALA D C 1
ATOM 5203 O O . ALA D 1 122 ? -5.768 7.956 -2.842 1.00 32.97 121 ALA D O 1
ATOM 5205 N N . TYR D 1 123 ? -4.351 7.918 -4.635 1.00 33.80 122 TYR D N 1
ATOM 5206 C CA . TYR D 1 123 ? -4.993 6.865 -5.452 1.00 36.90 122 TYR D CA 1
ATOM 5207 C C . TYR D 1 123 ? -3.897 5.924 -5.966 1.00 36.20 122 TYR D C 1
ATOM 5208 O O . TYR D 1 123 ? -2.878 6.416 -6.471 1.00 36.12 122 TYR D O 1
ATOM 5217 N N . ILE D 1 124 ? -4.098 4.614 -5.821 1.00 36.54 123 ILE D N 1
ATOM 5218 C CA . ILE D 1 124 ? -3.155 3.570 -6.319 1.00 34.84 123 ILE D CA 1
ATOM 5219 C C . ILE D 1 124 ? -3.718 2.986 -7.611 1.00 36.27 123 ILE D C 1
ATOM 5220 O O . ILE D 1 124 ? -4.877 2.543 -7.596 1.00 38.05 123 ILE D O 1
ATOM 5225 N N . SER D 1 125 ? -2.907 2.958 -8.669 1.00 34.08 124 SER D N 1
ATOM 5226 C CA . SER D 1 125 ? -3.205 2.207 -9.911 1.00 43.17 124 SER D CA 1
ATOM 5227 C C . SER D 1 125 ? -1.907 1.780 -10.607 1.00 43.64 124 SER D C 1
ATOM 5228 O O . SER D 1 125 ? -0.838 2.375 -10.331 1.00 40.30 124 SER D O 1
ATOM 5231 N N . LYS D 1 126 ? -2.025 0.776 -11.479 1.00 46.18 125 LYS D N 1
ATOM 5232 C CA . LYS D 1 126 ? -0.963 0.345 -12.427 1.00 52.52 125 LYS D CA 1
ATOM 5233 C C . LYS D 1 126 ? -0.949 1.304 -13.627 1.00 51.11 125 LYS D C 1
ATOM 5234 O O . LYS D 1 126 ? 0.075 1.363 -14.319 1.00 52.33 125 LYS D O 1
ATOM 5240 N N . SER D 1 127 ? -2.044 2.034 -13.861 1.00 55.21 126 SER D N 1
ATOM 5241 C CA . SER D 1 127 ? -2.260 2.847 -15.087 1.00 58.18 126 SER D CA 1
ATOM 5242 C C . SER D 1 127 ? -2.012 4.332 -14.808 1.00 62.21 126 SER D C 1
ATOM 5243 O O . SER D 1 127 ? -2.652 4.872 -13.883 1.00 66.46 126 SER D O 1
ATOM 5246 N N . ALA D 1 128 ? -1.141 4.967 -15.598 1.00 55.71 127 ALA D N 1
ATOM 5247 C CA . ALA D 1 128 ? -0.959 6.438 -15.637 1.00 57.41 127 ALA D CA 1
ATOM 5248 C C . ALA D 1 128 ? -2.261 7.099 -16.100 1.00 65.59 127 ALA D C 1
ATOM 5249 O O . ALA D 1 128 ? -2.593 8.184 -15.587 1.00 63.64 127 ALA D O 1
ATOM 5251 N N . GLU D 1 129 ? -2.965 6.455 -17.038 1.00 77.06 128 GLU D N 1
ATOM 5252 C CA . GLU D 1 129 ? -4.239 6.948 -17.626 1.00 80.29 128 GLU D CA 1
ATOM 5253 C C . GLU D 1 129 ? -5.313 6.990 -16.533 1.00 71.84 128 GLU D C 1
ATOM 5254 O O . GLU D 1 129 ? -6.012 8.017 -16.436 1.00 77.89 128 GLU D O 1
ATOM 5260 N N . GLU D 1 130 ? -5.432 5.927 -15.730 1.00 66.03 129 GLU D N 1
ATOM 5261 C CA . GLU D 1 130 ? -6.416 5.852 -14.615 1.00 65.39 129 GLU D CA 1
ATOM 5262 C C . GLU D 1 130 ? -6.102 6.942 -13.590 1.00 60.05 129 GLU D C 1
ATOM 5263 O O . GLU D 1 130 ? -7.054 7.606 -13.133 1.00 66.82 129 GLU D O 1
ATOM 5269 N N . LEU D 1 131 ? -4.816 7.122 -13.252 1.00 52.40 130 LEU D N 1
ATOM 5270 C CA . LEU D 1 131 ? -4.389 8.091 -12.214 1.00 50.00 130 LEU D CA 1
ATOM 5271 C C . LEU D 1 131 ? -4.725 9.516 -12.674 1.00 51.24 130 LEU D C 1
ATOM 5272 O O . LEU D 1 131 ? -5.019 10.351 -11.801 1.00 56.33 130 LEU D O 1
ATOM 5277 N N . LYS D 1 132 ? -4.717 9.774 -13.987 1.00 55.23 131 LYS D N 1
ATOM 5278 C CA . LYS D 1 132 ? -5.049 11.102 -14.581 1.00 64.93 131 LYS D CA 1
ATOM 5279 C C . LYS D 1 132 ? -6.506 11.472 -14.267 1.00 72.16 131 LYS D C 1
ATOM 5280 O O . LYS D 1 132 ? -6.787 12.677 -14.082 1.00 70.05 131 LYS D O 1
ATOM 5286 N N . LYS D 1 133 ? -7.401 10.481 -14.234 1.00 74.47 132 LYS D N 1
ATOM 5287 C CA . LYS D 1 133 ? -8.861 10.692 -14.039 1.00 83.63 132 LYS D CA 1
ATOM 5288 C C . LYS D 1 133 ? -9.170 10.713 -12.531 1.00 74.51 132 LYS D C 1
ATOM 5289 O O . LYS D 1 133 ? -10.066 11.487 -12.117 1.00 96.25 132 LYS D O 1
ATOM 5295 N N . ALA D 1 134 ? -8.444 9.920 -11.734 1.00 69.56 133 ALA D N 1
ATOM 5296 C CA . ALA D 1 134 ? -8.433 10.005 -10.251 1.00 75.21 133 ALA D CA 1
ATOM 5297 C C . ALA D 1 134 ? -8.072 11.433 -9.803 1.00 77.54 133 ALA D C 1
ATOM 5298 O O . ALA D 1 134 ? -8.712 11.931 -8.841 1.00 57.06 133 ALA D O 1
ATOM 5300 N N . GLU D 1 135 ? -7.086 12.060 -10.467 1.00 67.91 134 GLU D N 1
ATOM 5301 C CA . GLU D 1 135 ? -6.600 13.441 -10.178 1.00 63.07 134 GLU D CA 1
ATOM 5302 C C . GLU D 1 135 ? -7.775 14.418 -10.332 1.00 67.84 134 GLU D C 1
ATOM 5303 O O . GLU D 1 135 ? -8.046 15.178 -9.370 1.00 63.64 134 GLU D O 1
ATOM 5309 N N . LYS D 1 136 ? -8.474 14.364 -11.474 1.00 62.22 135 LYS D N 1
ATOM 5310 C CA . LYS D 1 136 ? -9.612 15.267 -11.824 1.00 72.20 135 LYS D CA 1
ATOM 5311 C C . LYS D 1 136 ? -10.651 15.277 -10.694 1.00 66.86 135 LYS D C 1
ATOM 5312 O O . LYS D 1 136 ? -11.169 16.369 -10.371 1.00 83.11 135 LYS D O 1
ATOM 5318 N N . ALA D 1 137 ? -10.929 14.101 -10.123 1.00 69.27 136 ALA D N 1
ATOM 5319 C CA . ALA D 1 137 ? -11.937 13.856 -9.062 1.00 68.24 136 ALA D CA 1
ATOM 5320 C C . ALA D 1 137 ? -11.478 14.395 -7.692 1.00 77.47 136 ALA D C 1
ATOM 5321 O O . ALA D 1 137 ? -12.357 14.544 -6.815 1.00 82.92 136 ALA D O 1
ATOM 5323 N N . GLY D 1 138 ? -10.177 14.655 -7.484 1.00 71.64 137 GLY D N 1
ATOM 5324 C CA . GLY D 1 138 ? -9.676 15.357 -6.278 1.00 57.32 137 GLY D CA 1
ATOM 5325 C C . GLY D 1 138 ? -8.468 14.704 -5.612 1.00 63.75 137 GLY D C 1
ATOM 5326 O O . GLY D 1 138 ? -8.103 15.170 -4.508 1.00 66.21 137 GLY D O 1
ATOM 5327 N N . ALA D 1 139 ? -7.853 13.686 -6.230 1.00 63.92 138 ALA D N 1
ATOM 5328 C CA . ALA D 1 139 ? -6.640 13.004 -5.709 1.00 59.11 138 ALA D CA 1
ATOM 5329 C C . ALA D 1 139 ? -5.420 13.935 -5.856 1.00 56.16 138 ALA D C 1
ATOM 5330 O O . ALA D 1 139 ? -5.205 14.439 -6.971 1.00 55.65 138 ALA D O 1
ATOM 5332 N N . ASP D 1 140 ? -4.660 14.161 -4.771 1.00 43.62 139 ASP D N 1
ATOM 5333 C CA . ASP D 1 140 ? -3.457 15.046 -4.736 1.00 40.47 139 ASP D CA 1
ATOM 5334 C C . ASP D 1 140 ? -2.162 14.242 -5.000 1.00 38.67 139 ASP D C 1
ATOM 5335 O O . ASP D 1 140 ? -1.174 14.844 -5.506 1.00 39.76 139 ASP D O 1
ATOM 5340 N N . ILE D 1 141 ? -2.119 12.963 -4.610 1.00 30.49 140 ILE D N 1
ATOM 5341 C CA . ILE D 1 141 ? -0.930 12.067 -4.752 1.00 33.88 140 ILE D CA 1
ATOM 5342 C C . ILE D 1 141 ? -1.294 10.866 -5.635 1.00 34.98 140 ILE D C 1
ATOM 5343 O O . ILE D 1 141 ? -2.144 10.039 -5.224 1.00 36.09 140 ILE D O 1
ATOM 5348 N N . LEU D 1 142 ? -0.639 10.755 -6.792 1.00 33.24 141 LEU D N 1
ATOM 5349 C CA . LEU D 1 142 ? -0.817 9.633 -7.753 1.00 34.52 141 LEU D CA 1
ATOM 5350 C C . LEU D 1 142 ? 0.245 8.557 -7.488 1.00 34.30 141 LEU D C 1
ATOM 5351 O O . LEU D 1 142 ? 1.451 8.864 -7.615 1.00 33.96 141 LEU D O 1
ATOM 5356 N N . ILE D 1 143 ? -0.185 7.357 -7.095 1.00 29.42 142 ILE D N 1
ATOM 5357 C CA . ILE D 1 143 ? 0.706 6.238 -6.660 1.00 33.13 142 ILE D CA 1
ATOM 5358 C C . ILE D 1 143 ? 0.708 5.159 -7.750 1.00 32.90 142 ILE D C 1
ATOM 5359 O O . ILE D 1 143 ? -0.361 4.539 -7.988 1.00 33.73 142 ILE D O 1
ATOM 5364 N N . VAL D 1 144 ? 1.866 4.936 -8.381 1.00 34.25 143 VAL D N 1
ATOM 5365 C CA . VAL D 1 144 ? 2.079 3.831 -9.362 1.00 36.53 143 VAL D CA 1
ATOM 5366 C C . VAL D 1 144 ? 2.454 2.561 -8.594 1.00 37.17 143 VAL D C 1
ATOM 5367 O O . VAL D 1 144 ? 3.450 2.571 -7.819 1.00 35.25 143 VAL D O 1
ATOM 5371 N N . ASN D 1 145 ? 1.652 1.520 -8.812 1.00 34.97 144 ASN D N 1
ATOM 5372 C CA . ASN D 1 145 ? 1.818 0.136 -8.302 1.00 39.54 144 ASN D CA 1
ATOM 5373 C C . ASN D 1 145 ? 1.946 -0.762 -9.522 1.00 45.72 144 ASN D C 1
ATOM 5374 O O . ASN D 1 145 ? 0.950 -1.273 -10.045 1.00 44.41 144 ASN D O 1
ATOM 5379 N N . PRO D 1 146 ? 3.180 -0.919 -10.039 1.00 47.40 145 PRO D N 1
ATOM 5380 C CA . PRO D 1 146 ? 3.392 -1.532 -11.347 1.00 48.99 145 PRO D CA 1
ATOM 5381 C C . PRO D 1 146 ? 3.269 -3.057 -11.318 1.00 58.03 145 PRO D C 1
ATOM 5382 O O . PRO D 1 146 ? 3.487 -3.630 -10.268 1.00 56.16 145 PRO D O 1
ATOM 5386 N N . ASP D 1 147 ? 2.921 -3.653 -12.462 1.00 67.35 146 ASP D N 1
ATOM 5387 C CA . ASP D 1 147 ? 3.015 -5.116 -12.715 1.00 74.18 146 ASP D CA 1
ATOM 5388 C C . ASP D 1 147 ? 4.493 -5.527 -12.733 1.00 70.67 146 ASP D C 1
ATOM 5389 O O . ASP D 1 147 ? 4.818 -6.565 -12.133 1.00 74.63 146 ASP D O 1
ATOM 5394 N N . ASP D 1 148 ? 5.346 -4.731 -13.390 1.00 73.28 147 ASP D N 1
ATOM 5395 C CA . ASP D 1 148 ? 6.786 -5.031 -13.632 1.00 81.56 147 ASP D CA 1
ATOM 5396 C C . ASP D 1 148 ? 7.572 -3.709 -13.634 1.00 70.74 147 ASP D C 1
ATOM 5397 O O . ASP D 1 148 ? 6.942 -2.656 -13.762 1.00 65.97 147 ASP D O 1
ATOM 5402 N N . PHE D 1 149 ? 8.900 -3.752 -13.484 1.00 71.73 148 PHE D N 1
ATOM 5403 C CA . PHE D 1 149 ? 9.766 -2.541 -13.401 1.00 78.74 148 PHE D CA 1
ATOM 5404 C C . PHE D 1 149 ? 9.742 -1.767 -14.729 1.00 78.59 148 PHE D C 1
ATOM 5405 O O . PHE D 1 149 ? 9.571 -0.529 -14.695 1.00 73.34 148 PHE D O 1
ATOM 5413 N N . GLU D 1 150 ? 9.931 -2.471 -15.852 1.00 81.66 149 GLU D N 1
ATOM 5414 C CA . GLU D 1 150 ? 10.027 -1.881 -17.220 1.00 82.71 149 GLU D CA 1
ATOM 5415 C C . GLU D 1 150 ? 8.777 -1.031 -17.466 1.00 79.95 149 GLU D C 1
ATOM 5416 O O . GLU D 1 150 ? 8.924 0.169 -17.786 1.00 82.32 149 GLU D O 1
ATOM 5422 N N . LYS D 1 151 ? 7.603 -1.655 -17.309 1.00 76.29 150 LYS D N 1
ATOM 5423 C CA . LYS D 1 151 ? 6.255 -1.030 -17.399 1.00 69.72 150 LYS D CA 1
ATOM 5424 C C . LYS D 1 151 ? 6.148 0.132 -16.409 1.00 63.37 150 LYS D C 1
ATOM 5425 O O . LYS D 1 151 ? 5.717 1.227 -16.820 1.00 64.68 150 LYS D O 1
ATOM 5431 N N . GLY D 1 152 ? 6.510 -0.133 -15.150 1.00 55.27 151 GLY D N 1
ATOM 5432 C CA . GLY D 1 152 ? 6.355 0.779 -14.002 1.00 56.32 151 GLY D CA 1
ATOM 5433 C C . GLY D 1 152 ? 6.958 2.146 -14.249 1.00 55.40 151 GLY D C 1
ATOM 5434 O O . GLY D 1 152 ? 6.242 3.142 -14.054 1.00 56.14 151 GLY D O 1
ATOM 5435 N N . VAL D 1 153 ? 8.225 2.202 -14.657 1.00 56.82 152 VAL D N 1
ATOM 5436 C CA . VAL D 1 153 ? 8.986 3.483 -14.789 1.00 58.98 152 VAL D CA 1
ATOM 5437 C C . VAL D 1 153 ? 8.412 4.285 -15.969 1.00 60.83 152 VAL D C 1
ATOM 5438 O O . VAL D 1 153 ? 8.451 5.536 -15.912 1.00 58.37 152 VAL D O 1
ATOM 5442 N N . GLU D 1 154 ? 7.867 3.599 -16.978 1.00 57.23 153 GLU D N 1
ATOM 5443 C CA . GLU D 1 154 ? 7.249 4.243 -18.170 1.00 67.43 153 GLU D CA 1
ATOM 5444 C C . GLU D 1 154 ? 5.957 4.961 -17.749 1.00 60.41 153 GLU D C 1
ATOM 5445 O O . GLU D 1 154 ? 5.691 6.058 -18.273 1.00 58.56 153 GLU D O 1
ATOM 5451 N N . GLU D 1 155 ? 5.193 4.368 -16.829 1.00 52.06 154 GLU D N 1
ATOM 5452 C CA . GLU D 1 155 ? 3.966 4.976 -16.245 1.00 55.42 154 GLU D CA 1
ATOM 5453 C C . GLU D 1 155 ? 4.340 6.244 -15.461 1.00 52.11 154 GLU D C 1
ATOM 5454 O O . GLU D 1 155 ? 3.605 7.239 -15.588 1.00 59.33 154 GLU D O 1
ATOM 5460 N N . VAL D 1 156 ? 5.434 6.221 -14.688 1.00 52.61 155 VAL D N 1
ATOM 5461 C CA . VAL D 1 156 ? 5.960 7.411 -13.944 1.00 53.54 155 VAL D CA 1
ATOM 5462 C C . VAL D 1 156 ? 6.344 8.489 -14.961 1.00 53.00 155 VAL D C 1
ATOM 5463 O O . VAL D 1 156 ? 5.991 9.669 -14.744 1.00 54.59 155 VAL D O 1
ATOM 5467 N N . LYS D 1 157 ? 7.067 8.079 -16.007 1.00 61.11 156 LYS D N 1
ATOM 5468 C CA . LYS D 1 157 ? 7.545 8.942 -17.121 1.00 63.67 156 LYS D CA 1
ATOM 5469 C C . LYS D 1 157 ? 6.340 9.627 -17.780 1.00 57.59 156 LYS D C 1
ATOM 5470 O O . LYS D 1 157 ? 6.470 10.803 -18.171 1.00 59.15 156 LYS D O 1
ATOM 5476 N N . GLU D 1 158 ? 5.214 8.913 -17.888 1.00 60.72 157 GLU D N 1
ATOM 5477 C CA . GLU D 1 158 ? 3.955 9.403 -18.518 1.00 62.60 157 GLU D CA 1
ATOM 5478 C C . GLU D 1 158 ? 3.277 10.434 -17.603 1.00 58.64 157 GLU D C 1
ATOM 5479 O O . GLU D 1 158 ? 2.825 11.463 -18.132 1.00 58.92 157 GLU D O 1
ATOM 5485 N N . LEU D 1 159 ? 3.210 10.180 -16.290 1.00 54.61 158 LEU D N 1
ATOM 5486 C CA . LEU D 1 159 ? 2.645 11.136 -15.292 1.00 56.01 158 LEU D CA 1
ATOM 5487 C C . LEU D 1 159 ? 3.505 12.411 -15.229 1.00 51.99 158 LEU D C 1
ATOM 5488 O O . LEU D 1 159 ? 2.933 13.509 -15.100 1.00 49.83 158 LEU D O 1
ATOM 5493 N N . LYS D 1 160 ? 4.834 12.277 -15.293 1.00 55.04 159 LYS D N 1
ATOM 5494 C CA . LYS D 1 160 ? 5.791 13.418 -15.198 1.00 59.23 159 LYS D CA 1
ATOM 5495 C C . LYS D 1 160 ? 5.579 14.331 -16.413 1.00 55.76 159 LYS D C 1
ATOM 5496 O O . LYS D 1 160 ? 5.620 15.570 -16.258 1.00 60.52 159 LYS D O 1
ATOM 5502 N N . ARG D 1 161 ? 5.336 13.706 -17.566 1.00 60.70 160 ARG D N 1
ATOM 5503 C CA . ARG D 1 161 ? 5.031 14.332 -18.880 1.00 71.06 160 ARG D CA 1
ATOM 5504 C C . ARG D 1 161 ? 3.708 15.109 -18.779 1.00 66.42 160 ARG D C 1
ATOM 5505 O O . ARG D 1 161 ? 3.685 16.299 -19.132 1.00 65.18 160 ARG D O 1
ATOM 5513 N N . HIS D 1 162 ? 2.654 14.461 -18.278 1.00 72.55 161 HIS D N 1
ATOM 5514 C CA . HIS D 1 162 ? 1.294 15.042 -18.090 1.00 76.66 161 HIS D CA 1
ATOM 5515 C C . HIS D 1 162 ? 1.321 16.147 -17.019 1.00 80.02 161 HIS D C 1
ATOM 5516 O O . HIS D 1 162 ? 0.323 16.884 -16.915 1.00 80.69 161 HIS D O 1
ATOM 5523 N N . GLY D 1 163 ? 2.414 16.269 -16.259 1.00 71.27 162 GLY D N 1
ATOM 5524 C CA . GLY D 1 163 ? 2.622 17.355 -15.279 1.00 75.24 162 GLY D CA 1
ATOM 5525 C C . GLY D 1 163 ? 1.895 17.081 -13.973 1.00 63.00 162 GLY D C 1
ATOM 5526 O O . GLY D 1 163 ? 1.451 18.045 -13.322 1.00 63.19 162 GLY D O 1
ATOM 5527 N N . ALA D 1 164 ? 1.775 15.805 -13.599 1.00 62.96 163 ALA D N 1
ATOM 5528 C CA . ALA D 1 164 ? 1.188 15.363 -12.314 1.00 66.29 163 ALA D CA 1
ATOM 5529 C C . ALA D 1 164 ? 1.999 15.971 -11.161 1.00 60.80 163 ALA D C 1
ATOM 5530 O O . ALA D 1 164 ? 3.243 15.912 -11.204 1.00 57.38 163 ALA D O 1
ATOM 5532 N N . LYS D 1 165 ? 1.280 16.541 -10.193 1.00 69.08 164 LYS D N 1
ATOM 5533 C CA . LYS D 1 165 ? 1.755 17.273 -8.983 1.00 74.46 164 LYS D CA 1
ATOM 5534 C C . LYS D 1 165 ? 2.807 16.434 -8.226 1.00 56.31 164 LYS D C 1
ATOM 5535 O O . LYS D 1 165 ? 4.027 16.738 -8.323 1.00 56.46 164 LYS D O 1
ATOM 5541 N N . ILE D 1 166 ? 2.341 15.390 -7.538 1.00 39.40 165 ILE D N 1
ATOM 5542 C CA . ILE D 1 166 ? 3.086 14.539 -6.570 1.00 36.53 165 ILE D CA 1
ATOM 5543 C C . ILE D 1 166 ? 2.879 13.082 -6.985 1.00 38.77 165 ILE D C 1
ATOM 5544 O O . ILE D 1 166 ? 1.740 12.592 -6.897 1.00 37.92 165 ILE D O 1
ATOM 5549 N N . ILE D 1 167 ? 3.949 12.436 -7.431 1.00 37.77 166 ILE D N 1
ATOM 5550 C CA . ILE D 1 167 ? 3.974 11.038 -7.942 1.00 39.15 166 ILE D CA 1
ATOM 5551 C C . ILE D 1 167 ? 4.651 10.164 -6.887 1.00 37.18 166 ILE D C 1
ATOM 5552 O O . ILE D 1 167 ? 5.651 10.610 -6.297 1.00 32.41 166 ILE D O 1
ATOM 5557 N N . ALA D 1 168 ? 4.089 8.986 -6.615 1.00 31.00 167 ALA D N 1
ATOM 5558 C CA . ALA D 1 168 ? 4.730 7.971 -5.757 1.00 32.83 167 ALA D CA 1
ATOM 5559 C C . ALA D 1 168 ? 4.870 6.684 -6.551 1.00 32.99 167 ALA D C 1
ATOM 5560 O O . ALA D 1 168 ? 4.171 6.499 -7.560 1.00 35.15 167 ALA D O 1
ATOM 5562 N N . TYR D 1 169 ? 5.796 5.845 -6.112 1.00 33.17 168 TYR D N 1
ATOM 5563 C CA . TYR D 1 169 ? 6.148 4.569 -6.773 1.00 34.24 168 TYR D CA 1
ATOM 5564 C C . TYR D 1 169 ? 6.289 3.532 -5.665 1.00 31.96 168 TYR D C 1
ATOM 5565 O O . TYR D 1 169 ? 6.858 3.865 -4.611 1.00 34.71 168 TYR D O 1
ATOM 5574 N N . ILE D 1 170 ? 5.719 2.347 -5.881 1.00 34.51 169 ILE D N 1
ATOM 5575 C CA . ILE D 1 170 ? 5.739 1.224 -4.907 1.00 35.09 169 ILE D CA 1
ATOM 5576 C C . ILE D 1 170 ? 6.687 0.154 -5.463 1.00 38.59 169 ILE D C 1
ATOM 5577 O O . ILE D 1 170 ? 6.562 -0.197 -6.654 1.00 38.74 169 ILE D O 1
ATOM 5582 N N . SER D 1 171 ? 7.606 -0.340 -4.634 1.00 37.27 170 SER D N 1
ATOM 5583 C CA . SER D 1 171 ? 8.557 -1.423 -5.002 1.00 41.34 170 SER D CA 1
ATOM 5584 C C . SER D 1 171 ? 9.215 -2.002 -3.747 1.00 34.38 170 SER D C 1
ATOM 5585 O O . SER D 1 171 ? 9.316 -1.283 -2.747 1.00 34.02 170 SER D O 1
ATOM 5588 N N . LYS D 1 172 ? 9.622 -3.271 -3.803 1.00 41.63 171 LYS D N 1
ATOM 5589 C CA . LYS D 1 172 ? 10.309 -3.957 -2.676 1.00 46.88 171 LYS D CA 1
ATOM 5590 C C . LYS D 1 172 ? 11.800 -3.621 -2.709 1.00 43.24 171 LYS D C 1
ATOM 5591 O O . LYS D 1 172 ? 12.486 -4.013 -1.758 1.00 45.48 171 LYS D O 1
ATOM 5597 N N . SER D 1 173 ? 12.251 -2.894 -3.740 1.00 43.90 172 SER D N 1
ATOM 5598 C CA . SER D 1 173 ? 13.681 -2.731 -4.117 1.00 42.06 172 SER D CA 1
ATOM 5599 C C . SER D 1 173 ? 14.094 -1.252 -4.131 1.00 41.85 172 SER D C 1
ATOM 5600 O O . SER D 1 173 ? 13.532 -0.474 -4.936 1.00 45.51 172 SER D O 1
ATOM 5603 N N . ALA D 1 174 ? 15.074 -0.888 -3.301 1.00 40.83 173 ALA D N 1
ATOM 5604 C CA . ALA D 1 174 ? 15.654 0.477 -3.250 1.00 40.54 173 ALA D CA 1
ATOM 5605 C C . ALA D 1 174 ? 16.240 0.849 -4.621 1.00 37.98 173 ALA D C 1
ATOM 5606 O O . ALA D 1 174 ? 16.148 2.028 -4.986 1.00 45.81 173 ALA D O 1
ATOM 5608 N N . GLU D 1 175 ? 16.819 -0.110 -5.354 1.00 45.63 174 GLU D N 1
ATOM 5609 C CA . GLU D 1 175 ? 17.484 0.153 -6.664 1.00 49.99 174 GLU D CA 1
ATOM 5610 C C . GLU D 1 175 ? 16.425 0.588 -7.684 1.00 49.44 174 GLU D C 1
ATOM 5611 O O . GLU D 1 175 ? 16.680 1.543 -8.450 1.00 50.54 174 GLU D O 1
ATOM 5617 N N . GLU D 1 176 ? 15.286 -0.104 -7.696 1.00 47.22 175 GLU D N 1
ATOM 5618 C CA . GLU D 1 176 ? 14.116 0.220 -8.555 1.00 50.76 175 GLU D CA 1
ATOM 5619 C C . GLU D 1 176 ? 13.555 1.595 -8.168 1.00 50.82 175 GLU D C 1
ATOM 5620 O O . GLU D 1 176 ? 13.242 2.386 -9.088 1.00 55.28 175 GLU D O 1
ATOM 5626 N N . LEU D 1 177 ? 13.450 1.874 -6.864 1.00 48.20 176 LEU D N 1
ATOM 5627 C CA . LEU D 1 177 ? 12.960 3.175 -6.332 1.00 46.11 176 LEU D CA 1
ATOM 5628 C C . LEU D 1 177 ? 13.919 4.322 -6.708 1.00 48.77 176 LEU D C 1
ATOM 5629 O O . LEU D 1 177 ? 13.410 5.419 -7.048 1.00 45.61 176 LEU D O 1
ATOM 5634 N N . LYS D 1 178 ? 15.239 4.099 -6.698 1.00 44.57 177 LYS D N 1
ATOM 5635 C CA . LYS D 1 178 ? 16.227 5.121 -7.154 1.00 45.36 177 LYS D CA 1
ATOM 5636 C C . LYS D 1 178 ? 15.964 5.475 -8.625 1.00 46.33 177 LYS D C 1
ATOM 5637 O O . LYS D 1 178 ? 15.956 6.677 -8.952 1.00 51.50 177 LYS D O 1
ATOM 5643 N N . LYS D 1 179 ? 15.766 4.473 -9.481 1.00 49.03 178 LYS D N 1
ATOM 5644 C CA . LYS D 1 179 ? 15.478 4.688 -10.923 1.00 55.90 178 LYS D CA 1
ATOM 5645 C C . LYS D 1 179 ? 14.118 5.395 -11.062 1.00 55.62 178 LYS D C 1
ATOM 5646 O O . LYS D 1 179 ? 14.038 6.352 -11.853 1.00 52.99 178 LYS D O 1
ATOM 5652 N N . ALA D 1 180 ? 13.089 4.983 -10.314 1.00 50.94 179 ALA D N 1
ATOM 5653 C CA . ALA D 1 180 ? 11.761 5.647 -10.345 1.00 48.31 179 ALA D CA 1
ATOM 5654 C C . ALA D 1 180 ? 11.921 7.136 -10.014 1.00 51.50 179 ALA D C 1
ATOM 5655 O O . ALA D 1 180 ? 11.270 7.952 -10.693 1.00 55.45 179 ALA D O 1
ATOM 5657 N N . GLU D 1 181 ? 12.761 7.478 -9.029 1.00 53.77 180 GLU D N 1
ATOM 5658 C CA . GLU D 1 181 ? 12.984 8.888 -8.598 1.00 57.98 180 GLU D CA 1
ATOM 5659 C C . GLU D 1 181 ? 13.586 9.696 -9.756 1.00 58.85 180 GLU D C 1
ATOM 5660 O O . GLU D 1 181 ? 13.120 10.837 -9.972 1.00 60.05 180 GLU D O 1
ATOM 5666 N N . LYS D 1 182 ? 14.580 9.132 -10.453 1.00 53.94 181 LYS D N 1
ATOM 5667 C CA . LYS D 1 182 ? 15.222 9.727 -11.659 1.00 59.53 181 LYS D CA 1
ATOM 5668 C C . LYS D 1 182 ? 14.148 10.095 -12.682 1.00 60.76 181 LYS D C 1
ATOM 5669 O O . LYS D 1 182 ? 14.219 11.211 -13.233 1.00 62.36 181 LYS D O 1
ATOM 5675 N N . ALA D 1 183 ? 13.208 9.173 -12.923 1.00 58.72 182 ALA D N 1
ATOM 5676 C CA . ALA D 1 183 ? 12.107 9.295 -13.911 1.00 72.31 182 ALA D CA 1
ATOM 5677 C C . ALA D 1 183 ? 11.054 10.327 -13.466 1.00 72.48 182 ALA D C 1
ATOM 5678 O O . ALA D 1 183 ? 10.213 10.678 -14.316 1.00 86.18 182 ALA D O 1
ATOM 5680 N N . GLY D 1 184 ? 11.071 10.777 -12.200 1.00 73.16 183 GLY D N 1
ATOM 5681 C CA . GLY D 1 184 ? 10.221 11.878 -11.691 1.00 69.07 183 GLY D CA 1
ATOM 5682 C C . GLY D 1 184 ? 9.471 11.518 -10.412 1.00 73.16 183 GLY D C 1
ATOM 5683 O O . GLY D 1 184 ? 8.641 12.311 -9.912 1.00 62.54 183 GLY D O 1
#